Protein AF-0000000073401417 (afdb_homodimer)

Radius of gyration: 27.42 Å; Cα contacts (8 Å, |Δi|>4): 983; chains: 2; bounding box: 50×83×60 Å

Sequence (552 aa):
MNPIELSFEFFPPKTAEGVDKLRATRAQLAPLKPKFVSVTFGAGGSTQQGTLDTVLDMQKAGLEAAPHLSCIGSSKDSLRAILDQYRSHGIRHIVALRGDLPSGMGEVGELRYASELVSFIRAEHGDWFRIEVAAYPEYHPQARSPKADLENFARKVKAGANAAITQYFYNADAYFRFVDDAAKLGVDVPVVPGIMPITNFSQLMRFSEMCGAEVPRWIARRLESFGDDKDSIRAFGADVVTGLCRRLIDAGVPGLHFYTLNGAAATKAVCERLGLMNPIELSFEFFPPKTAEGVDKLRATRAQLAPLKPKFVSVTFGAGGSTQQGTLDTVLDMQKAGLEAAPHLSCIGSSKDSLRAILDQYRSHGIRHIVALRGDLPSGMGEVGELRYASELVSFIRAEHGDWFRIEVAAYPEYHPQARSPKADLENFARKVKAGANAAITQYFYNADAYFRFVDDAAKLGVDVPVVPGIMPITNFSQLMRFSEMCGAEVPRWIARRLESFGDDKDSIRAFGADVVTGLCRRLIDAGVPGLHFYTLNGAAATKAVCERLGL

Solvent-accessible surface area (backbone atoms only — not comparable to full-atom values): 28797 Å² total; per-residue (Å²): 128,82,83,73,44,36,28,40,35,36,60,53,55,90,44,74,69,39,48,54,46,39,52,52,24,49,60,66,48,48,83,70,58,49,71,32,34,34,27,42,44,39,63,60,46,76,30,46,68,43,22,52,53,48,34,52,54,39,40,74,72,71,42,51,40,20,41,37,44,57,31,39,56,33,44,68,68,56,51,49,52,52,52,51,49,41,47,74,72,65,48,40,38,33,33,44,35,30,64,53,79,58,98,58,94,60,64,80,29,77,34,86,41,34,35,52,46,39,36,50,48,37,73,74,51,51,78,60,51,45,30,32,31,70,40,50,42,56,39,52,74,84,44,93,34,53,68,56,35,47,51,52,46,40,45,27,43,73,36,60,38,58,31,29,40,28,55,45,65,78,52,69,66,34,44,55,52,38,54,57,55,37,40,76,69,66,48,81,57,54,66,24,49,21,39,58,69,42,64,48,61,70,61,47,53,53,53,22,63,73,65,44,35,65,70,54,61,46,57,47,49,49,43,58,66,42,68,84,41,52,66,59,36,32,53,51,24,41,51,53,47,35,54,51,49,49,54,43,55,76,70,61,55,72,29,44,34,34,54,38,82,54,43,37,65,64,57,49,51,32,37,53,76,69,69,99,128,82,84,72,43,36,28,41,34,35,60,55,56,91,45,73,68,38,46,55,47,41,53,52,25,48,60,67,46,48,84,69,59,50,71,33,35,34,27,42,46,40,62,60,46,76,31,45,68,41,22,52,54,49,34,52,54,38,39,74,73,71,41,52,40,19,40,38,44,57,32,40,56,32,45,68,66,57,50,49,51,52,51,50,50,40,46,75,72,66,47,40,39,34,34,44,33,30,63,56,80,59,98,58,93,60,64,82,28,75,35,84,41,35,34,52,48,39,36,51,48,35,72,73,51,51,78,61,52,46,31,31,31,70,40,49,43,55,37,54,74,82,42,91,35,53,68,54,35,49,50,51,45,42,46,27,42,72,37,62,38,57,31,30,38,29,54,47,65,76,54,67,66,33,45,54,52,37,54,55,56,37,39,75,71,66,47,80,56,55,65,22,48,20,39,59,68,44,64,48,61,72,60,46,54,52,51,24,62,74,65,43,35,66,70,54,62,44,55,47,49,48,44,57,67,42,69,84,40,52,67,58,36,32,54,52,24,42,52,53,47,36,54,52,50,48,54,43,55,76,69,61,54,73,28,43,32,32,52,36,81,54,44,37,65,62,57,48,52,30,38,53,76,71,69,99

Organism: Burkholderia thailandensis (strain ATCC 700388 / DSM 13276 / CCUG 48851 / CIP 106301 / E264) (NCBI:txid271848)

pLDDT: mean 94.8, std 9.14, range [44.47, 98.94]

Nearest PDB structures (foldseek):
  1v93-assembly1_A  TM=9.733E-01  e=9.431E-34  Thermus thermophilus HB8
  7th5-assembly1_B  TM=9.550E-01  e=3.423E-33  Thermus thermophilus HB8
  8eac-assembly1_A  TM=9.374E-01  e=6.117E-30  Thermus thermophilus HB8
  8uy1-assembly1_A  TM=9.350E-01  e=2.023E-28  Thermochaetoides thermophila DSM 1495
  8uy1-assembly1_D  TM=9.275E-01  e=6.904E-28  Thermochaetoides thermophila DSM 1495

Foldseek 3Di:
DPDFAEEEEEEFDDDPVLLVLLVVQCVLCCVVVHQAYEYEQPAVNPCVVSQVVSCLVVVVVVGQYAYEDAQFLAELVRLVVSLVVCVVSVRAEYEFFNGDDDPDPRPRYPDRGSLVVLLSCCVVPNNSHAYEYEAELPFWPPAPDPVRRLVSVLSSVVSPHQEYEYDAELDVVSVVVSVVVNVVVVDDHAYAYEAEFWQALVVVVVVCVVGVYDDDPVLNVLLVVCPPVRVSRLVVSLVSRLVSVVVCVVVPHNHYYYHQHSHNVSVVSSCVVNVD/DPDFAEEEEEEFDDDPVLLVLLVVQCVLCCVVVHQAYEYEQPAVRPCVVSQVVSCLVVVVVVGQYAYEDAQFLAELVRLVVSLVVCVVSVRAEYEFFNGDDDPDPRPRYPDRGSLVV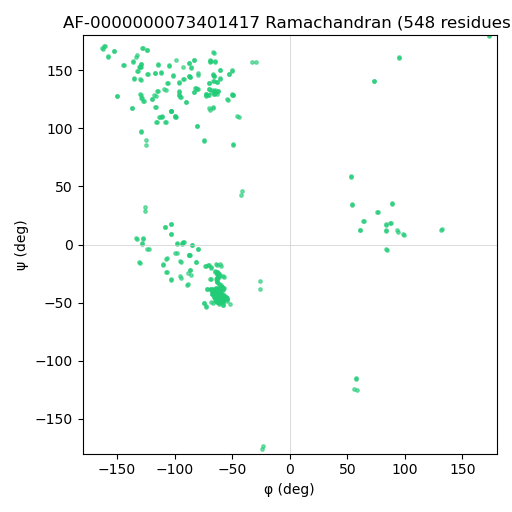LLSCCVVPNNSHAYEYEAELPFWPPAPDPVRRLVSVLSSVVSPHQEYEYDAELDVVSVVVSVVVNVVVVDDHAYAYEAEFWQALVVVVVVCVVGVYDDDPVLNVLLVVCPPVRVSRLVVSLVSRLVSVVVCVVVPHNHYYYHQHSHNVSVVSSCVVNVD

Secondary structure (DSSP, 8-state):
-PPPEEEEEE---SSHHHHHHHHHHHHHHGGG--SEEEE---GGGTTHHHHHHHHHHHHHTT--EEEEEE-TT--HHHHHHHHHHHHHTT--EEEEE--PPPSS-----S--SHHHHHHHHHHHHTTSSEEEEEE-TT--TT-S-HHHHHHHHHHHHHTT--EEEEEE-S-HHHHHHHHHHHHHTT--S-EEEEE-----HHHHHHHHHHHT----HHHHHHHHHTTT-HHHHHHHHHHHHHHHHHHHHHTT-SEEEEE-TT--HHHHHHHHHTT-/-PPPEEEEEE---SSHHHHHHHHHHHHHHGGG--SEEEE---GGGTTHHHHHHHHHHHHHTT--EEEEEE-TT--HHHHHHHHHHHHHTT--EEEEE--PPPSS-----S--SHHHHHHHHHHHHTTSSEEEEEE-TT--TT-S-HHHHHHHHHHHHHTT--EEEEEE-S-HHHHHHHHHHHHHTT--S-EEEEE-----HHHHHHHHHHHT----HHHHHHHHHTTT-HHHHHHHHHHHHHHHHHHHHHTT-SEEEEE-TT--HHHHHHHHHTT-

Structure (mmCIF, N/CA/C/O backbone):
data_AF-0000000073401417-model_v1
#
loop_
_entity.id
_entity.type
_entity.pdbx_description
1 polymer 'Methylenetetrahydrofolate reductase'
#
loop_
_atom_site.group_PDB
_atom_site.id
_atom_site.type_symbol
_atom_site.label_atom_id
_atom_site.label_alt_id
_atom_site.label_comp_id
_atom_site.label_asym_id
_atom_site.label_entity_id
_atom_site.label_seq_id
_atom_site.pdbx_PDB_ins_code
_atom_site.Cartn_x
_atom_site.Cartn_y
_atom_site.Cartn_z
_atom_site.occupancy
_atom_site.B_iso_or_equiv
_atom_site.auth_seq_id
_atom_site.auth_comp_id
_atom_site.auth_asym_id
_atom_site.auth_atom_id
_atom_site.pdbx_PDB_model_num
ATOM 1 N N . MET A 1 1 ? 11.578 -20.281 14.719 1 44.47 1 MET A N 1
ATOM 2 C CA . MET A 1 1 ? 10.555 -19.984 13.719 1 44.47 1 MET A CA 1
ATOM 3 C C . MET A 1 1 ? 10.531 -21.062 12.641 1 44.47 1 MET A C 1
ATOM 5 O O . MET A 1 1 ? 11.578 -21.547 12.227 1 44.47 1 MET A O 1
ATOM 9 N N . ASN A 1 2 ? 9.508 -21.812 12.359 1 54.94 2 ASN A N 1
ATOM 10 C CA . ASN A 1 2 ? 9.445 -22.859 11.344 1 54.94 2 ASN A CA 1
ATOM 11 C C . ASN A 1 2 ? 9.977 -22.375 10 1 54.94 2 ASN A C 1
ATOM 13 O O . ASN A 1 2 ? 9.742 -21.234 9.617 1 54.94 2 ASN A O 1
ATOM 17 N N . PRO A 1 3 ? 10.844 -23.078 9.438 1 84.69 3 PRO A N 1
ATOM 18 C CA . PRO A 1 3 ? 11.43 -22.672 8.164 1 84.69 3 PRO A CA 1
ATOM 19 C C . PRO A 1 3 ? 10.383 -22.391 7.09 1 84.69 3 PRO A C 1
ATOM 21 O O . PRO A 1 3 ? 9.352 -23.062 7.039 1 84.69 3 PRO A O 1
ATOM 24 N N . ILE A 1 4 ? 10.375 -21.219 6.477 1 94.19 4 ILE A N 1
ATOM 25 C CA . ILE A 1 4 ? 9.445 -20.812 5.426 1 94.19 4 ILE A CA 1
ATOM 26 C C . ILE A 1 4 ? 9.781 -21.547 4.129 1 94.19 4 ILE A C 1
ATOM 28 O O . ILE A 1 4 ? 10.953 -21.703 3.785 1 94.19 4 ILE A O 1
ATOM 32 N N . GLU A 1 5 ? 8.781 -22.172 3.477 1 97.5 5 GLU A N 1
ATOM 33 C CA . GLU A 1 5 ? 8.984 -22.844 2.197 1 97.5 5 GLU A CA 1
ATOM 34 C C . GLU A 1 5 ? 9.227 -21.844 1.076 1 97.5 5 GLU A C 1
ATOM 36 O O . GLU A 1 5 ? 8.531 -20.828 0.977 1 97.5 5 GLU A O 1
ATOM 41 N N . LEU A 1 6 ? 10.234 -22.141 0.296 1 98.62 6 LEU A N 1
ATOM 42 C CA . LEU A 1 6 ? 10.547 -21.297 -0.859 1 98.62 6 LEU A CA 1
ATOM 43 C C . LEU A 1 6 ? 10.258 -22.047 -2.16 1 98.62 6 LEU A C 1
ATOM 45 O O . LEU A 1 6 ? 10.375 -23.266 -2.221 1 98.62 6 LEU A O 1
ATOM 49 N N . SER A 1 7 ? 9.867 -21.359 -3.156 1 98.81 7 SER A N 1
ATOM 50 C CA . SER A 1 7 ? 9.781 -21.859 -4.523 1 98.81 7 SER A CA 1
ATOM 51 C C . SER A 1 7 ? 10.148 -20.781 -5.535 1 98.81 7 SER A C 1
ATOM 53 O O . SER A 1 7 ? 10.102 -19.594 -5.227 1 98.81 7 SER A O 1
ATOM 55 N N . PHE A 1 8 ? 10.609 -21.188 -6.703 1 98.81 8 PHE A N 1
ATOM 56 C CA . PHE A 1 8 ? 11.141 -20.266 -7.695 1 98.81 8 PHE A CA 1
ATOM 57 C C . PHE A 1 8 ? 10.508 -20.516 -9.062 1 98.81 8 PHE A C 1
ATOM 59 O O . PHE A 1 8 ? 10.273 -21.656 -9.445 1 98.81 8 PHE A O 1
ATOM 66 N N . GLU A 1 9 ? 10.273 -19.484 -9.742 1 98.75 9 GLU A N 1
ATOM 67 C CA . GLU A 1 9 ? 9.766 -19.578 -11.109 1 98.75 9 GLU A CA 1
ATOM 68 C C . GLU A 1 9 ? 10.852 -19.234 -12.125 1 98.75 9 GLU A C 1
ATOM 70 O O . GLU A 1 9 ? 11.609 -18.281 -11.938 1 98.75 9 GLU A O 1
ATOM 75 N N . PHE A 1 10 ? 10.883 -19.984 -13.172 1 98.19 10 PHE A N 1
ATOM 76 C CA . PHE A 1 10 ? 11.766 -19.766 -14.312 1 98.19 10 PHE A CA 1
ATOM 77 C C . PHE A 1 10 ? 10.969 -19.75 -15.617 1 98.19 10 PHE A C 1
ATOM 79 O O . PHE A 1 10 ? 9.766 -20.016 -15.617 1 98.19 10 PHE A O 1
ATOM 86 N N . PHE A 1 11 ? 11.617 -19.344 -16.656 1 96.94 11 PHE A N 1
ATOM 87 C CA . PHE A 1 11 ? 11.023 -19.484 -17.984 1 96.94 11 PHE A CA 1
ATOM 88 C C . PHE A 1 11 ? 11.992 -20.156 -18.953 1 96.94 11 PHE A C 1
ATOM 90 O O . PHE A 1 11 ? 13.203 -20.094 -18.766 1 96.94 11 PHE A O 1
ATOM 97 N N . PRO A 1 12 ? 11.414 -20.781 -19.984 1 96.62 12 PRO A N 1
ATOM 98 C CA . PRO A 1 12 ? 12.289 -21.5 -20.906 1 96.62 12 PRO A CA 1
ATOM 99 C C . PRO A 1 12 ? 13.219 -20.578 -21.688 1 96.62 12 PRO A C 1
ATOM 101 O O . PRO A 1 12 ? 12.758 -19.609 -22.297 1 96.62 12 PRO A O 1
ATOM 104 N N . PRO A 1 13 ? 14.5 -20.953 -21.656 1 95.06 13 PRO A N 1
ATOM 105 C CA . PRO A 1 13 ? 15.43 -20.172 -22.469 1 95.06 13 PRO A CA 1
ATOM 106 C C . PRO A 1 13 ? 15.211 -20.375 -23.969 1 95.06 13 PRO A C 1
ATOM 108 O O . PRO A 1 13 ? 14.703 -21.406 -24.391 1 95.06 13 PRO A O 1
ATOM 111 N N . LYS A 1 14 ? 15.656 -19.406 -24.75 1 90.88 14 LYS A N 1
ATOM 112 C CA . LYS A 1 14 ? 15.414 -19.438 -26.188 1 90.88 14 LYS A CA 1
ATOM 113 C C . LYS A 1 14 ? 16.688 -19.781 -26.953 1 90.88 14 LYS A C 1
ATOM 115 O O . LYS A 1 14 ? 16.656 -20.031 -28.156 1 90.88 14 LYS A O 1
ATOM 120 N N . THR A 1 15 ? 17.812 -19.766 -26.312 1 93.81 15 THR A N 1
ATOM 121 C CA . THR A 1 15 ? 19.094 -20.016 -26.938 1 93.81 15 THR A CA 1
ATOM 122 C C . THR A 1 15 ? 19.922 -21 -26.109 1 93.81 15 THR A C 1
ATOM 124 O O . THR A 1 15 ? 19.609 -21.25 -24.953 1 93.81 15 THR A O 1
ATOM 127 N N . ALA A 1 16 ? 20.859 -21.531 -26.766 1 93.62 16 ALA A N 1
ATOM 128 C CA . ALA A 1 16 ? 21.766 -22.438 -26.062 1 93.62 16 ALA A CA 1
ATOM 129 C C . ALA A 1 16 ? 22.469 -21.719 -24.906 1 93.62 16 ALA A C 1
ATOM 131 O O . ALA A 1 16 ? 22.641 -22.297 -23.828 1 93.62 16 ALA A O 1
ATOM 132 N N . GLU A 1 17 ? 22.891 -20.547 -25.188 1 95.69 17 GLU A N 1
ATOM 133 C CA . GLU A 1 17 ? 23.5 -19.734 -24.125 1 95.69 17 GLU A CA 1
ATOM 134 C C . GLU A 1 17 ? 22.531 -19.5 -22.969 1 95.69 17 GLU A C 1
ATOM 136 O O . GLU A 1 17 ? 22.922 -19.516 -21.812 1 95.69 17 GLU A O 1
ATOM 141 N N . GLY A 1 18 ? 21.312 -19.344 -23.281 1 96.25 18 GLY A N 1
ATOM 142 C CA . GLY A 1 18 ? 20.281 -19.188 -22.281 1 96.25 18 GLY A CA 1
ATOM 143 C C . GLY A 1 18 ? 20.109 -20.406 -21.391 1 96.25 18 GLY A C 1
ATOM 144 O O . GLY A 1 18 ? 19.875 -20.281 -20.188 1 96.25 18 GLY A O 1
ATOM 145 N N . VAL A 1 19 ? 20.219 -21.547 -22.062 1 96 19 VAL A N 1
ATOM 146 C CA . VAL A 1 19 ? 20.109 -22.797 -21.312 1 96 19 VAL A CA 1
ATOM 147 C C . VAL A 1 19 ? 21.219 -22.891 -20.281 1 96 19 VAL A C 1
ATOM 149 O O . VAL A 1 19 ? 20.969 -23.219 -19.125 1 96 19 VAL A O 1
ATOM 152 N N . ASP A 1 20 ? 22.391 -22.547 -20.672 1 96.81 20 ASP A N 1
ATOM 153 C CA . ASP A 1 20 ? 23.531 -22.578 -19.75 1 96.81 20 ASP A CA 1
ATOM 154 C C . ASP A 1 20 ? 23.359 -21.562 -18.625 1 96.81 20 ASP A C 1
ATOM 156 O O . ASP A 1 20 ? 23.656 -21.859 -17.469 1 96.81 20 ASP A O 1
ATOM 160 N N . LYS A 1 21 ? 22.906 -20.438 -18.953 1 97 21 LYS A N 1
ATOM 161 C CA . LYS A 1 21 ? 22.672 -19.406 -17.953 1 97 21 LYS A CA 1
ATOM 162 C C . LYS A 1 21 ? 21.609 -19.844 -16.953 1 97 21 LYS A C 1
ATOM 164 O O . LYS A 1 21 ? 21.75 -19.594 -15.75 1 97 21 LYS A O 1
ATOM 169 N N . LEU A 1 22 ? 20.578 -20.438 -17.438 1 97.81 22 LEU A N 1
ATOM 170 C CA . LEU A 1 22 ? 19.516 -20.922 -16.562 1 97.81 22 LEU A CA 1
ATOM 171 C C . LEU A 1 22 ? 20.047 -21.984 -15.609 1 97.81 22 LEU A C 1
ATOM 173 O O . LEU A 1 22 ? 19.719 -21.984 -14.422 1 97.81 22 LEU A O 1
ATOM 177 N N . ARG A 1 23 ? 20.875 -22.875 -16.125 1 97.12 23 ARG A N 1
ATOM 178 C CA . ARG A 1 23 ? 21.469 -23.906 -15.281 1 97.12 23 ARG A CA 1
ATOM 179 C C . ARG A 1 23 ? 22.328 -23.297 -14.188 1 97.12 23 ARG A C 1
ATOM 181 O O . ARG A 1 23 ? 22.312 -23.75 -13.039 1 97.12 23 ARG A O 1
ATOM 188 N N . ALA A 1 24 ? 23.047 -22.266 -14.57 1 97.62 24 ALA A N 1
ATOM 189 C CA . ALA A 1 24 ? 23.875 -21.562 -13.594 1 97.62 24 ALA A CA 1
ATOM 190 C C . ALA A 1 24 ? 23.016 -20.906 -12.523 1 97.62 24 ALA A C 1
ATOM 192 O O . ALA A 1 24 ? 23.344 -20.953 -11.336 1 97.62 24 ALA A O 1
ATOM 193 N N . THR A 1 25 ? 21.953 -20.281 -12.93 1 98.12 25 THR A N 1
ATOM 194 C CA . THR A 1 25 ? 21.031 -19.656 -12 1 98.12 25 THR A CA 1
ATOM 195 C C . THR A 1 25 ? 20.438 -20.672 -11.039 1 98.12 25 THR A C 1
ATOM 197 O O . THR A 1 25 ? 20.422 -20.453 -9.828 1 98.12 25 THR A O 1
ATOM 200 N N . ARG A 1 26 ? 20.031 -21.75 -11.578 1 97.19 26 ARG A N 1
ATOM 201 C CA . ARG A 1 26 ? 19.453 -22.812 -10.758 1 97.19 26 ARG A CA 1
ATOM 202 C C . ARG A 1 26 ? 20.453 -23.297 -9.711 1 97.19 26 ARG A C 1
ATOM 204 O O . ARG A 1 26 ? 20.109 -23.5 -8.547 1 97.19 26 ARG A O 1
ATOM 211 N N . ALA A 1 27 ? 21.656 -23.484 -10.156 1 96.5 27 ALA A N 1
ATOM 212 C CA . ALA A 1 27 ? 22.719 -23.938 -9.25 1 96.5 27 ALA A CA 1
ATOM 213 C C . ALA A 1 27 ? 22.938 -22.953 -8.117 1 96.5 27 ALA A C 1
ATOM 215 O O . ALA A 1 27 ? 23.188 -23.344 -6.977 1 96.5 27 ALA A O 1
ATOM 216 N N . GLN A 1 28 ? 22.844 -21.688 -8.414 1 97.44 28 GLN A N 1
ATOM 217 C CA . GLN A 1 28 ? 23.016 -20.641 -7.422 1 97.44 28 GLN A CA 1
ATOM 218 C C . GLN A 1 28 ? 21.875 -20.625 -6.414 1 97.44 28 GLN A C 1
ATOM 220 O O . GLN A 1 28 ? 22.078 -20.297 -5.242 1 97.44 28 GLN A O 1
ATOM 225 N N . LEU A 1 29 ? 20.703 -21.031 -6.824 1 97.88 29 LEU A N 1
ATOM 226 C CA . LEU A 1 29 ? 19.531 -20.953 -5.965 1 97.88 29 LEU A CA 1
ATOM 227 C C . LEU A 1 29 ? 19.297 -22.281 -5.238 1 97.88 29 LEU A C 1
ATOM 229 O O . LEU A 1 29 ? 18.562 -22.328 -4.254 1 97.88 29 LEU A O 1
ATOM 233 N N . ALA A 1 30 ? 19.938 -23.359 -5.641 1 95.44 30 ALA A N 1
ATOM 234 C CA . ALA A 1 30 ? 19.734 -24.719 -5.133 1 95.44 30 ALA A CA 1
ATOM 235 C C . ALA A 1 30 ? 20 -24.781 -3.633 1 95.44 30 ALA A C 1
ATOM 237 O O . ALA A 1 30 ? 19.266 -25.469 -2.898 1 95.44 30 ALA A O 1
ATOM 238 N N . PRO A 1 31 ? 20.984 -24.047 -3.135 1 95.56 31 PRO A N 1
ATOM 239 C CA . PRO A 1 31 ? 21.281 -24.109 -1.702 1 95.56 31 PRO A CA 1
ATOM 240 C C . PRO A 1 31 ? 20.125 -23.609 -0.838 1 95.56 31 PRO A C 1
ATOM 242 O O . PRO A 1 31 ? 20.078 -23.891 0.361 1 95.56 31 PRO A O 1
ATOM 245 N N . LEU A 1 32 ? 19.203 -22.891 -1.388 1 97 32 LEU A N 1
ATOM 246 C CA . LEU A 1 32 ? 18.062 -22.375 -0.646 1 97 32 LEU A CA 1
ATOM 247 C C . LEU A 1 32 ? 17 -23.469 -0.478 1 97 32 LEU A C 1
ATOM 249 O O . LEU A 1 32 ? 15.984 -23.25 0.184 1 97 32 LEU A O 1
ATOM 25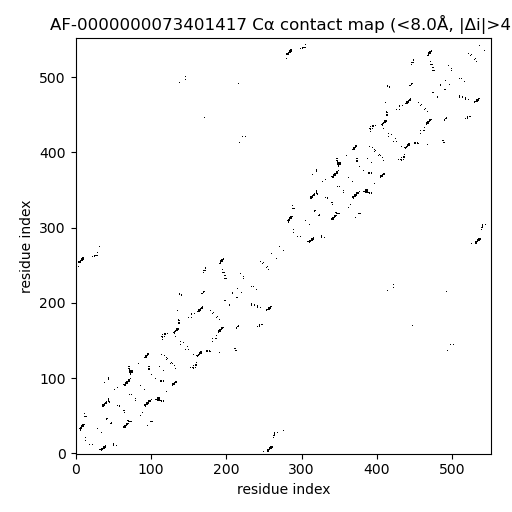3 N N . LYS A 1 33 ? 17.234 -24.625 -1.08 1 96.56 33 LYS A N 1
ATOM 254 C CA . LYS A 1 33 ? 16.422 -25.812 -0.94 1 96.56 33 LYS A CA 1
ATOM 255 C C . LYS A 1 33 ? 14.953 -25.516 -1.237 1 96.56 33 LYS A C 1
ATOM 257 O O . LYS A 1 33 ? 14.078 -25.781 -0.404 1 96.56 33 LYS A O 1
ATOM 262 N N . PRO A 1 34 ? 14.703 -25.031 -2.457 1 97.94 34 PRO A N 1
ATOM 263 C CA . PRO A 1 34 ? 13.305 -24.766 -2.803 1 97.94 34 PRO A CA 1
ATOM 264 C C . PRO A 1 34 ? 12.438 -26.016 -2.748 1 97.94 34 PRO A C 1
ATOM 266 O O . PRO A 1 34 ? 12.898 -27.109 -3.117 1 97.94 34 PRO A O 1
ATOM 269 N N . LYS A 1 35 ? 11.203 -25.828 -2.289 1 98.06 35 LYS A N 1
ATOM 270 C CA . LYS A 1 35 ? 10.242 -26.922 -2.281 1 98.06 35 LYS A CA 1
ATOM 271 C C . LYS A 1 35 ? 9.961 -27.422 -3.697 1 98.06 35 LYS A C 1
ATOM 273 O O . LYS A 1 35 ? 9.797 -28.625 -3.922 1 98.06 35 LYS A O 1
ATOM 278 N N . PHE A 1 36 ? 9.898 -26.516 -4.59 1 98.56 36 PHE A N 1
ATOM 279 C CA . PHE A 1 36 ? 9.758 -26.812 -6.012 1 98.56 36 PHE A CA 1
ATOM 280 C C . PHE A 1 36 ? 10.133 -25.609 -6.852 1 98.56 36 PHE A C 1
ATOM 282 O O . PHE A 1 36 ? 10.336 -24.516 -6.32 1 98.56 36 PHE A O 1
ATOM 289 N N . VAL A 1 37 ? 10.273 -25.812 -8.133 1 98.62 37 VAL A N 1
ATOM 290 C CA . VAL A 1 37 ? 10.43 -24.734 -9.102 1 98.62 37 VAL A CA 1
ATOM 291 C C . VAL A 1 37 ? 9.336 -24.844 -10.172 1 98.62 37 VAL A C 1
ATOM 293 O O . VAL A 1 37 ? 8.859 -25.938 -10.477 1 98.62 37 VAL A O 1
ATOM 296 N N . SER A 1 38 ? 8.914 -23.719 -10.656 1 98.69 38 SER A N 1
ATOM 297 C CA . SER A 1 38 ? 7.953 -23.734 -11.75 1 98.69 38 SER A CA 1
ATOM 298 C C . SER A 1 38 ? 8.555 -23.156 -13.023 1 98.69 38 SER A C 1
ATOM 300 O O . SER A 1 38 ? 9.531 -22.406 -12.969 1 98.69 38 SER A O 1
ATOM 302 N N . VAL A 1 39 ? 8.008 -23.562 -14.156 1 98.25 39 VAL A N 1
ATOM 303 C CA . VAL A 1 39 ? 8.469 -23.094 -15.461 1 98.25 39 VAL A CA 1
ATOM 304 C C . VAL A 1 39 ? 7.285 -22.594 -16.281 1 98.25 39 VAL A C 1
ATOM 306 O O . VAL A 1 39 ? 6.301 -23.312 -16.469 1 98.25 39 VAL A O 1
ATOM 309 N N . THR A 1 40 ? 7.406 -21.406 -16.734 1 96.19 40 THR A N 1
ATOM 310 C CA . THR A 1 40 ? 6.289 -20.766 -17.422 1 96.19 40 THR A CA 1
ATOM 311 C C . THR A 1 40 ? 5.996 -21.469 -18.734 1 96.19 40 THR A C 1
ATOM 313 O O . THR A 1 40 ? 6.781 -22.312 -19.188 1 96.19 40 THR A O 1
ATOM 316 N N . PHE A 1 41 ? 4.816 -21.156 -19.281 1 86.12 41 PHE A N 1
ATOM 317 C CA . PHE A 1 41 ? 4.195 -21.719 -20.484 1 86.12 41 PHE A CA 1
ATOM 318 C C . PHE A 1 41 ? 3.838 -20.609 -21.469 1 86.12 41 PHE A C 1
ATOM 320 O O . PHE A 1 41 ? 2.826 -19.922 -21.297 1 86.12 41 PHE A O 1
ATOM 327 N N . GLY A 1 42 ? 4.746 -20.219 -22.281 1 77.25 42 GLY A N 1
ATOM 328 C CA . GLY A 1 42 ? 4.531 -19.109 -23.188 1 77.25 42 GLY A CA 1
ATOM 329 C C . GLY A 1 42 ? 3.078 -18.938 -23.594 1 77.25 42 GLY A C 1
ATOM 330 O O . GLY A 1 42 ? 2.305 -19.891 -23.562 1 77.25 42 GLY A O 1
ATOM 331 N N . ALA A 1 43 ? 2.758 -17.719 -24 1 68.5 43 ALA A N 1
ATOM 332 C CA . ALA A 1 43 ? 1.398 -17.375 -24.406 1 68.5 43 ALA A CA 1
ATOM 333 C C . ALA A 1 43 ? 0.863 -18.391 -25.422 1 68.5 43 ALA A C 1
ATOM 335 O O . ALA A 1 43 ? 1.548 -18.734 -26.375 1 68.5 43 ALA A O 1
ATOM 336 N N . GLY A 1 44 ? -0.336 -18.875 -25.078 1 66.44 44 GLY A N 1
ATOM 337 C CA . GLY A 1 44 ? -0.987 -19.812 -25.984 1 66.44 44 GLY A CA 1
ATOM 338 C C . GLY A 1 44 ? -0.193 -21.078 -26.203 1 66.44 44 GLY A C 1
ATOM 339 O O . GLY A 1 44 ? -0.298 -21.719 -27.25 1 66.44 44 GLY A O 1
ATOM 340 N N . GLY A 1 45 ? 0.784 -21.312 -25.422 1 71 45 GLY A N 1
ATOM 341 C CA . GLY A 1 45 ? 1.586 -22.516 -25.531 1 71 45 GLY A CA 1
ATOM 342 C C . GLY A 1 45 ? 2.75 -22.375 -26.5 1 71 45 GLY A C 1
ATOM 343 O O . GLY A 1 45 ? 3.309 -23.375 -26.953 1 71 45 GLY A O 1
ATOM 344 N N . SER A 1 46 ? 3.162 -21.203 -26.859 1 72.62 46 SER A N 1
ATOM 345 C CA . SER A 1 46 ? 4.184 -20.922 -27.875 1 72.62 46 SER A CA 1
ATOM 346 C C . SER A 1 46 ? 5.52 -21.562 -27.484 1 72.62 46 SER A C 1
ATOM 348 O O . SER A 1 46 ? 6.359 -21.812 -28.344 1 72.62 46 SER A O 1
ATOM 350 N N . THR A 1 47 ? 5.613 -21.859 -26.281 1 75.62 47 THR A N 1
ATOM 351 C CA . THR A 1 47 ? 6.875 -22.469 -25.859 1 75.62 47 THR A CA 1
ATOM 352 C C . THR A 1 47 ? 6.629 -23.797 -25.156 1 75.62 47 THR A C 1
ATOM 354 O O . THR A 1 47 ? 7.34 -24.156 -24.219 1 75.62 47 THR A O 1
ATOM 357 N N . GLN A 1 48 ? 5.625 -24.484 -25.547 1 85.62 48 GLN A N 1
ATOM 358 C CA . GLN A 1 48 ? 5.234 -25.719 -24.875 1 85.62 48 GLN A CA 1
ATOM 359 C C . GLN A 1 48 ? 6.406 -26.703 -24.797 1 85.62 48 GLN A C 1
ATOM 361 O O . GLN A 1 48 ? 6.711 -27.219 -23.719 1 85.62 48 GLN A O 1
ATOM 366 N N . GLN A 1 49 ? 7.082 -26.922 -25.922 1 91.12 49 GLN A N 1
ATOM 367 C CA . GLN A 1 49 ? 8.211 -27.844 -25.922 1 91.12 49 GLN A CA 1
ATOM 368 C C . GLN A 1 49 ? 9.344 -27.344 -25.047 1 91.12 49 GLN A C 1
ATOM 370 O O . GLN A 1 49 ? 9.977 -28.125 -24.328 1 91.12 49 GLN A O 1
ATOM 375 N N . GLY A 1 50 ? 9.617 -26.031 -25.078 1 94.25 50 GLY A N 1
ATOM 376 C CA . GLY A 1 50 ? 10.625 -25.453 -24.219 1 94.25 50 GLY A CA 1
ATOM 377 C C . GLY A 1 50 ? 10.336 -25.625 -22.734 1 94.25 50 GLY A C 1
ATOM 378 O O . GLY A 1 50 ? 11.25 -25.875 -21.938 1 94.25 50 GLY A O 1
ATOM 379 N N . THR A 1 51 ? 9.07 -25.5 -22.391 1 96.62 51 THR A N 1
ATOM 380 C CA . THR A 1 51 ? 8.656 -25.703 -21 1 96.62 51 THR A CA 1
ATOM 381 C C . THR A 1 51 ? 8.961 -27.125 -20.562 1 96.62 51 THR A C 1
ATOM 383 O O . THR A 1 51 ? 9.586 -27.344 -19.516 1 96.62 51 THR A O 1
ATOM 386 N N . LEU A 1 52 ? 8.562 -28.109 -21.422 1 96.5 52 LEU A N 1
ATOM 387 C CA . LEU A 1 52 ? 8.805 -29.516 -21.078 1 96.5 52 LEU A CA 1
ATOM 388 C C . LEU A 1 52 ? 10.297 -29.797 -20.984 1 96.5 52 LEU A C 1
ATOM 390 O O . LEU A 1 52 ? 10.758 -30.406 -20.016 1 96.5 52 LEU A O 1
ATOM 394 N N . ASP A 1 53 ? 11.078 -29.297 -21.938 1 96.5 53 ASP A N 1
ATOM 395 C CA . ASP A 1 53 ? 12.516 -29.516 -21.922 1 96.5 53 ASP A CA 1
ATOM 396 C C . ASP A 1 53 ? 13.156 -28.969 -20.656 1 96.5 53 ASP A C 1
ATOM 398 O O . ASP A 1 53 ? 14.008 -29.609 -20.047 1 96.5 53 ASP A O 1
ATOM 402 N N . THR A 1 54 ? 12.742 -27.781 -20.266 1 97.44 54 THR A N 1
ATOM 403 C CA . THR A 1 54 ? 13.289 -27.125 -19.078 1 97.44 54 THR A CA 1
ATOM 404 C C . THR A 1 54 ? 12.906 -27.891 -17.812 1 97.44 54 THR A C 1
ATOM 406 O O . THR A 1 54 ? 13.742 -28.109 -16.938 1 97.44 54 THR A O 1
ATOM 409 N N . VAL A 1 55 ? 11.695 -28.344 -17.734 1 97.94 55 VAL A N 1
ATOM 410 C CA . VAL A 1 55 ? 11.203 -29.078 -16.578 1 97.94 55 VAL A CA 1
ATOM 411 C C . VAL A 1 55 ? 11.984 -30.391 -16.422 1 97.94 55 VAL A C 1
ATOM 413 O O . VAL A 1 55 ? 12.422 -30.734 -15.328 1 97.94 55 VAL A O 1
ATOM 416 N N . LEU A 1 56 ? 12.156 -31.078 -17.578 1 97.62 56 LEU A N 1
ATOM 417 C CA . LEU A 1 56 ? 12.891 -32.344 -17.547 1 97.62 56 LEU A CA 1
ATOM 418 C C . LEU A 1 56 ? 14.344 -32.125 -17.141 1 97.62 56 LEU A C 1
ATOM 420 O O . LEU A 1 56 ? 14.906 -32.906 -16.391 1 97.62 56 LEU A O 1
ATOM 424 N N . ASP A 1 57 ? 14.922 -31.047 -17.641 1 96.81 57 ASP A N 1
ATOM 425 C CA . ASP A 1 57 ? 16.281 -30.688 -17.234 1 96.81 57 ASP A CA 1
ATOM 426 C C . ASP A 1 57 ? 16.375 -30.438 -15.734 1 96.81 57 ASP A C 1
ATOM 428 O O . ASP A 1 57 ? 17.328 -30.875 -15.086 1 96.81 57 ASP A O 1
ATOM 432 N N . MET A 1 58 ? 15.414 -29.781 -15.156 1 97.12 58 MET A N 1
ATOM 433 C CA . MET A 1 58 ? 15.367 -29.5 -13.727 1 97.12 58 MET A CA 1
ATOM 434 C C . MET A 1 58 ? 15.164 -30.766 -12.914 1 97.12 58 MET A C 1
ATOM 436 O O . MET A 1 58 ? 15.766 -30.938 -11.859 1 97.12 58 MET A O 1
ATOM 440 N N . GLN A 1 59 ? 14.352 -31.625 -13.453 1 96.88 59 GLN A N 1
ATOM 441 C CA . GLN A 1 59 ? 14.141 -32.906 -12.789 1 96.88 59 GLN A CA 1
ATOM 442 C C . GLN A 1 59 ? 15.438 -33.719 -12.711 1 96.88 59 GLN A C 1
ATOM 444 O O . GLN A 1 59 ? 15.734 -34.312 -11.68 1 96.88 59 GLN A O 1
ATOM 449 N N . LYS A 1 60 ? 16.172 -33.656 -13.789 1 95.94 60 LYS A N 1
ATOM 450 C CA . LYS A 1 60 ? 17.453 -34.375 -13.828 1 95.94 60 LYS A CA 1
ATOM 451 C C . LYS A 1 60 ? 18.406 -33.844 -12.766 1 95.94 60 LYS A C 1
ATOM 453 O O . LYS A 1 60 ? 19.234 -34.594 -12.242 1 95.94 60 LYS A O 1
ATOM 458 N N . ALA A 1 61 ? 18.234 -32.594 -12.422 1 95.44 61 ALA A N 1
ATOM 459 C CA . ALA A 1 61 ? 19.078 -31.953 -11.414 1 95.44 61 ALA A CA 1
ATOM 460 C C . ALA A 1 61 ? 18.547 -32.219 -10.008 1 95.44 61 ALA A C 1
ATOM 462 O O . ALA A 1 61 ? 19.047 -31.656 -9.031 1 95.44 61 ALA A O 1
ATOM 463 N N . GLY A 1 62 ? 17.422 -32.969 -9.883 1 95.31 62 GLY A N 1
ATOM 464 C CA . GLY A 1 62 ? 16.906 -33.375 -8.594 1 95.31 62 GLY A CA 1
ATOM 465 C C . GLY A 1 62 ? 15.852 -32.406 -8.047 1 95.31 62 GLY A C 1
ATOM 466 O O . GLY A 1 62 ? 15.492 -32.469 -6.871 1 95.31 62 GLY A O 1
ATOM 467 N N . LEU A 1 63 ? 15.375 -31.516 -8.852 1 96.88 63 LEU A N 1
ATOM 468 C CA . LEU A 1 63 ? 14.367 -30.547 -8.406 1 96.88 63 LEU A CA 1
ATOM 469 C C . LEU A 1 63 ? 12.969 -31.031 -8.758 1 96.88 63 LEU A C 1
ATOM 471 O O . LEU A 1 63 ? 12.758 -31.656 -9.789 1 96.88 63 LEU A O 1
ATOM 475 N N . GLU A 1 64 ? 12.031 -30.844 -7.859 1 97.56 64 GLU A N 1
ATOM 476 C CA . GLU A 1 64 ? 10.633 -30.922 -8.266 1 97.56 64 GLU A CA 1
ATOM 477 C C . GLU A 1 64 ? 10.242 -29.75 -9.156 1 97.56 64 GLU A C 1
ATOM 479 O O . GLU A 1 64 ? 10.32 -28.594 -8.742 1 97.56 64 GLU A O 1
ATOM 484 N N . ALA A 1 65 ? 9.898 -30 -10.367 1 97.94 65 ALA A N 1
ATOM 485 C CA . ALA A 1 65 ? 9.602 -28.953 -11.344 1 97.94 65 ALA A CA 1
ATOM 486 C C . ALA A 1 65 ? 8.148 -29.016 -11.805 1 97.94 65 ALA A C 1
ATOM 488 O O . ALA A 1 65 ? 7.66 -30.078 -12.172 1 97.94 65 ALA A O 1
ATOM 489 N N . ALA A 1 66 ? 7.5 -27.906 -11.711 1 98.62 66 ALA A N 1
ATOM 490 C CA . ALA A 1 66 ? 6.094 -27.812 -12.086 1 98.62 66 ALA A CA 1
ATOM 491 C C . ALA A 1 66 ? 5.922 -26.969 -13.352 1 98.62 66 ALA A C 1
ATOM 493 O O . ALA A 1 66 ? 6.125 -25.766 -13.336 1 98.62 66 ALA A O 1
ATOM 494 N N . PRO A 1 67 ? 5.543 -27.609 -14.461 1 98.25 67 PRO A N 1
ATOM 495 C CA . PRO A 1 67 ? 5.23 -26.812 -15.648 1 98.25 67 PRO A CA 1
ATOM 496 C C . PRO A 1 67 ? 3.932 -26.016 -15.5 1 98.25 67 PRO A C 1
ATOM 498 O O . PRO A 1 67 ? 2.969 -26.5 -14.906 1 98.25 67 PRO A O 1
ATOM 501 N N . HIS A 1 68 ? 3.977 -24.797 -15.969 1 97.88 68 HIS A N 1
ATOM 502 C CA . HIS A 1 68 ? 2.709 -24.125 -16.203 1 97.88 68 HIS A CA 1
ATOM 503 C C . HIS A 1 68 ? 1.928 -24.781 -17.328 1 97.88 68 HIS A C 1
ATOM 505 O O . HIS A 1 68 ? 2.52 -25.328 -18.266 1 97.88 68 HIS A O 1
ATOM 511 N N . LEU A 1 69 ? 0.691 -24.781 -17.25 1 96.25 69 LEU A N 1
ATOM 512 C CA . LEU A 1 69 ? -0.213 -25.266 -18.281 1 96.25 69 LEU A CA 1
ATOM 513 C C . LEU A 1 69 ? -1.394 -24.328 -18.469 1 96.25 69 LEU A C 1
ATOM 515 O O . LEU A 1 69 ? -2.16 -24.094 -17.516 1 96.25 69 LEU A O 1
ATOM 519 N N . SER A 1 70 ? -1.506 -23.781 -19.609 1 93.62 70 SER A N 1
ATOM 520 C CA . SER A 1 70 ? -2.607 -22.875 -19.906 1 93.62 70 SER A CA 1
ATOM 521 C C . SER A 1 70 ? -3.656 -23.547 -20.797 1 93.62 70 SER A C 1
ATOM 523 O O . SER A 1 70 ? -3.332 -24.438 -21.594 1 93.62 70 SER A O 1
ATOM 525 N N . CYS A 1 71 ? -4.859 -23.109 -20.719 1 91.81 71 CYS A N 1
ATOM 526 C CA . CYS A 1 71 ? -5.898 -23.828 -21.453 1 91.81 71 CYS A CA 1
ATOM 527 C C . CYS A 1 71 ? -6.406 -23 -22.625 1 91.81 71 CYS A C 1
ATOM 529 O O . CYS A 1 71 ? -7.055 -23.531 -23.531 1 91.81 71 CYS A O 1
ATOM 531 N N . ILE A 1 72 ? -6.109 -21.75 -22.578 1 87.88 72 ILE A N 1
ATOM 532 C CA . ILE A 1 72 ? -6.68 -20.906 -23.625 1 87.88 72 ILE A CA 1
ATOM 533 C C . ILE A 1 72 ? -6.129 -21.312 -24.984 1 87.88 72 ILE A C 1
ATOM 535 O O . ILE A 1 72 ? -4.941 -21.641 -25.109 1 87.88 72 ILE A O 1
ATOM 539 N N . GLY A 1 73 ? -7.074 -21.516 -25.969 1 83.94 73 GLY A N 1
ATOM 540 C CA . GLY A 1 73 ? -6.676 -21.828 -27.328 1 83.94 73 GLY A CA 1
ATOM 541 C C . GLY A 1 73 ? -6.395 -23.312 -27.547 1 83.94 73 GLY A C 1
ATOM 542 O O . GLY A 1 73 ? -6.137 -23.734 -28.672 1 83.94 73 GLY A O 1
ATOM 543 N N . SER A 1 74 ? -6.453 -24.094 -26.516 1 87.31 74 SER A N 1
ATOM 544 C CA . SER A 1 74 ? -6.129 -25.516 -26.625 1 87.31 74 SER A CA 1
ATOM 545 C C . SER A 1 74 ? -7.391 -26.359 -26.688 1 87.31 74 SER A C 1
ATOM 547 O O . SER A 1 74 ? -8.414 -26.016 -26.094 1 87.31 74 SER A O 1
ATOM 549 N N . SER A 1 75 ? -7.316 -27.422 -27.422 1 92 75 SER A N 1
ATOM 550 C CA . SER A 1 75 ? -8.367 -28.438 -27.391 1 92 75 SER A CA 1
ATOM 551 C C . SER A 1 75 ? -8.18 -29.406 -26.234 1 92 75 SER A C 1
ATOM 553 O O . SER A 1 75 ? -7.066 -29.562 -25.734 1 92 75 SER A O 1
ATOM 555 N N . LYS A 1 76 ? -9.258 -30.094 -25.828 1 95.56 76 LYS A N 1
ATOM 556 C CA . LYS A 1 76 ? -9.164 -31.109 -24.797 1 95.56 76 LYS A CA 1
ATOM 557 C C . LYS A 1 76 ? -8.195 -32.219 -25.203 1 95.56 76 LYS A C 1
ATOM 559 O O . LYS A 1 76 ? -7.469 -32.75 -24.359 1 95.56 76 LYS A O 1
ATOM 564 N N . ASP A 1 77 ? -8.203 -32.5 -26.469 1 96.25 77 ASP A N 1
ATOM 565 C CA . ASP A 1 77 ? -7.305 -33.531 -26.969 1 96.25 77 ASP A CA 1
ATOM 566 C C . ASP A 1 77 ? -5.844 -33.125 -26.797 1 96.25 77 ASP A C 1
ATOM 568 O O . ASP A 1 77 ? -5.012 -33.906 -26.359 1 96.25 77 ASP A O 1
ATOM 572 N N . SER A 1 78 ? -5.551 -31.891 -27.172 1 93.38 78 SER A N 1
ATOM 573 C CA . SER A 1 78 ? -4.195 -31.375 -27.016 1 93.38 78 SER A CA 1
ATOM 574 C C . SER A 1 78 ? -3.783 -31.344 -25.547 1 93.38 78 SER A C 1
ATOM 576 O O . SER A 1 78 ? -2.654 -31.688 -25.203 1 93.38 78 SER A O 1
ATOM 578 N N . LEU A 1 79 ? -4.68 -30.922 -24.703 1 95.5 79 LEU A N 1
ATOM 579 C CA . LEU A 1 79 ? -4.41 -30.859 -23.266 1 95.5 79 LEU A CA 1
ATOM 580 C C . LEU A 1 79 ? -4.172 -32.25 -22.703 1 95.5 79 LEU A C 1
ATOM 582 O O . LEU A 1 79 ? -3.26 -32.469 -21.891 1 95.5 79 LEU A O 1
ATOM 586 N N . ARG A 1 80 ? -4.996 -33.188 -23.141 1 97.12 80 ARG A N 1
ATOM 587 C CA . ARG A 1 80 ? -4.824 -34.562 -22.719 1 97.12 80 ARG A CA 1
ATOM 588 C C . ARG A 1 80 ? -3.443 -35.094 -23.109 1 97.12 80 ARG A C 1
ATOM 590 O O . ARG A 1 80 ? -2.77 -35.75 -22.297 1 97.12 80 ARG A O 1
ATOM 597 N N . ALA A 1 81 ? -3.107 -34.781 -24.266 1 96.38 81 ALA A N 1
ATOM 598 C CA . ALA A 1 81 ? -1.809 -35.25 -24.766 1 96.38 81 ALA A CA 1
ATOM 599 C C . ALA A 1 81 ? -0.674 -34.656 -23.922 1 96.38 81 ALA A C 1
ATOM 601 O O . ALA A 1 81 ? 0.268 -35.375 -23.562 1 96.38 81 ALA A O 1
ATOM 602 N N . ILE A 1 82 ? -0.697 -33.375 -23.625 1 95.94 82 ILE A N 1
ATOM 603 C CA . ILE A 1 82 ? 0.325 -32.719 -22.812 1 95.94 82 ILE A CA 1
ATOM 604 C C . ILE A 1 82 ? 0.359 -33.344 -21.422 1 95.94 82 ILE A C 1
ATOM 606 O O . ILE A 1 82 ? 1.431 -33.656 -20.891 1 95.94 82 ILE A O 1
ATOM 610 N N . LEU A 1 83 ? -0.788 -33.531 -20.797 1 97.81 83 LEU A N 1
ATOM 611 C CA . LEU A 1 83 ? -0.891 -34.094 -19.438 1 97.81 83 LEU A CA 1
ATOM 612 C C . LEU A 1 83 ? -0.359 -35.531 -19.406 1 97.81 83 LEU A C 1
ATOM 614 O O . LEU A 1 83 ? 0.33 -35.906 -18.453 1 97.81 83 LEU A O 1
ATOM 618 N N . ASP A 1 84 ? -0.729 -36.281 -20.453 1 98.12 84 ASP A N 1
ATOM 619 C CA . ASP A 1 84 ? -0.218 -37.625 -20.547 1 98.12 84 ASP A CA 1
ATOM 620 C C . ASP A 1 84 ? 1.305 -37.656 -20.656 1 98.12 84 ASP A C 1
ATOM 622 O O . ASP A 1 84 ? 1.972 -38.5 -20.062 1 98.12 84 ASP A O 1
ATOM 626 N N . GLN A 1 85 ? 1.777 -36.75 -21.391 1 97.12 85 GLN A N 1
ATOM 627 C CA . GLN A 1 85 ? 3.225 -36.594 -21.516 1 97.12 85 GLN A CA 1
ATOM 628 C C . GLN A 1 85 ? 3.865 -36.25 -20.188 1 97.12 85 GLN A C 1
ATOM 630 O O . GLN A 1 85 ? 4.875 -36.844 -19.797 1 97.12 85 GLN A O 1
ATOM 635 N N . TYR A 1 86 ? 3.32 -35.25 -19.484 1 97.94 86 TYR A N 1
ATOM 636 C CA . TYR A 1 86 ? 3.82 -34.875 -18.156 1 97.94 86 TYR A CA 1
ATOM 637 C C . TYR A 1 86 ? 3.82 -36.094 -17.234 1 97.94 86 TYR A C 1
ATOM 639 O O . TYR A 1 86 ? 4.824 -36.375 -16.578 1 97.94 86 TYR A O 1
ATOM 647 N N . ARG A 1 87 ? 2.729 -36.844 -17.234 1 97.81 87 ARG A N 1
ATOM 648 C CA . ARG A 1 87 ? 2.6 -38 -16.375 1 97.81 87 ARG A CA 1
ATOM 649 C C . ARG A 1 87 ? 3.623 -39.062 -16.734 1 97.81 87 ARG A C 1
ATOM 651 O O . ARG A 1 87 ? 4.215 -39.688 -15.859 1 97.81 87 ARG A O 1
ATOM 658 N N . SER A 1 88 ? 3.811 -39.281 -18.016 1 98.06 88 SER A N 1
ATOM 659 C CA . SER A 1 88 ? 4.746 -40.312 -18.484 1 98.06 88 SER A CA 1
ATOM 660 C C . SER A 1 88 ? 6.172 -39.969 -18.047 1 98.06 88 SER A C 1
ATOM 662 O O . SER A 1 88 ? 7.004 -40.875 -17.922 1 98.06 88 SER A O 1
ATOM 664 N N . HIS A 1 89 ? 6.465 -38.719 -17.797 1 97.88 89 HIS A N 1
ATOM 665 C CA . HIS A 1 89 ? 7.785 -38.281 -17.344 1 97.88 89 HIS A CA 1
ATOM 666 C C . HIS A 1 89 ? 7.844 -38.219 -15.82 1 97.88 89 HIS A C 1
ATOM 668 O O . HIS A 1 89 ? 8.836 -37.75 -15.258 1 97.88 89 HIS A O 1
ATOM 674 N N . GLY A 1 90 ? 6.73 -38.562 -15.164 1 97.94 90 GLY A N 1
ATOM 675 C CA . GLY A 1 90 ? 6.703 -38.594 -13.711 1 97.94 90 GLY A CA 1
ATOM 676 C C . GLY A 1 90 ? 6.453 -37.25 -13.078 1 97.94 90 GLY A C 1
ATOM 677 O O . GLY A 1 90 ? 6.688 -37.062 -11.883 1 97.94 90 GLY A O 1
ATOM 678 N N . ILE A 1 91 ? 6.062 -36.281 -13.859 1 98.12 91 ILE A N 1
ATOM 679 C CA . ILE A 1 91 ? 5.727 -34.969 -13.328 1 98.12 91 ILE A CA 1
ATOM 680 C C . ILE A 1 91 ? 4.457 -35.062 -12.484 1 98.12 91 ILE A C 1
ATOM 682 O O . ILE A 1 91 ? 3.449 -35.625 -12.93 1 98.12 91 ILE A O 1
ATOM 686 N N . ARG A 1 92 ? 4.496 -34.469 -11.305 1 98.38 92 ARG A N 1
ATOM 687 C CA . ARG A 1 92 ? 3.4 -34.656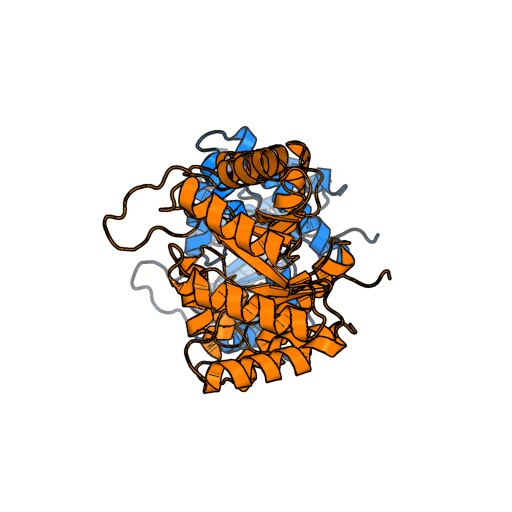 -10.352 1 98.38 92 ARG A CA 1
ATOM 688 C C . ARG A 1 92 ? 2.824 -33.312 -9.938 1 98.38 92 ARG A C 1
ATOM 690 O O . ARG A 1 92 ? 1.895 -33.25 -9.133 1 98.38 92 ARG A O 1
ATOM 697 N N . HIS A 1 93 ? 3.371 -32.219 -10.383 1 98.62 93 HIS A N 1
ATOM 698 C CA . HIS A 1 93 ? 3.029 -30.859 -9.984 1 98.62 93 HIS A CA 1
ATOM 699 C C . HIS A 1 93 ? 2.797 -29.969 -11.195 1 98.62 93 HIS A C 1
ATOM 701 O O . HIS A 1 93 ? 3.582 -30 -12.148 1 98.62 93 HIS A O 1
ATOM 707 N N . ILE A 1 94 ? 1.667 -29.266 -11.211 1 98.31 94 ILE A N 1
ATOM 708 C CA . ILE A 1 94 ? 1.359 -28.406 -12.336 1 98.31 94 ILE A CA 1
ATOM 709 C C . ILE A 1 94 ? 0.833 -27.062 -11.828 1 98.31 94 ILE A C 1
ATOM 711 O O . ILE A 1 94 ? 0.22 -27 -10.758 1 98.31 94 ILE A O 1
ATOM 715 N N . VAL A 1 95 ? 1.18 -26.031 -12.469 1 98.62 95 VAL A N 1
ATOM 716 C CA . VAL A 1 95 ? 0.523 -24.75 -12.289 1 98.62 95 VAL A CA 1
ATOM 717 C C . VAL A 1 95 ? -0.496 -24.516 -13.406 1 98.62 95 VAL A C 1
ATOM 719 O O . VAL A 1 95 ? -0.123 -24.312 -14.562 1 98.62 95 VAL A O 1
ATOM 722 N N . ALA A 1 96 ? -1.773 -24.547 -13.086 1 98.12 96 ALA A N 1
ATOM 723 C CA . ALA A 1 96 ? -2.861 -24.469 -14.055 1 98.12 96 ALA A CA 1
ATOM 724 C C . ALA A 1 96 ? -3.361 -23.031 -14.195 1 98.12 96 ALA A C 1
ATOM 726 O O . ALA A 1 96 ? -3.768 -22.406 -13.211 1 98.12 96 ALA A O 1
ATOM 727 N N . LEU A 1 97 ? -3.381 -22.609 -15.406 1 96.88 97 LEU A N 1
ATOM 728 C CA . LEU A 1 97 ? -3.709 -21.219 -15.68 1 96.88 97 LEU A CA 1
ATOM 729 C C . LEU A 1 97 ? -4.668 -21.109 -16.859 1 96.88 97 LEU A C 1
ATOM 731 O O . LEU A 1 97 ? -4.766 -22.031 -17.672 1 96.88 97 LEU A O 1
ATOM 735 N N . ARG A 1 98 ? -5.383 -19.984 -16.891 1 93.31 98 ARG A N 1
ATOM 736 C CA . ARG A 1 98 ? -6.145 -19.688 -18.109 1 93.31 98 ARG A CA 1
ATOM 737 C C . ARG A 1 98 ? -5.219 -19.406 -19.281 1 93.31 98 ARG A C 1
ATOM 739 O O . ARG A 1 98 ? -5.336 -20.016 -20.344 1 93.31 98 ARG A O 1
ATOM 746 N N . GLY A 1 99 ? -4.285 -18.547 -19.062 1 87.62 99 GLY A N 1
ATOM 747 C CA . GLY A 1 99 ? -3.377 -18.047 -20.094 1 87.62 99 GLY A CA 1
ATOM 748 C C . GLY A 1 99 ? -3.838 -16.75 -20.719 1 87.62 99 GLY A C 1
ATOM 749 O O . GLY A 1 99 ? -4.965 -16.297 -20.484 1 87.62 99 GLY A O 1
ATOM 750 N N . ASP A 1 100 ? -2.898 -16.031 -21.375 1 77.88 100 ASP A N 1
ATOM 751 C CA . ASP A 1 100 ? -3.199 -14.773 -22.062 1 77.88 100 ASP A CA 1
ATOM 752 C C . ASP A 1 100 ? -3.674 -15.031 -23.484 1 77.88 100 ASP A C 1
ATOM 754 O O . ASP A 1 100 ? -3.26 -16 -24.109 1 77.88 100 ASP A O 1
ATOM 758 N N . LEU A 1 101 ? -4.664 -14.148 -23.906 1 68.75 101 LEU A N 1
ATOM 759 C CA . LEU A 1 101 ? -5.141 -14.281 -25.266 1 68.75 101 LEU A CA 1
ATOM 760 C C . LEU A 1 101 ? -4.02 -13.984 -26.266 1 68.75 101 LEU A C 1
ATOM 762 O O . LEU A 1 101 ? -3.33 -12.969 -26.141 1 68.75 101 LEU A O 1
ATOM 766 N N . PRO A 1 102 ? -3.846 -14.812 -27.188 1 60.88 102 PRO A N 1
ATOM 767 C CA . PRO A 1 102 ? -2.857 -14.5 -28.219 1 60.88 102 PRO A CA 1
ATOM 768 C C . PRO A 1 102 ? -3.252 -13.297 -29.078 1 60.88 102 PRO A C 1
ATOM 770 O O . PRO A 1 102 ? -4.441 -13 -29.219 1 60.88 102 PRO A O 1
ATOM 773 N N . SER A 1 103 ? -2.502 -12.016 -29.203 1 53.72 103 SER A N 1
ATOM 774 C CA . SER A 1 103 ? -2.82 -10.812 -29.984 1 53.72 103 SER A CA 1
ATOM 775 C C . SER A 1 103 ? -3.689 -11.148 -31.188 1 53.72 103 SER A C 1
ATOM 777 O O . SER A 1 103 ? -4.562 -10.367 -31.562 1 53.72 103 SER A O 1
ATOM 779 N N . GLY A 1 104 ? -3.539 -12.258 -31.922 1 48.5 104 GLY A N 1
ATOM 780 C CA . GLY A 1 104 ? -4.297 -12.641 -33.094 1 48.5 104 GLY A CA 1
ATOM 781 C C . GLY A 1 104 ? -5.492 -13.516 -32.781 1 48.5 104 GLY A C 1
ATOM 782 O O . GLY A 1 104 ? -5.629 -14.008 -31.656 1 48.5 104 GLY A O 1
ATOM 783 N N . MET A 1 105 ? -6.707 -13.453 -33.781 1 49.22 105 MET A N 1
ATOM 784 C CA . MET A 1 105 ? -7.988 -14.148 -33.719 1 49.22 105 MET A CA 1
ATOM 785 C C . MET A 1 105 ? -7.801 -15.594 -33.281 1 49.22 105 MET A C 1
ATOM 787 O O . MET A 1 105 ? -7.523 -16.469 -34.094 1 49.22 105 MET A O 1
ATOM 791 N N . GLY A 1 106 ? -7.102 -15.875 -32.344 1 50.62 106 GLY A N 1
ATOM 792 C CA . GLY A 1 106 ? -7.094 -17.328 -32.344 1 50.62 106 GLY A CA 1
ATOM 793 C C . GLY A 1 106 ? -8.336 -17.938 -31.734 1 50.62 106 GLY A C 1
ATOM 794 O O . GLY A 1 106 ? -9.148 -17.219 -31.125 1 50.62 106 GLY A O 1
ATOM 795 N N . GLU A 1 107 ? -8.836 -19.062 -32.125 1 56.22 107 GLU A N 1
ATOM 796 C CA . GLU A 1 107 ? -9.977 -19.875 -31.703 1 56.22 107 GLU A CA 1
ATOM 797 C C . GLU A 1 107 ? -10.031 -20 -30.188 1 56.22 107 GLU A C 1
ATOM 799 O O . GLU A 1 107 ? -9 -20.188 -29.531 1 56.22 107 GLU A O 1
ATOM 804 N N . VAL A 1 108 ? -11.023 -19.375 -29.656 1 62.44 108 VAL A N 1
ATOM 805 C CA . VAL A 1 108 ? -11.344 -19.578 -28.25 1 62.44 108 VAL A CA 1
ATOM 806 C C . VAL A 1 108 ? -11.398 -21.078 -27.953 1 62.44 108 VAL A C 1
ATOM 808 O O . VAL A 1 108 ? -12.227 -21.797 -28.531 1 62.44 108 VAL A O 1
ATOM 811 N N . GLY A 1 109 ? -10.258 -21.781 -27.625 1 78.19 109 GLY A N 1
ATOM 812 C CA . GLY A 1 109 ? -10.141 -23.172 -27.203 1 78.19 109 GLY A CA 1
ATOM 813 C C . GLY A 1 109 ? -11.414 -23.719 -26.594 1 78.19 109 GLY A C 1
ATOM 814 O O . GLY A 1 109 ? -12.477 -23.109 -26.703 1 78.19 109 GLY A O 1
ATOM 815 N N . GLU A 1 110 ? -11.344 -24.953 -26.062 1 88.81 110 GLU A N 1
ATOM 816 C CA . GLU A 1 110 ? -12.523 -25.625 -25.531 1 88.81 110 GLU A CA 1
ATOM 817 C C . GLU A 1 110 ? -12.742 -25.281 -24.062 1 88.81 110 GLU A C 1
ATOM 819 O O . GLU A 1 110 ? -13.844 -25.422 -23.531 1 88.81 110 GLU A O 1
ATOM 824 N N . LEU A 1 111 ? -11.609 -24.891 -23.391 1 91.69 111 LEU A N 1
ATOM 825 C CA . LEU A 1 111 ? -11.688 -24.438 -22.016 1 91.69 111 LEU A CA 1
ATOM 826 C C . LEU A 1 111 ? -11.438 -22.938 -21.922 1 91.69 111 LEU A C 1
ATOM 828 O O . LEU A 1 111 ? -10.516 -22.422 -22.547 1 91.69 111 LEU A O 1
ATOM 832 N N . ARG A 1 112 ? -12.219 -22.266 -21.219 1 90.19 112 ARG A N 1
ATOM 833 C CA . ARG A 1 112 ? -12.18 -20.812 -21.203 1 90.19 112 ARG A CA 1
ATOM 834 C C . ARG A 1 112 ? -11.594 -20.297 -19.891 1 90.19 112 ARG A C 1
ATOM 836 O O . ARG A 1 112 ? -11.109 -19.172 -19.828 1 90.19 112 ARG A O 1
ATOM 843 N N . TYR A 1 113 ? -11.719 -21.188 -18.875 1 94.25 113 TYR A N 1
ATOM 844 C CA . TYR A 1 113 ? -11.328 -20.766 -17.531 1 94.25 113 TYR A CA 1
ATOM 845 C C . TYR A 1 113 ? -10.375 -21.781 -16.906 1 94.25 113 TYR A C 1
ATOM 847 O O . TYR A 1 113 ? -10.477 -22.984 -17.156 1 94.25 113 TYR A O 1
ATOM 855 N N . ALA A 1 114 ? -9.562 -21.203 -15.992 1 96.69 114 ALA A N 1
ATOM 856 C CA . ALA A 1 114 ? -8.633 -22.078 -15.289 1 96.69 114 ALA A CA 1
ATOM 857 C C . ALA A 1 114 ? -9.375 -23.109 -14.453 1 96.69 114 ALA A C 1
ATOM 859 O O . ALA A 1 114 ? -8.906 -24.25 -14.281 1 96.69 114 ALA A O 1
ATOM 860 N N . SER A 1 115 ? -10.562 -22.812 -13.922 1 98.25 115 SER A N 1
ATOM 861 C CA . SER A 1 115 ? -11.352 -23.75 -13.148 1 98.25 115 SER A CA 1
ATOM 862 C C . SER A 1 115 ? -11.727 -24.969 -13.984 1 98.25 115 SER A C 1
ATOM 864 O O . SER A 1 115 ? -11.734 -26.094 -13.484 1 98.25 115 SER A O 1
ATOM 866 N N . GLU A 1 116 ? -12.016 -24.781 -15.242 1 98 116 GLU A N 1
ATOM 867 C CA . GLU A 1 116 ? -12.336 -25.875 -16.141 1 98 116 GLU A CA 1
ATOM 868 C C . GLU A 1 116 ? -11.109 -26.75 -16.406 1 98 116 GLU A C 1
ATOM 870 O O . GLU A 1 116 ? -11.234 -27.969 -16.516 1 98 116 GLU A O 1
ATOM 875 N N . LEU A 1 117 ? -10.008 -26.047 -16.516 1 97.88 117 LEU A N 1
ATOM 876 C CA . LEU A 1 117 ? -8.773 -26.797 -16.688 1 97.88 117 LEU A CA 1
ATOM 877 C C . LEU A 1 117 ? -8.516 -27.688 -15.477 1 97.88 117 LEU A C 1
ATOM 879 O O . LEU A 1 117 ? -8.164 -28.859 -15.625 1 97.88 117 LEU A O 1
ATOM 883 N N . VAL A 1 118 ? -8.68 -27.172 -14.289 1 98.75 118 VAL A N 1
ATOM 884 C CA . VAL A 1 118 ? -8.484 -27.938 -13.062 1 98.75 118 VAL A CA 1
ATOM 885 C C . VAL A 1 118 ? -9.43 -29.141 -13.039 1 98.75 118 VAL A C 1
ATOM 887 O O . VAL A 1 118 ? -9.008 -30.266 -12.781 1 98.75 118 VAL A O 1
ATOM 890 N N . SER A 1 119 ? -10.703 -28.875 -13.359 1 98.62 119 SER A N 1
ATOM 891 C CA . SER A 1 119 ? -11.695 -29.953 -13.398 1 98.62 119 SER A CA 1
ATOM 892 C C . SER A 1 119 ? -11.312 -31.031 -14.406 1 98.62 119 SER A C 1
ATOM 894 O O . SER A 1 119 ? -11.469 -32.219 -14.141 1 98.62 119 SER A O 1
ATOM 896 N N . PHE A 1 120 ? -10.883 -30.578 -15.531 1 98.44 120 PHE A N 1
ATOM 897 C CA . PHE A 1 120 ? -10.477 -31.484 -16.594 1 98.44 120 PHE A CA 1
ATOM 898 C C . PHE A 1 120 ? -9.328 -32.375 -16.125 1 98.44 120 PHE A C 1
ATOM 900 O O . PHE A 1 120 ? -9.359 -33.594 -16.328 1 98.44 120 PHE A O 1
ATOM 907 N N . ILE A 1 121 ? -8.305 -31.797 -15.461 1 98.69 121 ILE A N 1
ATOM 908 C CA . ILE A 1 121 ? -7.148 -32.531 -14.961 1 98.69 121 ILE A CA 1
ATOM 909 C C . ILE A 1 121 ? -7.609 -33.562 -13.93 1 98.69 121 ILE A C 1
ATOM 911 O O . ILE A 1 121 ? -7.18 -34.719 -13.961 1 98.69 121 ILE A O 1
ATOM 915 N N . ARG A 1 122 ? -8.516 -33.188 -13.031 1 98.69 122 ARG A N 1
ATOM 916 C CA . ARG A 1 122 ? -9.023 -34.094 -12 1 98.69 122 ARG A CA 1
ATOM 917 C C . ARG A 1 122 ? -9.82 -35.219 -12.625 1 98.69 122 ARG A C 1
ATOM 919 O O . ARG A 1 122 ? -9.695 -36.375 -12.203 1 98.69 122 ARG A O 1
ATOM 926 N N . ALA A 1 123 ? -10.609 -34.938 -13.586 1 98.31 123 ALA A N 1
ATOM 927 C CA . ALA A 1 123 ? -11.422 -35.969 -14.242 1 98.31 123 ALA A CA 1
ATOM 928 C C . ALA A 1 123 ? -10.547 -37 -14.922 1 98.31 123 ALA A C 1
ATOM 930 O O . ALA A 1 123 ? -10.844 -38.188 -14.875 1 98.31 123 ALA A O 1
ATOM 931 N N . GLU A 1 124 ? -9.531 -36.531 -15.484 1 97.69 124 GLU A N 1
ATOM 932 C CA . GLU A 1 124 ? -8.734 -37.406 -16.328 1 97.69 124 GLU A CA 1
ATOM 933 C C . GLU A 1 124 ? -7.652 -38.125 -15.516 1 97.69 124 GLU A C 1
ATOM 935 O O . GLU A 1 124 ? -7.289 -39.25 -15.82 1 97.69 124 GLU A O 1
ATOM 940 N N . HIS A 1 125 ? -7.129 -37.438 -14.531 1 98 125 HIS A N 1
ATOM 941 C CA . HIS A 1 125 ? -5.922 -37.969 -13.898 1 98 125 HIS A CA 1
ATOM 942 C C . HIS A 1 125 ? -6.09 -38.062 -12.391 1 98 125 HIS A C 1
ATOM 944 O O . HIS A 1 125 ? -5.137 -38.406 -11.68 1 98 125 HIS A O 1
ATOM 950 N N . GLY A 1 126 ? -7.293 -37.781 -11.836 1 97.69 126 GLY A N 1
ATOM 951 C CA . GLY A 1 126 ? -7.531 -37.875 -10.398 1 97.69 126 GLY A CA 1
ATOM 952 C C . GLY A 1 126 ? -6.59 -36.969 -9.594 1 97.69 126 GLY A C 1
ATOM 953 O O . GLY A 1 126 ? -6.43 -35.812 -9.898 1 97.69 126 GLY A O 1
ATOM 954 N N . ASP A 1 127 ? -5.902 -37.688 -8.641 1 98 127 ASP A N 1
ATOM 955 C CA . ASP A 1 127 ? -5.066 -36.938 -7.723 1 98 127 ASP A CA 1
ATOM 956 C C . ASP A 1 127 ? -3.59 -37.062 -8.086 1 98 127 ASP A C 1
ATOM 958 O O . ASP A 1 127 ? -2.715 -36.781 -7.262 1 98 127 ASP A O 1
ATOM 962 N N . TRP A 1 128 ? -3.34 -37.469 -9.281 1 98.38 128 TRP A N 1
ATOM 963 C CA . TRP A 1 128 ? -1.943 -37.625 -9.672 1 98.38 128 TRP A CA 1
ATOM 964 C C . TRP A 1 128 ? -1.178 -36.312 -9.539 1 98.38 128 TRP A C 1
ATOM 966 O O . TRP A 1 128 ? -0.075 -36.281 -8.984 1 98.38 128 TRP A O 1
ATOM 976 N N . PHE A 1 129 ? -1.774 -35.281 -9.992 1 98.75 129 PHE A N 1
ATOM 977 C CA . PHE A 1 129 ? -1.098 -33.969 -10.016 1 98.75 129 PHE A CA 1
ATOM 978 C C . PHE A 1 129 ? -1.466 -33.156 -8.797 1 98.75 129 PHE A C 1
ATOM 980 O O . PHE A 1 129 ? -2.643 -33.031 -8.445 1 98.75 129 PHE A O 1
ATOM 987 N N . ARG A 1 130 ? -0.478 -32.594 -8.133 1 98.75 130 ARG A N 1
ATOM 988 C CA . ARG A 1 130 ? -0.704 -31.406 -7.328 1 98.75 130 ARG A CA 1
ATOM 989 C C . ARG A 1 130 ? -0.914 -30.188 -8.211 1 98.75 130 ARG A C 1
ATOM 991 O O . ARG A 1 130 ? -0.105 -29.906 -9.094 1 98.75 130 ARG A O 1
ATOM 998 N N . ILE A 1 131 ? -2.004 -29.469 -7.965 1 98.81 131 ILE A N 1
ATOM 999 C CA . ILE A 1 131 ? -2.361 -28.375 -8.875 1 98.81 131 ILE A CA 1
ATOM 1000 C C . ILE A 1 131 ? -2.301 -27.047 -8.133 1 98.81 131 ILE A C 1
ATOM 1002 O O . ILE A 1 131 ? -2.994 -26.859 -7.129 1 98.81 131 ILE A O 1
ATOM 1006 N N . GLU A 1 132 ? -1.428 -26.156 -8.586 1 98.69 132 GLU A N 1
ATOM 1007 C CA . GLU A 1 132 ? -1.438 -24.75 -8.18 1 98.69 132 GLU A CA 1
ATOM 1008 C C . GLU A 1 132 ? -2.27 -23.906 -9.141 1 98.69 132 GLU A C 1
ATOM 1010 O O . GLU A 1 132 ? -2.232 -24.109 -10.359 1 98.69 132 GLU A O 1
ATOM 1015 N N . VAL A 1 133 ? -2.977 -22.938 -8.609 1 98.75 133 VAL A N 1
ATOM 1016 C CA . VAL A 1 133 ? -3.688 -21.969 -9.453 1 98.75 133 VAL A CA 1
ATOM 1017 C C . VAL A 1 133 ? -3.26 -20.547 -9.102 1 98.75 133 VAL A C 1
ATOM 1019 O O . VAL A 1 133 ? -2.582 -20.344 -8.094 1 98.75 133 VAL A O 1
ATOM 1022 N N . ALA A 1 134 ? -3.613 -19.641 -9.93 1 98.19 134 ALA A N 1
ATOM 1023 C CA . ALA A 1 134 ? -3.238 -18.25 -9.742 1 98.19 134 ALA A CA 1
ATOM 1024 C C . ALA A 1 134 ? -4.254 -17.516 -8.867 1 98.19 134 ALA A C 1
ATOM 1026 O O . ALA A 1 134 ? -5.449 -17.828 -8.906 1 98.19 134 ALA A O 1
ATOM 1027 N N . ALA A 1 135 ? -3.787 -16.641 -8.102 1 98.5 135 ALA A N 1
ATOM 1028 C CA . ALA A 1 135 ? -4.598 -15.719 -7.312 1 98.5 135 ALA A CA 1
ATOM 1029 C C . ALA A 1 135 ? -4.113 -14.281 -7.488 1 98.5 135 ALA A C 1
ATOM 1031 O O . ALA A 1 135 ? -2.936 -14.047 -7.766 1 98.5 135 ALA A O 1
ATOM 1032 N N . TYR A 1 136 ? -5 -13.328 -7.32 1 98.19 136 TYR A N 1
ATOM 1033 C CA . TYR A 1 136 ? -4.684 -11.922 -7.57 1 98.19 136 TYR A CA 1
ATOM 1034 C C . TYR A 1 136 ? -5.078 -11.055 -6.379 1 98.19 136 TYR A C 1
ATOM 1036 O O . TYR A 1 136 ? -6.199 -10.539 -6.32 1 98.19 136 TYR A O 1
ATOM 1044 N N . PRO A 1 137 ? -4.105 -10.75 -5.504 1 98.44 137 PRO A N 1
ATOM 1045 C CA . PRO A 1 137 ? -4.395 -9.953 -4.305 1 98.44 137 PRO A CA 1
ATOM 1046 C C . PRO A 1 137 ? -5.016 -8.594 -4.633 1 98.44 137 PRO A C 1
ATOM 1048 O O . PRO A 1 137 ? -5.75 -8.039 -3.814 1 98.44 137 PRO A O 1
ATOM 1051 N N . GLU A 1 138 ? -4.746 -8.039 -5.777 1 98.44 138 GLU A N 1
ATOM 1052 C CA . GLU A 1 138 ? -5.25 -6.73 -6.195 1 98.44 138 GLU A CA 1
ATOM 1053 C C . GLU A 1 138 ? -6.305 -6.871 -7.289 1 98.44 138 GLU A C 1
ATOM 1055 O O . GLU A 1 138 ? -6.598 -5.91 -8 1 98.44 138 GLU A O 1
ATOM 1060 N N . TYR A 1 139 ? -6.801 -8.102 -7.445 1 97.56 139 TYR A N 1
ATOM 1061 C CA . TYR A 1 139 ? -7.844 -8.461 -8.398 1 97.56 139 TYR A CA 1
ATOM 1062 C C . TYR A 1 139 ? -7.309 -8.461 -9.828 1 97.56 139 TYR A C 1
ATOM 1064 O O . TYR A 1 139 ? -6.496 -7.602 -10.188 1 97.56 139 TYR A O 1
ATOM 1072 N N . HIS A 1 140 ? -7.754 -9.414 -10.562 1 95.88 140 HIS A N 1
ATOM 1073 C CA . HIS A 1 140 ? -7.324 -9.539 -11.953 1 95.88 140 HIS A CA 1
ATOM 1074 C C . HIS A 1 140 ? -7.766 -8.344 -12.781 1 95.88 140 HIS A C 1
ATOM 1076 O O . HIS A 1 140 ? -8.891 -7.855 -12.625 1 95.88 140 HIS A O 1
ATOM 1082 N N . PRO A 1 141 ? -6.926 -7.84 -13.695 1 92.62 141 PRO A N 1
ATOM 1083 C CA . PRO A 1 141 ? -7.254 -6.633 -14.461 1 92.62 141 PRO A CA 1
ATOM 1084 C C . PRO A 1 141 ? -8.492 -6.809 -15.336 1 92.62 141 PRO A C 1
ATOM 1086 O O . PRO A 1 141 ? -9.188 -5.832 -15.633 1 92.62 141 PRO A O 1
ATOM 1089 N N . GLN A 1 142 ? -8.828 -8.016 -15.719 1 91.25 142 GLN A N 1
ATOM 1090 C CA . GLN A 1 142 ? -9.961 -8.281 -16.594 1 91.25 142 GLN A CA 1
ATOM 1091 C C . GLN A 1 142 ? -11.195 -8.703 -15.797 1 91.25 142 GLN A C 1
ATOM 1093 O O . GLN A 1 142 ? -12.219 -9.062 -16.375 1 91.25 142 GLN A O 1
ATOM 1098 N N . ALA A 1 143 ? -11.062 -8.742 -14.492 1 94.31 143 ALA A N 1
ATOM 1099 C CA . ALA A 1 143 ? -12.211 -9.133 -13.672 1 94.31 143 ALA A CA 1
ATOM 1100 C C . ALA A 1 143 ? -13.328 -8.094 -13.766 1 94.31 143 ALA A C 1
ATOM 1102 O O . ALA A 1 143 ? -13.062 -6.891 -13.766 1 94.31 143 ALA A O 1
ATOM 1103 N N . ARG A 1 144 ? -14.555 -8.516 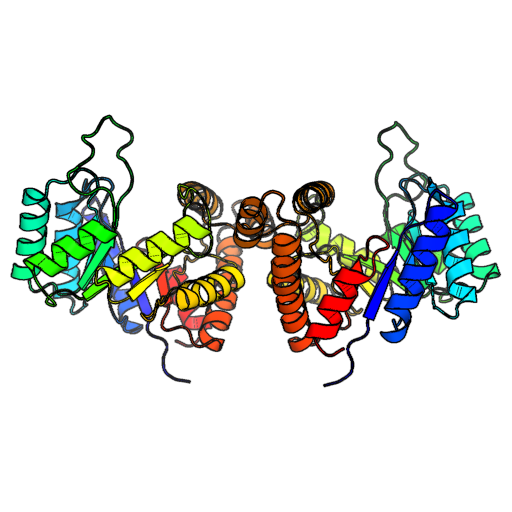-13.812 1 94.56 144 ARG A N 1
ATOM 1104 C CA . ARG A 1 144 ? -15.719 -7.641 -13.867 1 94.56 144 ARG A CA 1
ATOM 1105 C C . ARG A 1 144 ? -15.844 -6.816 -12.586 1 94.56 144 ARG A C 1
ATOM 1107 O O . ARG A 1 144 ? -16.281 -5.664 -12.625 1 94.56 144 ARG A O 1
ATOM 1114 N N . SER A 1 145 ? -15.539 -7.461 -11.477 1 96.94 145 SER A N 1
ATOM 1115 C CA . SER A 1 145 ? -15.578 -6.859 -10.148 1 96.94 145 SER A CA 1
ATOM 1116 C C . SER A 1 145 ? -14.688 -7.621 -9.172 1 96.94 145 SER A C 1
ATOM 1118 O O . SER A 1 145 ? -14.328 -8.773 -9.422 1 96.94 145 SER A O 1
ATOM 1120 N N . PRO A 1 146 ? -14.375 -6.953 -8.102 1 97.62 146 PRO A N 1
ATOM 1121 C CA . PRO A 1 146 ? -13.633 -7.66 -7.059 1 97.62 146 PRO A CA 1
ATOM 1122 C C . PRO A 1 146 ? -14.359 -8.914 -6.566 1 97.62 146 PRO A C 1
ATOM 1124 O O . PRO A 1 146 ? -13.734 -9.961 -6.395 1 97.62 146 PRO A O 1
ATOM 1127 N N . LYS A 1 147 ? -15.594 -8.781 -6.336 1 97.25 147 LYS A N 1
ATOM 1128 C CA . LYS A 1 147 ? -16.391 -9.93 -5.895 1 97.25 147 LYS A CA 1
ATOM 1129 C C . LYS A 1 147 ? -16.312 -11.07 -6.898 1 97.25 147 LYS A C 1
ATOM 1131 O O . LYS A 1 147 ? -16.078 -12.227 -6.52 1 97.25 147 LYS A O 1
ATOM 1136 N N . ALA A 1 148 ? -16.484 -10.727 -8.172 1 97.88 148 ALA A N 1
ATOM 1137 C CA . ALA A 1 148 ? -16.422 -11.742 -9.219 1 97.88 148 ALA A CA 1
ATOM 1138 C C . ALA A 1 148 ? -15.055 -12.422 -9.25 1 97.88 148 ALA A C 1
ATOM 1140 O O . ALA A 1 148 ? -14.961 -13.633 -9.453 1 97.88 148 ALA A O 1
ATOM 1141 N N . ASP A 1 149 ? -14.062 -11.641 -9.102 1 98.12 149 ASP A N 1
ATOM 1142 C CA . ASP A 1 149 ? -12.719 -12.195 -9.109 1 98.12 149 ASP A CA 1
ATOM 1143 C C . ASP A 1 149 ? -12.523 -13.188 -7.965 1 98.12 149 ASP A C 1
ATOM 1145 O O . ASP A 1 149 ? -11.984 -14.273 -8.164 1 98.12 149 ASP A O 1
ATOM 1149 N N . LEU A 1 150 ? -12.961 -12.828 -6.801 1 98.5 150 LEU A N 1
ATOM 1150 C CA . LEU A 1 150 ? -12.852 -13.688 -5.625 1 98.5 150 LEU A CA 1
ATOM 1151 C C . LEU A 1 150 ? -13.656 -14.977 -5.82 1 98.5 150 LEU A C 1
ATOM 1153 O O . LEU A 1 150 ? -13.188 -16.062 -5.469 1 98.5 150 LEU A O 1
ATOM 1157 N N . GLU A 1 151 ? -14.781 -14.812 -6.344 1 98.5 151 GLU A N 1
ATOM 1158 C CA . GLU A 1 151 ? -15.617 -15.977 -6.598 1 98.5 151 GLU A CA 1
ATOM 1159 C C . GLU A 1 151 ? -14.969 -16.906 -7.617 1 98.5 151 GLU A C 1
ATOM 1161 O O . GLU A 1 151 ? -15.047 -18.141 -7.484 1 98.5 151 GLU A O 1
ATOM 1166 N N . ASN A 1 152 ? -14.43 -16.312 -8.633 1 98.12 152 ASN A N 1
ATOM 1167 C CA . ASN A 1 152 ? -13.719 -17.109 -9.617 1 98.12 152 ASN A CA 1
ATOM 1168 C C . ASN A 1 152 ? -12.539 -17.859 -8.992 1 98.12 152 ASN A C 1
ATOM 1170 O O . ASN A 1 152 ? -12.266 -19 -9.336 1 98.12 152 ASN A O 1
ATOM 1174 N N . PHE A 1 153 ? -11.859 -17.234 -8.117 1 98.69 153 PHE A N 1
ATOM 1175 C CA . PHE A 1 153 ? -10.773 -17.891 -7.395 1 98.69 153 PHE A CA 1
ATOM 1176 C C . PHE A 1 153 ? -11.305 -19.078 -6.59 1 98.69 153 PHE A C 1
ATOM 1178 O O . PHE A 1 153 ? -10.742 -20.172 -6.648 1 98.69 153 PHE A O 1
ATOM 1185 N N . ALA A 1 154 ? -12.344 -18.828 -5.871 1 98.75 154 ALA A N 1
ATOM 1186 C CA . ALA A 1 154 ? -12.961 -19.906 -5.094 1 98.75 154 ALA A CA 1
ATOM 1187 C C . ALA A 1 154 ? -13.383 -21.062 -5.992 1 98.75 154 ALA A C 1
ATOM 1189 O O . ALA A 1 154 ? -13.273 -22.234 -5.605 1 98.75 154 ALA A O 1
ATOM 1190 N N . ARG A 1 155 ? -13.883 -20.75 -7.141 1 98.38 155 ARG A N 1
ATOM 1191 C CA . ARG A 1 155 ? -14.297 -21.781 -8.102 1 98.38 155 ARG A CA 1
ATOM 1192 C C . ARG A 1 155 ? -13.117 -22.656 -8.508 1 98.38 155 ARG A C 1
ATOM 1194 O O . ARG A 1 155 ? -13.258 -23.859 -8.648 1 98.38 155 ARG A O 1
ATOM 1201 N N . LYS A 1 156 ? -11.992 -22.047 -8.742 1 98.56 156 LYS A N 1
ATOM 1202 C CA . LYS A 1 156 ? -10.797 -22.812 -9.07 1 98.56 156 LYS A CA 1
ATOM 1203 C C . LYS A 1 156 ? -10.445 -23.781 -7.957 1 98.56 156 LYS A C 1
ATOM 1205 O O . LYS A 1 156 ? -10.102 -24.938 -8.227 1 98.56 156 LYS A O 1
ATOM 1210 N N . VAL A 1 157 ? -10.508 -23.281 -6.789 1 98.69 157 VAL A N 1
ATOM 1211 C CA . VAL A 1 157 ? -10.156 -24.109 -5.633 1 98.69 157 VAL A CA 1
ATOM 1212 C C . VAL A 1 157 ? -11.156 -25.25 -5.5 1 98.69 157 VAL A C 1
ATOM 1214 O O . VAL A 1 157 ? -10.766 -26.406 -5.316 1 98.69 157 VAL A O 1
ATOM 1217 N N . LYS A 1 158 ? -12.422 -24.953 -5.637 1 98.25 158 LYS A N 1
ATOM 1218 C CA . LYS A 1 158 ? -13.469 -25.969 -5.539 1 98.25 158 LYS A CA 1
ATOM 1219 C C . LYS A 1 158 ? -13.336 -27.016 -6.637 1 98.25 158 LYS A C 1
ATOM 1221 O O . LYS A 1 158 ? -13.688 -28.188 -6.441 1 98.25 158 LYS A O 1
ATOM 1226 N N . ALA A 1 159 ? -12.805 -26.609 -7.738 1 98.44 159 ALA A N 1
ATOM 1227 C CA . ALA A 1 159 ? -12.625 -27.5 -8.875 1 98.44 159 ALA A CA 1
ATOM 1228 C C . ALA A 1 159 ? -11.562 -28.562 -8.578 1 98.44 159 ALA A C 1
ATOM 1230 O O . ALA A 1 159 ? -11.453 -29.562 -9.281 1 98.44 159 ALA A O 1
ATOM 1231 N N . GLY A 1 160 ? -10.688 -28.281 -7.559 1 98.62 160 GLY A N 1
ATOM 1232 C CA . GLY A 1 160 ? -9.758 -29.328 -7.168 1 98.62 160 GLY A CA 1
ATOM 1233 C C . GLY A 1 160 ? -8.328 -28.828 -7.043 1 98.62 160 GLY A C 1
ATOM 1234 O O . GLY A 1 160 ? -7.398 -29.641 -6.973 1 98.62 160 GLY A O 1
ATOM 1235 N N . ALA A 1 161 ? -8.117 -27.5 -7.027 1 98.81 161 ALA A N 1
ATOM 1236 C CA . ALA A 1 161 ? -6.77 -26.969 -6.816 1 98.81 161 ALA A CA 1
ATOM 1237 C C . ALA A 1 161 ? -6.266 -27.297 -5.414 1 98.81 161 ALA A C 1
ATOM 1239 O O . ALA A 1 161 ? -7.047 -27.328 -4.461 1 98.81 161 ALA A O 1
ATOM 1240 N N . ASN A 1 162 ? -4.965 -27.547 -5.285 1 98.75 162 ASN A N 1
ATOM 1241 C CA . ASN A 1 162 ? -4.367 -27.891 -3.998 1 98.75 162 ASN A CA 1
ATOM 1242 C C . ASN A 1 162 ? -3.789 -26.656 -3.307 1 98.75 162 ASN A C 1
ATOM 1244 O O . ASN A 1 162 ? -3.621 -26.656 -2.086 1 98.75 162 ASN A O 1
ATOM 1248 N N . ALA A 1 163 ? -3.381 -25.641 -4.031 1 98.75 163 ALA A N 1
ATOM 1249 C CA . ALA A 1 163 ? -2.791 -24.391 -3.541 1 98.75 163 ALA A CA 1
ATOM 1250 C C . ALA A 1 163 ? -2.877 -23.297 -4.598 1 98.75 163 ALA A C 1
ATOM 1252 O O . ALA A 1 163 ? -3.309 -23.547 -5.727 1 98.75 163 ALA A O 1
ATOM 1253 N N . ALA A 1 164 ? -2.555 -22.141 -4.191 1 98.88 164 ALA A N 1
ATOM 1254 C CA . ALA A 1 164 ? -2.506 -21.016 -5.117 1 98.88 164 ALA A CA 1
ATOM 1255 C C . ALA A 1 164 ? -1.212 -20.234 -4.949 1 98.88 164 ALA A C 1
ATOM 1257 O O . ALA A 1 164 ? -0.611 -20.234 -3.871 1 98.88 164 ALA A O 1
ATOM 1258 N N . ILE A 1 165 ? -0.742 -19.656 -5.992 1 98.88 165 ILE A N 1
ATOM 1259 C CA . ILE A 1 165 ? 0.334 -18.672 -6.016 1 98.88 165 ILE A CA 1
ATOM 1260 C C . ILE A 1 165 ? -0.207 -17.328 -6.496 1 98.88 165 ILE A C 1
ATOM 1262 O O . ILE A 1 165 ? -0.893 -17.266 -7.52 1 98.88 165 ILE A O 1
ATOM 1266 N N . THR A 1 166 ? 0.122 -16.344 -5.781 1 98.88 166 THR A N 1
ATOM 1267 C CA . THR A 1 166 ? -0.443 -15.055 -6.176 1 98.88 166 THR A CA 1
ATOM 1268 C C . THR A 1 166 ? 0.417 -14.391 -7.246 1 98.88 166 THR A C 1
ATOM 1270 O O . THR A 1 166 ? 1.611 -14.68 -7.355 1 98.88 166 THR A O 1
ATOM 1273 N N . GLN A 1 167 ? -0.255 -13.539 -8.086 1 98.12 167 GLN A N 1
ATOM 1274 C CA . GLN A 1 167 ? 0.503 -12.469 -8.727 1 98.12 167 GLN A CA 1
ATOM 1275 C C . GLN A 1 167 ? 1.319 -11.688 -7.703 1 98.12 167 GLN A C 1
ATOM 1277 O O . GLN A 1 167 ? 0.943 -11.602 -6.531 1 98.12 167 GLN A O 1
ATOM 1282 N N . TYR A 1 168 ? 2.471 -11.141 -8.117 1 98.69 168 TYR A N 1
ATOM 1283 C CA . TYR A 1 168 ? 3.281 -10.383 -7.168 1 98.69 168 TYR A CA 1
ATOM 1284 C C . TYR A 1 168 ? 2.592 -9.086 -6.777 1 98.69 168 TYR A C 1
ATOM 1286 O O . TYR A 1 168 ? 1.696 -8.609 -7.48 1 98.69 168 TYR A O 1
ATOM 1294 N N . PHE A 1 169 ? 2.955 -8.547 -5.672 1 98.81 169 PHE A N 1
ATOM 1295 C CA . PHE A 1 169 ? 2.455 -7.316 -5.074 1 98.81 169 PHE A CA 1
ATOM 1296 C C . PHE A 1 169 ? 3.516 -6.672 -4.191 1 98.81 169 PHE A C 1
ATOM 1298 O O . PHE A 1 169 ? 4.504 -7.316 -3.828 1 98.81 169 PHE A O 1
ATOM 1305 N N . TYR A 1 170 ? 3.275 -5.387 -3.809 1 98.81 170 TYR A N 1
ATOM 1306 C CA . TYR A 1 170 ? 4.246 -4.699 -2.965 1 98.81 170 TYR A CA 1
ATOM 1307 C C . TYR A 1 170 ? 3.57 -4.09 -1.741 1 98.81 170 TYR A C 1
ATOM 1309 O O . TYR A 1 170 ? 4.207 -3.373 -0.966 1 98.81 170 TYR A O 1
ATOM 1317 N N . ASN A 1 171 ? 2.32 -4.258 -1.599 1 98.62 171 ASN A N 1
ATOM 1318 C CA . ASN A 1 171 ? 1.518 -3.904 -0.434 1 98.62 171 ASN A CA 1
ATOM 1319 C C . ASN A 1 171 ? 0.918 -5.141 0.232 1 98.62 171 ASN A C 1
ATOM 1321 O O . ASN A 1 171 ? -0.06 -5.703 -0.261 1 98.62 171 ASN A O 1
ATOM 1325 N N . ALA A 1 172 ? 1.468 -5.531 1.38 1 98.75 172 ALA A N 1
ATOM 1326 C CA . ALA A 1 172 ? 1.08 -6.777 2.039 1 98.75 172 ALA A CA 1
ATOM 1327 C C . ALA A 1 172 ? -0.384 -6.738 2.467 1 98.75 172 ALA A C 1
ATOM 1329 O O . ALA A 1 172 ? -1.027 -7.781 2.6 1 98.75 172 ALA A O 1
ATOM 1330 N N . ASP A 1 173 ? -0.912 -5.531 2.684 1 98.62 173 ASP A N 1
ATOM 1331 C CA . ASP A 1 173 ? -2.307 -5.418 3.094 1 98.62 173 ASP A CA 1
ATOM 1332 C C . ASP A 1 173 ? -3.242 -5.992 2.029 1 98.62 173 ASP A C 1
ATOM 1334 O O . ASP A 1 173 ? -4.289 -6.555 2.352 1 98.62 173 ASP A O 1
ATOM 1338 N N . ALA A 1 174 ? -2.855 -5.836 0.79 1 98.69 174 ALA A N 1
ATOM 1339 C CA . ALA A 1 174 ? -3.648 -6.391 -0.304 1 98.69 174 ALA A CA 1
ATOM 1340 C C . ALA A 1 174 ? -3.736 -7.91 -0.201 1 98.69 174 ALA A C 1
ATOM 1342 O O . ALA A 1 174 ? -4.809 -8.492 -0.389 1 98.69 174 ALA A O 1
ATOM 1343 N N . TYR A 1 175 ? -2.639 -8.547 0.081 1 98.88 175 TYR A N 1
ATOM 1344 C CA . TYR A 1 175 ? -2.57 -10 0.229 1 98.88 175 TYR A CA 1
ATOM 1345 C C . TYR A 1 175 ? -3.404 -10.469 1.416 1 98.88 175 TYR A C 1
ATOM 1347 O O . TYR A 1 175 ? -4.223 -11.383 1.287 1 98.88 175 TYR A O 1
ATOM 1355 N N . PHE A 1 176 ? -3.229 -9.82 2.562 1 98.69 176 PHE A N 1
ATOM 1356 C CA . PHE A 1 176 ? -3.914 -10.25 3.775 1 98.69 176 PHE A CA 1
ATOM 1357 C C . PHE A 1 176 ? -5.426 -10.117 3.621 1 98.69 176 PHE A C 1
ATOM 1359 O O . PHE A 1 176 ? -6.176 -11.008 4.016 1 98.69 176 PHE A O 1
ATOM 1366 N N . ARG A 1 177 ? -5.801 -9 3.047 1 98.19 177 ARG A N 1
ATOM 1367 C CA . ARG A 1 177 ? -7.23 -8.805 2.82 1 98.19 177 ARG A CA 1
ATOM 1368 C C . ARG A 1 177 ? -7.781 -9.867 1.871 1 98.19 177 ARG A C 1
ATOM 1370 O O . ARG A 1 177 ? -8.859 -10.414 2.104 1 98.19 177 ARG A O 1
ATOM 1377 N N . PHE A 1 178 ? -7.07 -10.156 0.818 1 98.62 178 PHE A N 1
ATOM 1378 C CA . PHE A 1 178 ? -7.477 -11.148 -0.17 1 98.62 178 PHE A CA 1
ATOM 1379 C C . PHE A 1 178 ? -7.672 -12.508 0.481 1 98.62 178 PHE A C 1
ATOM 1381 O O . PHE A 1 178 ? -8.688 -13.172 0.26 1 98.62 178 PHE A O 1
ATOM 1388 N N . VAL A 1 179 ? -6.711 -12.953 1.258 1 98.69 179 VAL A N 1
ATOM 1389 C CA . VAL A 1 179 ? -6.754 -14.258 1.907 1 98.69 179 VAL A CA 1
ATOM 1390 C C . VAL A 1 179 ? -7.949 -14.328 2.854 1 98.69 179 VAL A C 1
ATOM 1392 O O . VAL A 1 179 ? -8.68 -15.32 2.873 1 98.69 179 VAL A O 1
ATOM 1395 N N . ASP A 1 180 ? -8.172 -13.227 3.623 1 97.94 180 ASP A N 1
ATOM 1396 C CA . ASP A 1 180 ? -9.305 -13.164 4.535 1 97.94 180 ASP A CA 1
ATOM 1397 C C . ASP A 1 180 ? -10.625 -13.297 3.779 1 97.94 180 ASP A C 1
ATOM 1399 O O . ASP A 1 180 ? -11.516 -14.047 4.191 1 97.94 180 ASP A O 1
ATOM 1403 N N . ASP A 1 181 ? -10.734 -12.586 2.721 1 97.75 181 ASP A N 1
ATOM 1404 C CA . ASP A 1 181 ? -11.961 -12.594 1.933 1 97.75 181 ASP A CA 1
ATOM 1405 C C . ASP A 1 181 ? -12.188 -13.953 1.267 1 97.75 181 ASP A C 1
ATOM 1407 O O . ASP A 1 181 ? -13.32 -14.43 1.182 1 97.75 181 ASP A O 1
ATOM 1411 N N . ALA A 1 182 ? -11.141 -14.508 0.744 1 98.38 182 ALA A N 1
ATOM 1412 C CA . ALA A 1 182 ? -11.234 -15.836 0.127 1 98.38 182 ALA A CA 1
ATOM 1413 C C . ALA A 1 182 ? -11.672 -16.875 1.143 1 98.38 182 ALA A C 1
ATOM 1415 O O . ALA A 1 182 ? -12.461 -17.781 0.82 1 98.38 182 ALA A O 1
ATOM 1416 N N . ALA A 1 183 ? -11.164 -16.797 2.344 1 98.38 183 ALA A N 1
ATOM 1417 C CA . ALA A 1 183 ? -11.523 -17.734 3.406 1 98.38 183 ALA A CA 1
ATOM 1418 C C . ALA A 1 183 ? -13.023 -17.688 3.688 1 98.38 183 ALA A C 1
ATOM 1420 O O . ALA A 1 183 ? -13.641 -18.734 3.953 1 98.38 183 ALA A O 1
ATOM 1421 N N . LYS A 1 184 ? -13.586 -16.516 3.609 1 97.69 184 LYS A N 1
ATOM 1422 C CA . LYS A 1 184 ? -15.023 -16.359 3.842 1 97.69 184 LYS A CA 1
ATOM 1423 C C . LYS A 1 184 ? -15.836 -17.094 2.775 1 97.69 184 LYS A C 1
ATOM 1425 O O . LYS A 1 184 ? -17.016 -17.391 2.984 1 97.69 184 LYS A O 1
ATOM 1430 N N . LEU A 1 185 ? -15.234 -17.328 1.647 1 98.06 185 LEU A N 1
ATOM 1431 C CA . LEU A 1 185 ? -15.906 -18.031 0.558 1 98.06 185 LEU A CA 1
ATOM 1432 C C . LEU A 1 185 ? -15.625 -19.516 0.618 1 98.06 185 LEU A C 1
ATOM 1434 O O . LEU A 1 185 ? -15.984 -20.266 -0.299 1 98.06 185 LEU A O 1
ATOM 1438 N N . GLY A 1 186 ? -14.891 -19.922 1.635 1 97.56 186 GLY A N 1
ATOM 1439 C CA . GLY A 1 186 ? -14.664 -21.344 1.857 1 97.56 186 GLY A CA 1
ATOM 1440 C C . GLY A 1 186 ? -13.328 -21.828 1.325 1 97.56 186 GLY A C 1
ATOM 1441 O O . GLY A 1 186 ? -13.086 -23.031 1.256 1 97.56 186 GLY A O 1
ATOM 1442 N N . VAL A 1 187 ? -12.5 -20.922 0.916 1 97.88 187 VAL A N 1
ATOM 1443 C CA . VAL A 1 187 ? -11.172 -21.312 0.465 1 97.88 187 VAL A CA 1
ATOM 1444 C C . VAL A 1 187 ? -10.328 -21.75 1.66 1 97.88 187 VAL A C 1
ATOM 1446 O O . VAL A 1 187 ? -10.133 -20.969 2.605 1 97.88 187 VAL A O 1
ATOM 1449 N N . ASP A 1 188 ? -9.719 -22.906 1.576 1 96.44 188 ASP A N 1
ATOM 1450 C CA . ASP A 1 188 ? -8.961 -23.438 2.707 1 96.44 188 ASP A CA 1
ATOM 1451 C C . ASP A 1 188 ? -7.594 -23.953 2.262 1 96.44 188 ASP A C 1
ATOM 1453 O O . ASP A 1 188 ? -6.863 -24.547 3.051 1 96.44 188 ASP A O 1
ATOM 1457 N N . VAL A 1 189 ? -7.254 -23.766 1.071 1 98.56 189 VAL A N 1
ATOM 1458 C CA . VAL A 1 189 ? -5.953 -24.203 0.569 1 98.56 189 VAL A CA 1
ATOM 1459 C C . VAL A 1 189 ? -4.918 -23.094 0.812 1 98.56 189 VAL A C 1
ATOM 1461 O O . VAL A 1 189 ? -5.27 -21.922 0.94 1 98.56 189 VAL A O 1
ATOM 1464 N N . PRO A 1 190 ? -3.617 -23.469 0.88 1 98.62 190 PRO A N 1
ATOM 1465 C CA . PRO A 1 190 ? -2.582 -22.453 1.027 1 98.62 190 PRO A CA 1
ATOM 1466 C C . PRO A 1 190 ? -2.535 -21.484 -0.156 1 98.62 190 PRO A C 1
ATOM 1468 O O . PRO A 1 190 ? -2.619 -21.906 -1.311 1 98.62 190 PRO A O 1
ATOM 1471 N N . VAL A 1 191 ? -2.486 -20.219 0.161 1 98.88 191 VAL A N 1
ATOM 1472 C CA . VAL A 1 191 ? -2.246 -19.172 -0.827 1 98.88 191 VAL A CA 1
ATOM 1473 C C . VAL A 1 191 ? -0.847 -18.594 -0.637 1 98.88 191 VAL A C 1
ATOM 1475 O O . VAL A 1 191 ? -0.61 -17.812 0.293 1 98.88 191 VAL A O 1
ATOM 1478 N N . VAL A 1 192 ? 0.051 -18.938 -1.49 1 98.88 192 VAL A N 1
ATOM 1479 C CA . VAL A 1 192 ? 1.458 -18.562 -1.366 1 98.88 192 VAL A CA 1
ATOM 1480 C C . VAL A 1 192 ? 1.706 -17.234 -2.061 1 98.88 192 VAL A C 1
ATOM 1482 O O . VAL A 1 192 ? 1.389 -17.062 -3.242 1 98.88 192 VAL A O 1
ATOM 1485 N N . PRO A 1 193 ? 2.23 -16.234 -1.307 1 98.94 193 PRO A N 1
ATOM 1486 C CA . PRO A 1 193 ? 2.492 -14.938 -1.947 1 98.94 193 PRO A CA 1
ATOM 1487 C C . PRO A 1 193 ? 3.582 -15.016 -3.012 1 98.94 193 PRO A C 1
ATOM 1489 O O . PRO A 1 193 ? 4.629 -15.633 -2.787 1 98.94 193 PRO A O 1
ATOM 1492 N N . GLY A 1 194 ? 3.281 -14.445 -4.164 1 98.88 194 GLY A N 1
ATOM 1493 C CA . GLY A 1 194 ? 4.285 -14.242 -5.199 1 98.88 194 GLY A CA 1
ATOM 1494 C C . GLY A 1 194 ? 5.156 -13.023 -4.961 1 98.88 194 GLY A C 1
ATOM 1495 O O . GLY A 1 194 ? 4.648 -11.945 -4.652 1 98.88 194 GLY A O 1
ATOM 1496 N N . ILE A 1 195 ? 6.441 -13.203 -5.113 1 98.94 195 ILE A N 1
ATOM 1497 C CA . ILE A 1 195 ? 7.414 -12.164 -4.801 1 98.94 195 ILE A CA 1
ATOM 1498 C C . ILE A 1 195 ? 8.211 -11.812 -6.055 1 98.94 195 ILE A C 1
ATOM 1500 O O . ILE A 1 195 ? 8.805 -12.688 -6.691 1 98.94 195 ILE A O 1
ATOM 1504 N N . MET A 1 196 ? 8.227 -10.602 -6.41 1 98.62 196 MET A N 1
ATOM 1505 C CA . MET A 1 196 ? 9.039 -10.109 -7.523 1 98.62 196 MET A CA 1
ATOM 1506 C C . MET A 1 196 ? 10.148 -9.188 -7.027 1 98.62 196 MET A C 1
ATOM 1508 O O . MET A 1 196 ? 9.875 -8.094 -6.535 1 98.62 196 MET A O 1
ATOM 1512 N N . PRO A 1 197 ? 11.391 -9.609 -7.086 1 98.5 197 PRO A N 1
ATOM 1513 C CA . PRO A 1 197 ? 12.469 -8.68 -6.777 1 98.5 197 PRO A CA 1
ATOM 1514 C C . PRO A 1 197 ? 12.5 -7.473 -7.715 1 98.5 197 PRO A C 1
ATOM 1516 O O . PRO A 1 197 ? 12.07 -7.574 -8.867 1 98.5 197 PRO A O 1
ATOM 1519 N N . ILE A 1 198 ? 12.961 -6.383 -7.223 1 98.31 198 ILE A N 1
ATOM 1520 C CA . ILE A 1 198 ? 13.055 -5.148 -7.996 1 98.31 198 ILE A CA 1
ATOM 1521 C C . ILE A 1 198 ? 14.5 -4.918 -8.422 1 98.31 198 ILE A C 1
ATOM 1523 O O . ILE A 1 198 ? 15.367 -4.668 -7.586 1 98.31 198 ILE A O 1
ATOM 1527 N N . THR A 1 199 ? 14.75 -4.961 -9.75 1 97.12 199 THR A N 1
ATOM 1528 C CA . THR A 1 199 ? 16.125 -4.801 -10.211 1 97.12 199 THR A CA 1
ATOM 1529 C C . THR A 1 199 ? 16.203 -3.758 -11.328 1 97.12 199 THR A C 1
ATOM 1531 O O . THR A 1 199 ? 17.281 -3.297 -11.672 1 97.12 199 THR A O 1
ATOM 1534 N N . ASN A 1 200 ? 15.07 -3.447 -11.867 1 96.56 200 ASN A N 1
ATOM 1535 C CA . ASN A 1 200 ? 14.961 -2.494 -12.969 1 96.56 200 ASN A CA 1
ATOM 1536 C C . ASN A 1 200 ? 13.625 -1.76 -12.945 1 96.56 200 ASN A C 1
ATOM 1538 O O . ASN A 1 200 ? 12.57 -2.391 -12.961 1 96.56 200 ASN A O 1
ATOM 1542 N N . PHE A 1 201 ? 13.75 -0.447 -12.984 1 97.06 201 PHE A N 1
ATOM 1543 C CA . PHE A 1 201 ? 12.531 0.332 -12.805 1 97.06 201 PHE A CA 1
ATOM 1544 C C . PHE A 1 201 ? 11.641 0.238 -14.039 1 97.06 201 PHE A C 1
ATOM 1546 O O . PHE A 1 201 ? 10.461 -0.095 -13.93 1 97.06 201 PHE A O 1
ATOM 1553 N N . SER A 1 202 ? 12.172 0.538 -15.211 1 96.75 202 SER A N 1
ATOM 1554 C CA . SER A 1 202 ? 11.391 0.567 -16.453 1 96.75 202 SER A CA 1
ATOM 1555 C C . SER A 1 202 ? 10.734 -0.782 -16.719 1 96.75 202 SER A C 1
ATOM 1557 O O . SER A 1 202 ? 9.555 -0.845 -17.078 1 96.75 202 SER A O 1
ATOM 1559 N N . GLN A 1 203 ? 11.469 -1.779 -16.578 1 95 203 GLN A N 1
ATOM 1560 C CA . GLN A 1 203 ? 10.953 -3.129 -16.766 1 95 203 GLN A CA 1
ATOM 1561 C C . GLN A 1 203 ? 9.852 -3.445 -15.766 1 95 203 GLN A C 1
ATOM 1563 O O . GLN A 1 203 ? 8.812 -4.004 -16.125 1 95 203 GLN A O 1
ATOM 1568 N N . LEU A 1 204 ? 10.094 -3.098 -14.531 1 96.88 204 LEU A N 1
ATOM 1569 C CA . LEU A 1 204 ? 9.102 -3.33 -13.484 1 96.88 204 LEU A CA 1
ATOM 1570 C C . LEU A 1 204 ? 7.785 -2.639 -13.812 1 96.88 204 LEU A C 1
ATOM 1572 O O . LEU A 1 204 ? 6.719 -3.246 -13.719 1 96.88 204 LEU A O 1
ATOM 1576 N N . MET A 1 205 ? 7.883 -1.378 -14.188 1 97.12 205 MET A N 1
ATOM 1577 C CA . MET A 1 205 ? 6.68 -0.606 -14.492 1 97.12 205 MET A CA 1
ATOM 1578 C C . MET A 1 205 ? 5.926 -1.216 -15.664 1 97.12 205 MET A C 1
ATOM 1580 O O . MET A 1 205 ? 4.699 -1.331 -15.625 1 97.12 205 MET A O 1
ATOM 1584 N N . ARG A 1 206 ? 6.617 -1.627 -16.656 1 95.38 206 ARG A N 1
ATOM 1585 C CA . ARG A 1 206 ? 6.004 -2.248 -17.828 1 95.38 206 ARG A CA 1
ATOM 1586 C C . ARG A 1 206 ? 5.305 -3.549 -17.453 1 95.38 206 ARG A C 1
ATOM 1588 O O . ARG A 1 206 ? 4.141 -3.76 -17.812 1 95.38 206 ARG A O 1
ATOM 1595 N N . PHE A 1 207 ? 5.973 -4.352 -16.766 1 94.25 207 PHE A N 1
ATOM 1596 C CA . PHE A 1 207 ? 5.43 -5.637 -16.344 1 94.25 207 PHE A CA 1
ATOM 1597 C C . PHE A 1 207 ? 4.207 -5.445 -15.453 1 94.25 207 PHE A C 1
ATOM 1599 O O . PHE A 1 207 ? 3.199 -6.137 -15.617 1 94.25 207 PHE A O 1
ATOM 1606 N N . SER A 1 208 ? 4.348 -4.57 -14.531 1 96.62 208 SER A N 1
ATOM 1607 C CA . SER A 1 208 ? 3.268 -4.32 -13.586 1 96.62 208 SER A CA 1
ATOM 1608 C C . SER A 1 208 ? 2.016 -3.809 -14.289 1 96.62 208 SER A C 1
ATOM 1610 O O . SER A 1 208 ? 0.899 -4.203 -13.945 1 96.62 208 SER A O 1
ATOM 1612 N N . GLU A 1 209 ? 2.213 -2.941 -15.188 1 93.88 209 GLU A N 1
ATOM 1613 C CA . GLU A 1 209 ? 1.09 -2.441 -15.977 1 93.88 209 GLU A CA 1
ATOM 1614 C C . GLU A 1 209 ? 0.399 -3.57 -16.734 1 93.88 209 GLU A C 1
ATOM 1616 O O . GLU A 1 209 ? -0.831 -3.648 -16.766 1 93.88 209 GLU A O 1
ATOM 1621 N N . MET A 1 210 ? 1.093 -4.434 -17.297 1 90.81 210 MET A N 1
ATOM 1622 C CA . MET A 1 210 ? 0.583 -5.527 -18.109 1 90.81 210 MET A CA 1
ATOM 1623 C C . MET A 1 210 ? -0.207 -6.52 -17.266 1 90.81 210 MET A C 1
ATOM 1625 O O . MET A 1 210 ? -1.259 -7.004 -17.688 1 90.81 210 MET A O 1
ATOM 1629 N N . CYS A 1 211 ? 0.281 -6.766 -16.141 1 92.25 211 CYS A N 1
ATOM 1630 C CA . CYS A 1 211 ? -0.358 -7.809 -15.359 1 92.25 211 CYS A CA 1
ATOM 1631 C C . CYS A 1 211 ? -1.292 -7.211 -14.312 1 92.25 211 CYS A C 1
ATOM 1633 O O . CYS A 1 211 ? -1.981 -7.941 -13.594 1 92.25 211 CYS A O 1
ATOM 1635 N N . GLY A 1 212 ? -1.271 -5.898 -14.18 1 93.75 212 GLY A N 1
ATOM 1636 C CA . GLY A 1 212 ? -2.193 -5.223 -13.281 1 93.75 212 GLY A CA 1
ATOM 1637 C C . GLY A 1 212 ? -1.717 -5.199 -11.836 1 93.75 212 GLY A C 1
ATOM 1638 O O . GLY A 1 212 ? -2.525 -5.109 -10.914 1 93.75 212 GLY A O 1
ATOM 1639 N N . ALA A 1 213 ? -0.461 -5.449 -11.555 1 97 213 ALA A N 1
ATOM 1640 C CA . ALA A 1 213 ? 0.121 -5.34 -10.219 1 97 213 ALA A CA 1
ATOM 1641 C C . ALA A 1 213 ? 0.511 -3.895 -9.906 1 97 213 ALA A C 1
ATOM 1643 O O . ALA A 1 213 ? 1.21 -3.254 -10.695 1 97 213 ALA A O 1
ATOM 1644 N N . GLU A 1 214 ? 0.145 -3.422 -8.82 1 98 214 GLU A N 1
ATOM 1645 C CA . GLU A 1 214 ? 0.43 -2.035 -8.461 1 98 214 GLU A CA 1
ATOM 1646 C C . GLU A 1 214 ? 1.847 -1.887 -7.914 1 98 214 GLU A C 1
ATOM 1648 O O . GLU A 1 214 ? 2.301 -2.713 -7.121 1 98 214 GLU A O 1
ATOM 1653 N N . VAL A 1 215 ? 2.514 -0.904 -8.375 1 98.56 215 VAL A N 1
ATOM 1654 C CA . VAL A 1 215 ? 3.701 -0.405 -7.688 1 98.56 215 VAL A CA 1
ATOM 1655 C C . VAL A 1 215 ? 3.342 0.833 -6.867 1 98.56 215 VAL A C 1
ATOM 1657 O O . VAL A 1 215 ? 3.055 1.894 -7.426 1 98.56 215 VAL A O 1
ATOM 1660 N N . PRO A 1 216 ? 3.359 0.702 -5.535 1 98.56 216 PRO A N 1
ATOM 1661 C CA . PRO A 1 216 ? 2.957 1.838 -4.703 1 98.56 216 PRO A CA 1
ATOM 1662 C C . PRO A 1 216 ? 3.717 3.117 -5.047 1 98.56 216 PRO A C 1
ATOM 1664 O O . PRO A 1 216 ? 4.902 3.064 -5.383 1 98.56 216 PRO A O 1
ATOM 1667 N N . ARG A 1 217 ? 3.051 4.238 -4.906 1 97.69 217 ARG A N 1
ATOM 1668 C CA . ARG A 1 217 ? 3.576 5.543 -5.301 1 97.69 217 ARG A CA 1
ATOM 1669 C C . ARG A 1 217 ? 4.93 5.809 -4.648 1 97.69 217 ARG A C 1
ATOM 1671 O O . ARG A 1 217 ? 5.867 6.254 -5.312 1 97.69 217 ARG A O 1
ATOM 1678 N N . TRP A 1 218 ? 5.078 5.566 -3.35 1 98.19 218 TRP A N 1
ATOM 1679 C CA . TRP A 1 218 ? 6.312 5.875 -2.639 1 98.19 218 TRP A CA 1
ATOM 1680 C C . TRP A 1 218 ? 7.477 5.055 -3.186 1 98.19 218 TRP A C 1
ATOM 1682 O O . TRP A 1 218 ? 8.617 5.527 -3.217 1 98.19 218 TRP A O 1
ATOM 1692 N N . ILE A 1 219 ? 7.195 3.82 -3.652 1 98.69 219 ILE A N 1
ATOM 1693 C CA . ILE A 1 219 ? 8.219 2.98 -4.266 1 98.69 219 ILE A CA 1
ATOM 1694 C C . ILE A 1 219 ? 8.531 3.494 -5.668 1 98.69 219 ILE A C 1
ATOM 1696 O O . ILE A 1 219 ? 9.703 3.691 -6.016 1 98.69 219 ILE A O 1
ATOM 1700 N N . ALA A 1 220 ? 7.492 3.703 -6.445 1 98.19 220 ALA A N 1
ATOM 1701 C CA . ALA A 1 220 ? 7.656 4.129 -7.832 1 98.19 220 ALA A CA 1
ATOM 1702 C C . ALA A 1 220 ? 8.445 5.434 -7.918 1 98.19 220 ALA A C 1
ATOM 1704 O O . ALA A 1 220 ? 9.367 5.555 -8.727 1 98.19 220 ALA A O 1
ATOM 1705 N N . ARG A 1 221 ? 8.086 6.422 -7.113 1 97.75 221 ARG A N 1
ATOM 1706 C CA . ARG A 1 221 ? 8.75 7.723 -7.133 1 97.75 221 ARG A CA 1
ATOM 1707 C C . ARG A 1 221 ? 10.227 7.586 -6.773 1 97.75 221 ARG A C 1
ATOM 1709 O O . ARG A 1 221 ? 11.086 8.219 -7.395 1 97.75 221 ARG A O 1
ATOM 1716 N N . ARG A 1 222 ? 10.523 6.801 -5.773 1 98.06 222 ARG A N 1
ATOM 1717 C CA . ARG A 1 222 ? 11.914 6.59 -5.371 1 98.06 222 ARG A CA 1
ATOM 1718 C C . ARG A 1 222 ? 12.711 5.922 -6.48 1 98.06 222 ARG A C 1
ATOM 1720 O O . ARG A 1 222 ? 13.812 6.367 -6.82 1 98.06 222 ARG A O 1
ATOM 1727 N N . LEU A 1 223 ? 12.141 4.879 -7.035 1 98.38 223 LEU A N 1
ATOM 1728 C CA . LEU A 1 223 ? 12.828 4.16 -8.109 1 98.38 223 LEU A CA 1
ATOM 1729 C C . LEU A 1 223 ? 13.078 5.074 -9.297 1 98.38 223 LEU A C 1
ATOM 1731 O O . LEU A 1 223 ? 14.172 5.07 -9.867 1 98.38 223 LEU A O 1
ATOM 1735 N N . GLU A 1 224 ? 12.086 5.793 -9.641 1 96.81 224 GLU A N 1
ATOM 1736 C CA . GLU A 1 224 ? 12.203 6.738 -10.75 1 96.81 224 GLU A CA 1
ATOM 1737 C C . GLU A 1 224 ? 13.328 7.738 -10.5 1 96.81 224 GLU A C 1
ATOM 1739 O O . GLU A 1 224 ? 14.078 8.07 -11.422 1 96.81 224 GLU A O 1
ATOM 1744 N N . SER A 1 225 ? 13.516 8.164 -9.312 1 97.06 225 SER A N 1
ATOM 1745 C CA . SER A 1 225 ? 14.469 9.219 -8.953 1 97.06 225 SER A CA 1
ATOM 1746 C C . SER A 1 225 ? 15.906 8.727 -9.094 1 97.06 225 SER A C 1
ATOM 1748 O O . SER A 1 225 ? 16.844 9.531 -9.141 1 97.06 225 SER A O 1
ATOM 1750 N N . PHE A 1 226 ? 16.078 7.406 -9.148 1 97.25 226 PHE A N 1
ATOM 1751 C CA . PHE A 1 226 ? 17.422 6.863 -9.266 1 97.25 226 PHE A CA 1
ATOM 1752 C C . PHE A 1 226 ? 17.906 6.906 -10.711 1 97.25 226 PHE A C 1
ATOM 1754 O O . PHE A 1 226 ? 19.094 6.742 -10.984 1 97.25 226 PHE A O 1
ATOM 1761 N N . GLY A 1 227 ? 16.984 7.117 -11.68 1 95.25 227 GLY A N 1
ATOM 1762 C CA . GLY A 1 227 ? 17.359 7.145 -13.086 1 95.25 227 GLY A CA 1
ATOM 1763 C C . GLY A 1 227 ? 18.047 5.871 -13.547 1 95.25 227 GLY A C 1
ATOM 1764 O O . GLY A 1 227 ? 17.516 4.773 -13.367 1 95.25 227 GLY A O 1
ATOM 1765 N N . ASP A 1 228 ? 19.281 5.988 -13.938 1 94.19 228 ASP A N 1
ATOM 1766 C CA . ASP A 1 228 ? 20 4.848 -14.5 1 94.19 228 ASP A CA 1
ATOM 1767 C C . ASP A 1 228 ? 20.969 4.25 -13.484 1 94.19 228 ASP A C 1
ATOM 1769 O O . ASP A 1 228 ? 21.812 3.42 -13.836 1 94.19 228 ASP A O 1
ATOM 1773 N N . ASP A 1 229 ? 20.828 4.734 -12.312 1 97.25 229 ASP A N 1
ATOM 1774 C CA . ASP A 1 229 ? 21.688 4.203 -11.258 1 97.25 229 ASP A CA 1
ATOM 1775 C C . ASP A 1 229 ? 21.234 2.812 -10.828 1 97.25 229 ASP A C 1
ATOM 1777 O O . ASP A 1 229 ? 20.547 2.668 -9.812 1 97.25 229 ASP A O 1
ATOM 1781 N N . LYS A 1 230 ? 21.734 1.783 -11.461 1 96.62 230 LYS A N 1
ATOM 1782 C CA . LYS A 1 230 ? 21.312 0.402 -11.266 1 96.62 230 LYS A CA 1
ATOM 1783 C C . LYS A 1 230 ? 21.609 -0.067 -9.844 1 96.62 230 LYS A C 1
ATOM 1785 O O . LYS A 1 230 ? 20.828 -0.821 -9.258 1 96.62 230 LYS A O 1
ATOM 1790 N N . ASP A 1 231 ? 22.703 0.344 -9.312 1 97.81 231 ASP A N 1
ATOM 1791 C CA . ASP A 1 231 ? 23.078 -0.081 -7.969 1 97.81 231 ASP A CA 1
ATOM 1792 C C . ASP A 1 231 ? 22.094 0.426 -6.926 1 97.81 231 ASP A C 1
ATOM 1794 O O . ASP A 1 231 ? 21.672 -0.325 -6.047 1 97.81 231 ASP A O 1
ATOM 1798 N N . SER A 1 232 ? 21.703 1.69 -7.031 1 97.88 232 SER A N 1
ATOM 1799 C CA . SER A 1 232 ? 20.734 2.268 -6.105 1 97.88 232 SER A CA 1
ATOM 1800 C C . SER A 1 232 ? 19.375 1.611 -6.254 1 97.88 232 SER A C 1
ATOM 1802 O O . SER A 1 232 ? 18.688 1.366 -5.262 1 97.88 232 SER A O 1
ATOM 1804 N N . ILE A 1 233 ? 19.016 1.366 -7.492 1 98.12 233 ILE A N 1
ATOM 1805 C CA . ILE A 1 233 ? 17.75 0.704 -7.762 1 98.12 233 ILE A CA 1
ATOM 1806 C C . ILE A 1 233 ? 17.719 -0.669 -7.094 1 98.12 233 ILE A C 1
ATOM 1808 O O . ILE A 1 233 ? 16.781 -1.012 -6.387 1 98.12 233 ILE A O 1
ATOM 1812 N N . ARG A 1 234 ? 18.766 -1.432 -7.254 1 97.94 234 ARG A N 1
ATOM 1813 C CA . ARG A 1 234 ? 18.844 -2.783 -6.711 1 97.94 234 ARG A CA 1
ATOM 1814 C C . ARG A 1 234 ? 18.891 -2.756 -5.184 1 97.94 234 ARG A C 1
ATOM 1816 O O . ARG A 1 234 ? 18.234 -3.58 -4.531 1 97.94 234 ARG A O 1
ATOM 1823 N N . ALA A 1 235 ? 19.656 -1.812 -4.629 1 98.12 235 ALA A N 1
ATOM 1824 C CA . ALA A 1 235 ? 19.734 -1.699 -3.174 1 98.12 235 ALA A CA 1
ATOM 1825 C C . ALA A 1 235 ? 18.375 -1.35 -2.57 1 98.12 235 ALA A C 1
ATOM 1827 O O . ALA A 1 235 ? 17.938 -1.996 -1.619 1 98.12 235 ALA A O 1
ATOM 1828 N N . PHE A 1 236 ? 17.75 -0.363 -3.145 1 98.19 236 PHE A N 1
ATOM 1829 C CA . PHE A 1 236 ? 16.438 0.041 -2.67 1 98.19 236 PHE A CA 1
ATOM 1830 C C . PHE A 1 236 ? 15.422 -1.076 -2.877 1 98.19 236 PHE A C 1
ATOM 1832 O O . PHE A 1 236 ? 14.617 -1.363 -1.987 1 98.19 236 PHE A O 1
ATOM 1839 N N . GLY A 1 237 ? 15.461 -1.686 -4.059 1 98.62 237 GLY A N 1
ATOM 1840 C CA . GLY A 1 237 ? 14.586 -2.812 -4.336 1 98.62 237 GLY A CA 1
ATOM 1841 C C . GLY A 1 237 ? 14.727 -3.939 -3.328 1 98.62 237 GLY A C 1
ATOM 1842 O O . GLY A 1 237 ? 13.727 -4.492 -2.863 1 98.62 237 GLY A O 1
ATOM 1843 N N . ALA A 1 238 ? 15.93 -4.27 -3.016 1 98.69 238 ALA A N 1
ATOM 1844 C CA . ALA A 1 238 ? 16.188 -5.309 -2.021 1 98.69 238 ALA A CA 1
ATOM 1845 C C . ALA A 1 238 ? 15.602 -4.926 -0.664 1 98.69 238 ALA A C 1
ATOM 1847 O O . ALA A 1 238 ? 15.047 -5.77 0.042 1 98.69 238 ALA A O 1
ATOM 1848 N N . ASP A 1 239 ? 15.734 -3.639 -0.3 1 98.5 239 ASP A N 1
ATOM 1849 C CA . ASP A 1 239 ? 15.172 -3.154 0.956 1 98.5 239 ASP A CA 1
ATOM 1850 C C . ASP A 1 239 ? 13.656 -3.346 0.984 1 98.5 239 ASP A C 1
ATOM 1852 O O . ASP A 1 239 ? 13.109 -3.887 1.948 1 98.5 239 ASP A O 1
ATOM 1856 N N . VAL A 1 240 ? 13.039 -2.912 -0.053 1 98.69 240 VAL A N 1
ATOM 1857 C CA . VAL A 1 240 ? 11.586 -2.941 -0.143 1 98.69 240 VAL A CA 1
ATOM 1858 C C . VAL A 1 240 ? 11.086 -4.387 -0.09 1 98.69 240 VAL A C 1
ATOM 1860 O O . VAL A 1 240 ? 10.203 -4.719 0.704 1 98.69 240 VAL A O 1
ATOM 1863 N N . VAL A 1 241 ? 11.664 -5.238 -0.874 1 98.88 241 VAL A N 1
ATOM 1864 C CA . VAL A 1 241 ? 11.188 -6.609 -1.019 1 98.88 241 VAL A CA 1
ATOM 1865 C C . VAL A 1 241 ? 11.508 -7.406 0.244 1 98.88 241 VAL A C 1
ATOM 1867 O O . VAL A 1 241 ? 10.711 -8.242 0.679 1 98.88 241 VAL A O 1
ATOM 1870 N N . THR A 1 242 ? 12.656 -7.16 0.825 1 98.81 242 THR A N 1
ATOM 1871 C CA . THR A 1 242 ? 12.984 -7.809 2.092 1 98.81 242 THR A CA 1
ATOM 1872 C C . THR A 1 242 ? 11.969 -7.434 3.168 1 98.81 242 THR A C 1
ATOM 1874 O O . THR A 1 242 ? 11.492 -8.297 3.908 1 98.81 242 THR A O 1
ATOM 1877 N N . GLY A 1 243 ? 11.688 -6.121 3.275 1 98.56 243 GLY A N 1
ATOM 1878 C CA . GLY A 1 243 ? 10.688 -5.684 4.234 1 98.56 243 GLY A CA 1
ATOM 1879 C C . GLY A 1 243 ? 9.328 -6.324 4.012 1 98.56 243 GLY A C 1
ATOM 1880 O O . GLY A 1 243 ? 8.672 -6.746 4.965 1 98.56 243 GLY A O 1
ATOM 1881 N N . LEU A 1 244 ? 8.906 -6.406 2.77 1 98.81 244 LEU A N 1
ATOM 1882 C CA . LEU A 1 244 ? 7.656 -7.07 2.418 1 98.81 244 LEU A CA 1
ATOM 1883 C C . LEU A 1 244 ? 7.664 -8.523 2.875 1 98.81 244 LEU A C 1
ATOM 1885 O O . LEU A 1 244 ? 6.738 -8.977 3.549 1 98.81 244 LEU A O 1
ATOM 1889 N N . CYS A 1 245 ? 8.68 -9.266 2.531 1 98.81 245 CYS A N 1
ATOM 1890 C CA . CYS A 1 245 ? 8.789 -10.68 2.857 1 98.81 245 CYS A CA 1
ATOM 1891 C C . CYS A 1 245 ? 8.82 -10.891 4.367 1 98.81 245 CYS A C 1
ATOM 1893 O O . CYS A 1 245 ? 8.203 -11.836 4.879 1 98.81 245 CYS A O 1
ATOM 1895 N N . ARG A 1 246 ? 9.539 -10.047 5.07 1 98.31 246 ARG A N 1
ATOM 1896 C CA . ARG A 1 246 ? 9.586 -10.156 6.523 1 98.31 246 ARG A CA 1
ATOM 1897 C C . ARG A 1 246 ? 8.188 -10.047 7.125 1 98.31 246 ARG A C 1
ATOM 1899 O O . ARG A 1 246 ? 7.82 -10.828 8 1 98.31 246 ARG A O 1
ATOM 1906 N N . ARG A 1 247 ? 7.48 -9.094 6.707 1 98.12 247 ARG A N 1
ATOM 1907 C CA . ARG A 1 247 ? 6.121 -8.914 7.207 1 98.12 247 ARG A CA 1
ATOM 1908 C C . ARG A 1 247 ? 5.258 -10.133 6.902 1 98.12 247 ARG A C 1
ATOM 1910 O O . ARG A 1 247 ? 4.477 -10.57 7.746 1 98.12 247 ARG A O 1
ATOM 1917 N N . LEU A 1 248 ? 5.371 -10.633 5.715 1 98.69 248 LEU A N 1
ATOM 1918 C CA . LEU A 1 248 ? 4.629 -11.828 5.32 1 98.69 248 LEU A CA 1
ATOM 1919 C C . LEU A 1 248 ? 5.012 -13.016 6.191 1 98.69 248 LEU A C 1
ATOM 1921 O O . LEU A 1 248 ? 4.141 -13.727 6.695 1 98.69 248 LEU A O 1
ATOM 1925 N N . ILE A 1 249 ? 6.293 -13.227 6.375 1 98.5 249 ILE A N 1
ATOM 1926 C CA . ILE A 1 249 ? 6.793 -14.336 7.184 1 98.5 249 ILE A CA 1
ATOM 1927 C C . ILE A 1 249 ? 6.285 -14.203 8.617 1 98.5 249 ILE A C 1
ATOM 1929 O O . ILE A 1 249 ? 5.801 -15.18 9.203 1 98.5 249 ILE A O 1
ATOM 1933 N N . ASP A 1 250 ? 6.375 -12.977 9.148 1 97.25 250 ASP A N 1
ATOM 1934 C CA . ASP A 1 250 ? 5.922 -12.727 10.516 1 97.25 250 ASP A CA 1
ATOM 1935 C C . ASP A 1 250 ? 4.434 -13.016 10.664 1 97.25 250 ASP A C 1
ATOM 1937 O O . ASP A 1 250 ? 3.973 -13.391 11.75 1 97.25 250 ASP A O 1
ATOM 1941 N N . ALA A 1 251 ? 3.75 -12.914 9.609 1 97.44 251 ALA A N 1
ATOM 1942 C CA . ALA A 1 251 ? 2.309 -13.148 9.641 1 97.44 251 ALA A CA 1
ATOM 1943 C C . ALA A 1 251 ? 1.988 -14.625 9.43 1 97.44 251 ALA A C 1
ATOM 1945 O O . ALA A 1 251 ? 0.823 -15.031 9.477 1 97.44 251 ALA A O 1
ATOM 1946 N N . GLY A 1 252 ? 2.936 -15.453 9.086 1 97.62 252 GLY A N 1
ATOM 1947 C CA . GLY A 1 252 ? 2.762 -16.891 9.023 1 97.62 252 GLY A CA 1
ATOM 1948 C C . GLY A 1 252 ? 2.27 -17.375 7.672 1 97.62 252 GLY A C 1
ATOM 1949 O O . GLY A 1 252 ? 1.494 -18.344 7.594 1 97.62 252 GLY A O 1
ATOM 1950 N N . VAL A 1 253 ? 2.705 -16.75 6.645 1 98.31 253 VAL A N 1
ATOM 1951 C CA . VAL A 1 253 ? 2.289 -17.188 5.316 1 98.31 253 VAL A CA 1
ATOM 19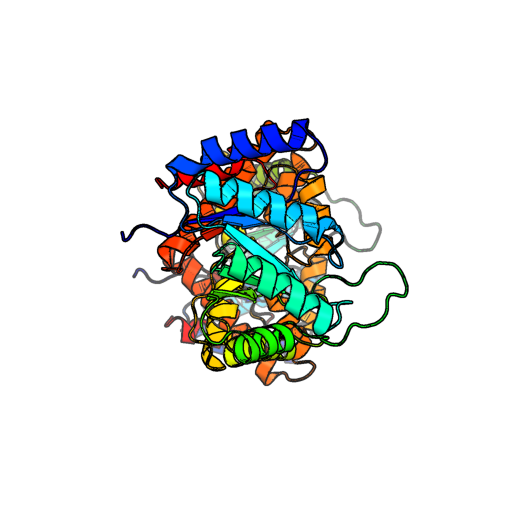52 C C . VAL A 1 253 ? 2.832 -18.578 5.035 1 98.31 253 VAL A C 1
ATOM 1954 O O . VAL A 1 253 ? 3.801 -19.016 5.664 1 98.31 253 VAL A O 1
ATOM 1957 N N . PRO A 1 254 ? 2.221 -19.297 4.117 1 98 254 PRO A N 1
ATOM 1958 C CA . PRO A 1 254 ? 2.584 -20.703 3.898 1 98 254 PRO A CA 1
ATOM 1959 C C . PRO A 1 254 ? 3.924 -20.859 3.182 1 98 254 PRO A C 1
ATOM 1961 O O . PRO A 1 254 ? 4.512 -21.953 3.197 1 98 254 PRO A O 1
ATOM 1964 N N . GLY A 1 255 ? 4.422 -19.891 2.549 1 98.5 255 GLY A N 1
ATOM 1965 C CA . GLY A 1 255 ? 5.652 -19.875 1.778 1 98.5 255 GLY A CA 1
ATOM 1966 C C . GLY A 1 255 ? 5.863 -18.594 1.007 1 98.5 255 GLY A C 1
ATOM 1967 O O . GLY A 1 255 ? 5.066 -17.656 1.123 1 98.5 255 GLY A O 1
ATOM 1968 N N . LEU A 1 256 ? 6.945 -18.5 0.306 1 98.88 256 LEU A N 1
ATOM 1969 C CA . LEU A 1 256 ? 7.238 -17.422 -0.633 1 98.88 256 LEU A CA 1
ATOM 1970 C C . LEU A 1 256 ? 7.602 -17.984 -2.004 1 98.88 256 LEU A C 1
ATOM 1972 O O . LEU A 1 256 ? 8.453 -18.875 -2.113 1 98.88 256 LEU A O 1
ATOM 1976 N N . HIS A 1 257 ? 6.914 -17.594 -3.016 1 98.94 257 HIS A N 1
ATOM 1977 C CA . HIS A 1 257 ? 7.223 -17.953 -4.395 1 98.94 257 HIS A CA 1
ATOM 1978 C C . HIS A 1 257 ? 7.891 -16.812 -5.133 1 98.94 257 HIS A C 1
ATOM 1980 O O . HIS A 1 257 ? 7.258 -15.781 -5.391 1 98.94 257 HIS A O 1
ATOM 1986 N N . PHE A 1 258 ? 9.141 -16.953 -5.543 1 98.94 258 PHE A N 1
ATOM 1987 C CA . PHE A 1 258 ? 9.891 -15.875 -6.168 1 98.94 258 PHE A CA 1
ATOM 1988 C C . PHE A 1 258 ? 9.828 -15.984 -7.688 1 98.94 258 PHE A C 1
ATOM 1990 O O . PHE A 1 258 ? 10.102 -17.047 -8.25 1 98.94 258 PHE A O 1
ATOM 1997 N N . TYR A 1 259 ? 9.477 -14.945 -8.32 1 98.44 259 TYR A N 1
ATOM 1998 C CA . TYR A 1 259 ? 9.664 -14.773 -9.758 1 98.44 259 TYR A CA 1
ATOM 1999 C C . TYR A 1 259 ? 11.094 -14.359 -10.078 1 98.44 259 TYR A C 1
ATOM 2001 O O . TYR A 1 259 ? 11.422 -13.164 -10.047 1 98.44 259 TYR A O 1
ATOM 2009 N N . THR A 1 260 ? 11.922 -15.266 -10.539 1 98.12 260 THR A N 1
ATOM 2010 C CA . THR A 1 260 ? 13.367 -15.039 -10.594 1 98.12 260 THR A CA 1
ATOM 2011 C C . THR A 1 260 ? 13.75 -14.336 -11.891 1 98.12 260 THR A C 1
ATOM 2013 O O . THR A 1 260 ? 14.867 -13.812 -12.008 1 98.12 260 THR A O 1
ATOM 2016 N N . LEU A 1 261 ? 12.906 -14.445 -12.867 1 95.94 261 LEU A N 1
ATOM 2017 C CA . LEU A 1 261 ? 13.211 -13.969 -14.211 1 95.94 261 LEU A CA 1
ATOM 2018 C C . LEU A 1 261 ? 14.516 -14.578 -14.719 1 95.94 261 LEU A C 1
ATOM 2020 O O . LEU A 1 261 ? 15.305 -13.898 -15.375 1 95.94 261 LEU A O 1
ATOM 2024 N N . ASN A 1 262 ? 14.781 -15.758 -14.344 1 97.5 262 ASN A N 1
ATOM 2025 C CA . ASN A 1 262 ? 15.945 -16.547 -14.711 1 97.5 262 ASN A CA 1
ATOM 2026 C C . ASN A 1 262 ? 17.234 -15.938 -14.188 1 97.5 262 ASN A C 1
ATOM 2028 O O . ASN A 1 262 ? 18.312 -16.188 -14.727 1 97.5 262 ASN A O 1
ATOM 2032 N N . GLY A 1 263 ? 17.125 -15.07 -13.164 1 97.56 263 GLY A N 1
ATOM 2033 C CA . GLY A 1 263 ? 18.266 -14.547 -12.438 1 97.56 263 GLY A CA 1
ATOM 2034 C C . GLY A 1 263 ? 18.281 -14.93 -10.969 1 97.56 263 GLY A C 1
ATOM 2035 O O . GLY A 1 263 ? 17.219 -14.969 -10.336 1 97.56 263 GLY A O 1
ATOM 2036 N N . ALA A 1 264 ? 19.5 -15.086 -10.438 1 98.31 264 ALA A N 1
ATOM 2037 C CA . ALA A 1 264 ? 19.594 -15.594 -9.07 1 98.31 264 ALA A CA 1
ATOM 2038 C C . ALA A 1 264 ? 19.906 -14.469 -8.086 1 98.31 264 ALA A C 1
ATOM 2040 O O . ALA A 1 264 ? 19.516 -14.531 -6.914 1 98.31 264 ALA A O 1
ATOM 2041 N N . ALA A 1 265 ? 20.578 -13.469 -8.5 1 97.88 265 ALA A N 1
ATOM 2042 C CA . ALA A 1 265 ? 21.25 -12.516 -7.613 1 97.88 265 ALA A CA 1
ATOM 2043 C C . ALA A 1 265 ? 20.25 -11.797 -6.719 1 97.88 265 ALA A C 1
ATOM 2045 O O . ALA A 1 265 ? 20.422 -11.734 -5.5 1 97.88 265 ALA A O 1
ATOM 2046 N N . ALA A 1 266 ? 19.234 -11.266 -7.277 1 98.12 266 ALA A N 1
ATOM 2047 C CA . ALA A 1 266 ? 18.266 -10.469 -6.516 1 98.12 266 ALA A CA 1
ATOM 2048 C C . ALA A 1 266 ? 17.516 -11.336 -5.508 1 98.12 266 ALA A C 1
ATOM 2050 O O . ALA A 1 266 ? 17.344 -10.938 -4.355 1 98.12 266 ALA A O 1
ATOM 2051 N N . THR A 1 267 ? 17.062 -12.508 -5.945 1 98.62 267 THR A N 1
ATOM 2052 C CA . THR A 1 267 ? 16.375 -13.445 -5.062 1 98.62 267 THR A CA 1
ATOM 2053 C C . THR A 1 267 ? 17.281 -13.883 -3.92 1 98.62 267 THR A C 1
ATOM 2055 O O . THR A 1 267 ? 16.875 -13.883 -2.758 1 98.62 267 THR A O 1
ATOM 2058 N N . LYS A 1 268 ? 18.5 -14.211 -4.227 1 98.19 268 LYS A N 1
ATOM 2059 C CA . LYS A 1 268 ? 19.453 -14.625 -3.215 1 98.19 268 LYS A CA 1
ATOM 2060 C C . LYS A 1 268 ? 19.703 -13.516 -2.195 1 98.19 268 LYS A C 1
ATOM 2062 O O . LYS A 1 268 ? 19.781 -13.773 -0.994 1 98.19 268 LYS A O 1
ATOM 2067 N N . ALA A 1 269 ? 19.828 -12.312 -2.654 1 98.06 269 ALA A N 1
ATOM 2068 C CA . ALA A 1 269 ? 20.078 -11.18 -1.767 1 98.06 269 ALA A CA 1
ATOM 2069 C C . ALA A 1 269 ? 18.938 -11.023 -0.753 1 98.06 269 ALA A C 1
ATOM 2071 O O . ALA A 1 269 ? 19.188 -10.836 0.439 1 98.06 269 ALA A O 1
ATOM 2072 N N . VAL A 1 270 ? 17.719 -11.102 -1.216 1 98.56 270 VAL A N 1
ATOM 2073 C CA . VAL A 1 270 ? 16.562 -10.984 -0.337 1 98.56 270 VAL A CA 1
ATOM 2074 C C . VAL A 1 270 ? 16.562 -12.125 0.679 1 98.56 270 VAL A C 1
ATOM 2076 O O . VAL A 1 270 ? 16.375 -11.898 1.877 1 98.56 270 VAL A O 1
ATOM 2079 N N . CYS A 1 271 ? 16.781 -13.359 0.207 1 98.25 271 CYS A N 1
ATOM 2080 C CA . CYS A 1 271 ? 16.781 -14.523 1.085 1 98.25 271 CYS A CA 1
ATOM 2081 C C . CYS A 1 271 ? 17.891 -14.43 2.129 1 98.25 271 CYS A C 1
ATOM 2083 O O . CYS A 1 271 ? 17.672 -14.766 3.295 1 98.25 271 CYS A O 1
ATOM 2085 N N . GLU A 1 272 ? 19.031 -14 1.681 1 97.56 272 GLU A N 1
ATOM 2086 C CA . GLU A 1 272 ? 20.141 -13.805 2.611 1 97.56 272 GLU A CA 1
ATOM 2087 C C . GLU A 1 272 ? 19.781 -12.805 3.703 1 97.56 272 GLU A C 1
ATOM 2089 O O . GLU A 1 272 ? 20.031 -13.047 4.883 1 97.56 272 GLU A O 1
ATOM 2094 N N . ARG A 1 273 ? 19.188 -11.703 3.35 1 97.69 273 ARG A N 1
ATOM 2095 C CA . ARG A 1 273 ? 18.797 -10.664 4.297 1 97.69 273 ARG A CA 1
ATOM 2096 C C . ARG A 1 273 ? 17.75 -11.188 5.285 1 97.69 273 ARG A C 1
ATOM 2098 O O . ARG A 1 273 ? 17.672 -10.711 6.414 1 97.69 273 ARG A O 1
ATOM 2105 N N . LEU A 1 274 ? 16.984 -12.125 4.863 1 97.75 274 LEU A N 1
ATOM 2106 C CA . LEU A 1 274 ? 15.938 -12.695 5.699 1 97.75 274 LEU A CA 1
ATOM 2107 C C . LEU A 1 274 ? 16.484 -13.828 6.562 1 97.75 274 LEU A C 1
ATOM 2109 O O . LEU A 1 274 ? 15.773 -14.375 7.41 1 97.75 274 LEU A O 1
ATOM 2113 N N . GLY A 1 275 ? 17.703 -14.234 6.312 1 96.56 275 GLY A N 1
ATOM 2114 C CA . GLY A 1 275 ? 18.328 -15.312 7.055 1 96.56 275 GLY A CA 1
ATOM 2115 C C . GLY A 1 275 ? 17.828 -16.688 6.641 1 96.56 275 GLY A C 1
ATOM 2116 O O . GLY A 1 275 ? 17.688 -17.578 7.48 1 96.56 275 GLY A O 1
ATOM 2117 N N . LEU A 1 276 ? 17.453 -16.75 5.496 1 94.75 276 LEU A N 1
ATOM 2118 C CA . LEU A 1 276 ? 16.953 -18.016 4.988 1 94.75 276 LEU A CA 1
ATOM 2119 C C . LEU A 1 276 ? 18.078 -18.844 4.367 1 94.75 276 LEU A C 1
ATOM 2121 O O . LEU A 1 276 ? 19.078 -18.281 3.902 1 94.75 276 LEU A O 1
ATOM 2125 N N . MET B 1 1 ? -0.732 -0.631 27.234 1 45.12 1 MET B N 1
ATOM 2126 C CA . MET B 1 1 ? -0.217 0.121 26.094 1 45.12 1 MET B CA 1
ATOM 2127 C C . MET B 1 1 ? -0.418 1.619 26.297 1 45.12 1 MET B C 1
ATOM 2129 O O . MET B 1 1 ? -1.444 2.047 26.828 1 45.12 1 MET B O 1
ATOM 2133 N N . ASN B 1 2 ? 0.54 2.5 26.328 1 54.91 2 ASN B N 1
ATOM 2134 C CA . ASN B 1 2 ? 0.401 3.936 26.547 1 54.91 2 ASN B CA 1
ATOM 2135 C C . ASN B 1 2 ? -0.675 4.539 25.656 1 54.91 2 ASN B C 1
ATOM 2137 O O . ASN B 1 2 ? -0.812 4.145 24.484 1 54.91 2 ASN B O 1
ATOM 2141 N N . PRO B 1 3 ? -1.555 5.25 26.203 1 84.56 3 PRO B N 1
ATOM 2142 C CA . PRO B 1 3 ? -2.645 5.836 25.422 1 84.56 3 PRO B CA 1
ATOM 2143 C C . PRO B 1 3 ? -2.143 6.66 24.234 1 84.56 3 PRO B C 1
ATOM 2145 O O . PRO B 1 3 ? -1.101 7.312 24.328 1 84.56 3 PRO B O 1
ATOM 2148 N N . ILE B 1 4 ? -2.578 6.379 23.016 1 93.94 4 ILE B N 1
ATOM 2149 C CA . ILE B 1 4 ? -2.195 7.082 21.797 1 93.94 4 ILE B CA 1
ATOM 2150 C C . ILE B 1 4 ? -2.844 8.461 21.766 1 93.94 4 ILE B C 1
ATOM 2152 O O . ILE B 1 4 ? -4.012 8.617 22.141 1 93.94 4 ILE B O 1
ATOM 2156 N N . GLU B 1 5 ? -2.059 9.523 21.516 1 97.5 5 GLU B N 1
ATOM 2157 C CA . GLU B 1 5 ? -2.594 10.875 21.406 1 97.5 5 GLU B CA 1
ATOM 2158 C C . GLU B 1 5 ? -3.416 11.039 20.125 1 97.5 5 GLU B C 1
ATOM 2160 O O . GLU B 1 5 ? -2.998 10.609 19.047 1 97.5 5 GLU B O 1
ATOM 2165 N N . LEU B 1 6 ? -4.559 11.633 20.297 1 98.62 6 LEU B N 1
ATOM 2166 C CA . LEU B 1 6 ? -5.426 11.922 19.156 1 98.62 6 LEU B CA 1
ATOM 2167 C C . LEU B 1 6 ? -5.512 13.422 18.906 1 98.62 6 LEU B C 1
ATOM 2169 O O . LEU B 1 6 ? -5.426 14.219 19.844 1 98.62 6 LEU B O 1
ATOM 2173 N N . SER B 1 7 ? -5.664 13.812 17.703 1 98.81 7 SER B N 1
ATOM 2174 C CA . SER B 1 7 ? -6 15.172 17.297 1 98.81 7 SER B CA 1
ATOM 2175 C C . SER B 1 7 ? -6.906 15.188 16.078 1 98.81 7 SER B C 1
ATOM 2177 O O . SER B 1 7 ? -6.957 14.211 15.328 1 98.81 7 SER B O 1
ATOM 2179 N N . PHE B 1 8 ? -7.684 16.234 15.922 1 98.81 8 PHE B N 1
ATOM 2180 C CA . PHE B 1 8 ? -8.703 16.312 14.883 1 98.81 8 PHE B CA 1
ATOM 2181 C C . PHE B 1 8 ? -8.586 17.609 14.086 1 98.81 8 PHE B C 1
ATOM 2183 O O . PHE B 1 8 ? -8.312 18.656 14.656 1 98.81 8 PHE B O 1
ATOM 2190 N N . GLU B 1 9 ? -8.805 17.516 12.852 1 98.75 9 GLU B N 1
ATOM 2191 C CA . GLU B 1 9 ? -8.828 18.688 11.992 1 98.75 9 GLU B CA 1
ATOM 2192 C C . GLU B 1 9 ? -10.258 19.047 11.578 1 98.75 9 GLU B C 1
ATOM 2194 O O . GLU B 1 9 ? -11.047 18.156 11.25 1 98.75 9 GLU B O 1
ATOM 2199 N N . PHE B 1 10 ? -10.547 20.297 11.578 1 98.19 10 PHE B N 1
ATOM 2200 C CA . PHE B 1 10 ? -11.805 20.859 11.117 1 98.19 10 PHE B CA 1
ATOM 2201 C C . PHE B 1 10 ? -11.562 21.969 10.102 1 98.19 10 PHE B C 1
ATOM 2203 O O . PHE B 1 10 ? -10.414 22.359 9.867 1 98.19 10 PHE B O 1
ATOM 2210 N N . PHE B 1 11 ? -12.617 22.391 9.461 1 97 11 PHE B N 1
ATOM 2211 C CA . PHE B 1 11 ? -12.531 23.578 8.625 1 97 11 PHE B CA 1
ATOM 2212 C C . PHE B 1 11 ? -13.648 24.562 8.969 1 97 11 PHE B C 1
ATOM 2214 O O . PHE B 1 11 ? -14.695 24.156 9.484 1 97 11 PHE B O 1
ATOM 2221 N N . PRO B 1 12 ? -13.391 25.828 8.672 1 96.62 12 PRO B N 1
ATOM 2222 C CA . PRO B 1 12 ? -14.391 26.828 9.031 1 96.62 12 PRO B CA 1
ATOM 2223 C C . PRO B 1 12 ? -15.695 26.672 8.258 1 96.62 12 PRO B C 1
ATOM 2225 O O . PRO B 1 12 ? -15.672 26.594 7.023 1 96.62 12 PRO B O 1
ATOM 2228 N N . PRO B 1 13 ? -16.781 26.656 9.031 1 95.06 13 PRO B N 1
ATOM 2229 C CA . PRO B 1 13 ? -18.078 26.609 8.344 1 95.06 13 PRO B CA 1
ATOM 2230 C C . PRO B 1 13 ? -18.391 27.906 7.598 1 95.06 13 PRO B C 1
ATOM 2232 O O . PRO B 1 13 ? -17.906 28.969 7.977 1 95.06 13 PRO B O 1
ATOM 2235 N N . LYS B 1 14 ? -19.266 27.812 6.617 1 90.88 14 LYS B N 1
ATOM 2236 C CA . LYS B 1 14 ? -19.578 28.953 5.77 1 90.88 14 LYS B CA 1
ATOM 2237 C C . LYS B 1 14 ? -20.969 29.516 6.086 1 90.88 14 LYS B C 1
ATOM 2239 O O . LYS B 1 14 ? -21.328 30.594 5.602 1 90.88 14 LYS B O 1
ATOM 2244 N N . THR B 1 15 ? -21.75 28.828 6.809 1 93.88 15 THR B N 1
ATOM 2245 C CA . THR B 1 15 ? -23.109 29.234 7.137 1 93.88 15 THR B CA 1
ATOM 2246 C C . THR B 1 15 ? -23.375 29.078 8.633 1 93.88 15 THR B C 1
ATOM 2248 O O . THR B 1 15 ? -22.609 28.422 9.336 1 93.88 15 THR B O 1
ATOM 2251 N N . ALA B 1 16 ? -24.406 29.719 9.039 1 93.69 16 ALA B N 1
ATOM 2252 C CA . ALA B 1 16 ? -24.812 29.594 10.438 1 93.69 16 ALA B CA 1
ATOM 2253 C C . ALA B 1 16 ? -25.141 28.156 10.781 1 93.69 16 ALA B C 1
ATOM 2255 O O . ALA B 1 16 ? -24.797 27.672 11.867 1 93.69 16 ALA B O 1
ATOM 2256 N N . GLU B 1 17 ? -25.828 27.547 9.898 1 95.69 17 GLU B N 1
ATOM 2257 C CA . GLU B 1 17 ? -26.141 26.125 10.086 1 95.69 17 GLU B CA 1
ATOM 2258 C C . GLU B 1 17 ? -24.875 25.297 10.188 1 95.69 17 GLU B C 1
ATOM 2260 O O . GLU B 1 17 ? -24.797 24.344 10.977 1 95.69 17 GLU B O 1
ATOM 2265 N N . GLY B 1 18 ? -23.906 25.641 9.445 1 96.25 18 GLY B N 1
ATOM 2266 C CA . GLY B 1 18 ? -22.625 24.969 9.492 1 96.25 18 GLY B CA 1
ATOM 2267 C C . GLY B 1 18 ? -21.922 25.109 10.828 1 96.25 18 GLY B C 1
ATOM 2268 O O . GLY B 1 18 ? -21.281 24.172 11.305 1 96.25 18 GLY B O 1
ATOM 2269 N N . VAL B 1 19 ? -22.047 26.312 11.367 1 96.06 19 VAL B N 1
ATOM 2270 C CA . VAL B 1 19 ? -21.438 26.562 12.672 1 96.06 19 VAL B CA 1
ATOM 2271 C C . VAL B 1 19 ? -22.062 25.641 13.719 1 96.06 19 VAL B C 1
ATOM 2273 O O . VAL B 1 19 ? -21.344 25.016 14.516 1 96.06 19 VAL B O 1
ATOM 2276 N N . ASP B 1 20 ? -23.328 25.5 13.688 1 96.81 20 ASP B N 1
ATOM 2277 C CA . ASP B 1 20 ? -24.031 24.625 14.625 1 96.81 20 ASP B CA 1
ATOM 2278 C C . ASP B 1 20 ? -23.625 23.172 14.414 1 96.81 20 ASP B C 1
ATOM 2280 O O . ASP B 1 20 ? -23.422 22.438 15.383 1 96.81 20 ASP B O 1
ATOM 2284 N N . LYS B 1 21 ? -23.547 22.781 13.227 1 97 21 LYS B N 1
ATOM 2285 C CA . LYS B 1 21 ? -23.156 21.422 12.906 1 97 21 LYS B CA 1
ATOM 2286 C C . LYS B 1 21 ? -21.75 21.125 13.391 1 97 21 LYS B C 1
ATOM 2288 O O . LYS B 1 21 ? -21.469 20.047 13.914 1 97 21 LYS B O 1
ATOM 2293 N N . LEU B 1 22 ? -20.859 22.062 13.18 1 97.88 22 LEU B N 1
ATOM 2294 C CA . LEU B 1 22 ? -19.484 21.891 13.625 1 97.88 22 LEU B CA 1
ATOM 2295 C C . LEU B 1 22 ? -19.422 21.75 15.148 1 97.88 22 LEU B C 1
ATOM 2297 O O . LEU B 1 22 ? -18.672 20.922 15.664 1 97.88 22 LEU B O 1
ATOM 2301 N N . ARG B 1 23 ? -20.203 22.562 15.844 1 97.19 23 ARG B N 1
ATOM 2302 C CA . ARG B 1 23 ? -20.25 22.469 17.297 1 97.19 23 ARG B CA 1
ATOM 2303 C C . ARG B 1 23 ? -20.75 21.109 17.75 1 97.19 23 ARG B C 1
ATOM 2305 O O . ARG B 1 23 ? -20.219 20.531 18.703 1 97.19 23 ARG B O 1
ATOM 2312 N N . ALA B 1 24 ? -21.734 20.609 17.047 1 97.62 24 ALA B N 1
ATOM 2313 C CA . ALA B 1 24 ? -22.25 19.281 17.344 1 97.62 24 ALA B CA 1
ATOM 2314 C C . ALA B 1 24 ? -21.188 18.219 17.109 1 97.62 24 ALA B C 1
ATOM 2316 O O . ALA B 1 24 ? -21.047 17.297 17.922 1 97.62 24 ALA B O 1
ATOM 2317 N N . THR B 1 25 ? -20.484 18.312 16.047 1 98.12 25 THR B N 1
ATOM 2318 C CA . THR B 1 25 ? -19.406 17.391 15.719 1 98.12 25 THR B CA 1
ATOM 2319 C C . THR B 1 25 ? -18.328 17.406 16.797 1 98.12 25 THR B C 1
ATOM 2321 O O . THR B 1 25 ? -17.891 16.359 17.281 1 98.12 25 THR B O 1
ATOM 2324 N N . ARG B 1 26 ? -17.953 18.562 17.156 1 97.19 26 ARG B N 1
ATOM 2325 C CA . ARG B 1 26 ? -16.938 18.734 18.188 1 97.19 26 ARG B CA 1
ATOM 2326 C C . ARG B 1 26 ? -17.375 18.078 19.484 1 97.19 26 ARG B C 1
ATOM 2328 O O . ARG B 1 26 ? -16.578 17.391 20.141 1 97.19 26 ARG B O 1
ATOM 2335 N N . ALA B 1 27 ? -18.609 18.312 19.844 1 96.5 27 ALA B N 1
ATOM 2336 C CA . ALA B 1 27 ? -19.141 17.734 21.062 1 96.5 27 ALA B CA 1
ATOM 2337 C C . ALA B 1 27 ? -19.109 16.203 21.016 1 96.5 27 ALA B C 1
ATOM 2339 O O . ALA B 1 27 ? -18.844 15.555 22.031 1 96.5 27 ALA B O 1
ATOM 2340 N N . GLN B 1 28 ? -19.359 15.656 19.891 1 97.44 28 GLN B N 1
ATOM 2341 C CA . GLN B 1 28 ? -19.359 14.211 19.703 1 97.44 28 GLN B CA 1
ATOM 2342 C C . GLN B 1 28 ? -17.938 13.648 19.812 1 97.44 28 GLN B C 1
ATOM 2344 O O . GLN B 1 28 ? -17.75 12.523 20.281 1 97.44 28 GLN B O 1
ATOM 2349 N N . LEU B 1 29 ? -16.953 14.422 19.453 1 97.88 29 LEU B N 1
ATOM 2350 C CA . LEU B 1 29 ? -15.57 13.938 19.422 1 97.88 29 LEU B CA 1
ATOM 2351 C C . LEU B 1 29 ? -14.852 14.266 20.734 1 97.88 29 LEU B C 1
ATOM 2353 O O . LEU B 1 29 ? -13.805 13.688 21.031 1 97.88 29 LEU B O 1
ATOM 2357 N N . ALA B 1 30 ? -15.383 15.148 21.578 1 95.44 30 ALA B N 1
ATOM 2358 C CA . ALA B 1 30 ? -14.766 15.664 22.797 1 95.44 30 ALA B CA 1
ATOM 2359 C C . ALA B 1 30 ? -14.445 14.531 23.766 1 95.44 30 ALA B C 1
ATOM 2361 O O . ALA B 1 30 ? -13.398 14.531 24.406 1 95.44 30 ALA B O 1
ATOM 2362 N N . PRO B 1 31 ? -15.305 13.5 23.844 1 95.56 31 PRO B N 1
ATOM 2363 C CA . PRO B 1 31 ? -15.031 12.414 24.781 1 95.56 31 PRO B CA 1
ATOM 2364 C C . PRO B 1 31 ? -13.758 11.648 24.453 1 95.56 31 PRO B C 1
ATOM 2366 O O . PRO B 1 31 ? -13.219 10.93 25.297 1 95.56 31 PRO B O 1
ATOM 2369 N N . LEU B 1 32 ? -13.25 11.773 23.266 1 97 32 LEU B N 1
ATOM 2370 C CA . LEU B 1 32 ? -12.016 11.102 22.875 1 97 32 LEU B CA 1
ATOM 2371 C C . LEU B 1 32 ? -10.797 11.852 23.391 1 97 32 LEU B C 1
ATOM 2373 O O . LEU B 1 32 ? -9.664 11.398 23.203 1 97 32 LEU B O 1
ATOM 2377 N N . LYS B 1 33 ? -11.016 12.984 24.016 1 96.56 33 LYS B N 1
ATOM 2378 C CA . LYS B 1 33 ? -10 13.781 24.688 1 96.56 33 LYS B CA 1
ATOM 2379 C C . LYS B 1 33 ? -8.828 14.086 23.75 1 96.56 33 LYS B C 1
ATOM 2381 O O . LYS B 1 33 ? -7.68 13.773 24.078 1 96.56 33 LYS B O 1
ATOM 2386 N N . PRO B 1 34 ? -9.156 14.734 22.625 1 97.94 34 PRO B N 1
ATOM 2387 C CA . PRO B 1 34 ? -8.055 15.086 21.734 1 97.94 34 PRO B CA 1
ATOM 2388 C C . PRO B 1 34 ? -7.02 16 22.375 1 97.94 34 PRO B C 1
ATOM 2390 O O . PRO B 1 34 ? -7.375 16.875 23.172 1 97.94 34 PRO B O 1
ATOM 2393 N N . LYS B 1 35 ? -5.754 15.75 22.031 1 98.06 35 LYS B N 1
ATOM 2394 C CA . LYS B 1 35 ? -4.676 16.609 22.5 1 98.06 35 LYS B CA 1
ATOM 2395 C C . LYS B 1 35 ? -4.855 18.047 22 1 98.06 35 LYS B C 1
ATOM 2397 O O . LYS B 1 35 ? -4.574 19 22.719 1 98.06 35 LYS B O 1
ATOM 2402 N N . PHE B 1 36 ? -5.293 18.156 20.812 1 98.56 36 PHE B N 1
ATOM 2403 C CA . PHE B 1 36 ? -5.641 19.438 20.219 1 98.56 36 PHE B CA 1
ATOM 2404 C C . PHE B 1 36 ? -6.512 19.234 18.984 1 98.56 36 PHE B C 1
ATOM 2406 O O . PHE B 1 36 ? -6.699 18.109 18.531 1 98.56 36 PHE B O 1
ATOM 2413 N N . VAL B 1 37 ? -7.066 20.297 18.5 1 98.62 37 VAL B N 1
ATOM 2414 C CA . VAL B 1 37 ? -7.766 20.328 17.219 1 98.62 37 VAL B CA 1
ATOM 2415 C C . VAL B 1 37 ? -7.148 21.391 16.312 1 98.62 37 VAL B C 1
ATOM 2417 O O . VAL B 1 37 ? -6.629 22.391 16.797 1 98.62 37 VAL B O 1
ATOM 2420 N N . SER B 1 38 ? -7.145 21.125 15.039 1 98.69 38 SER B N 1
ATOM 2421 C CA . SER B 1 38 ? -6.664 22.125 14.094 1 98.69 38 SER B CA 1
ATOM 2422 C C . SER B 1 38 ? -7.789 22.609 13.188 1 98.69 38 SER B C 1
ATOM 2424 O O . SER B 1 38 ? -8.797 21.922 13.016 1 98.69 38 SER B O 1
ATOM 2426 N N . VAL B 1 39 ? -7.641 23.828 12.68 1 98.25 39 VAL B N 1
ATOM 2427 C CA . VAL B 1 39 ? -8.625 24.422 11.789 1 98.25 39 VAL B CA 1
ATOM 2428 C C . VAL B 1 39 ? -7.938 24.938 10.523 1 98.25 39 VAL B C 1
ATOM 2430 O O . VAL B 1 39 ? -6.98 25.703 10.594 1 98.25 39 VAL B O 1
ATOM 2433 N N . THR B 1 40 ? -8.43 24.5 9.43 1 96.19 40 THR B N 1
ATOM 2434 C CA . THR B 1 40 ? -7.785 24.812 8.156 1 96.19 40 THR B CA 1
ATOM 2435 C C . THR B 1 40 ? -7.871 26.312 7.863 1 96.19 40 THR B C 1
ATOM 2437 O O . THR B 1 40 ? -8.602 27.047 8.539 1 96.19 40 THR B O 1
ATOM 2440 N N . PHE B 1 41 ? -7.062 26.734 6.906 1 86.69 41 PHE B N 1
ATOM 2441 C CA . PHE B 1 41 ? -6.84 28.094 6.434 1 86.69 41 PHE B CA 1
ATOM 2442 C C . PHE B 1 41 ? -7.07 28.188 4.93 1 86.69 41 PHE B C 1
ATOM 2444 O O . PHE B 1 41 ? -6.215 27.766 4.137 1 86.69 41 PHE B O 1
ATOM 2451 N N . GLY B 1 42 ? -8.242 28.469 4.535 1 77.56 42 GLY B N 1
ATOM 2452 C CA . GLY B 1 42 ? -8.578 28.484 3.121 1 77.56 42 GLY B CA 1
ATOM 2453 C C . GLY B 1 42 ? -7.43 28.922 2.238 1 77.56 42 GLY B C 1
ATOM 2454 O O . GLY B 1 42 ? -6.547 29.656 2.688 1 77.56 42 GLY B O 1
ATOM 2455 N N . ALA B 1 43 ? -7.504 28.516 0.984 1 68.94 43 ALA B N 1
ATOM 2456 C CA . ALA B 1 43 ? -6.477 28.859 0.005 1 68.94 43 ALA B CA 1
ATOM 2457 C C . ALA B 1 43 ? -6.191 30.359 0.015 1 68.94 43 ALA B C 1
ATOM 2459 O O . ALA B 1 43 ? -7.113 31.172 0.002 1 68.94 43 ALA B O 1
ATOM 2460 N N . GLY B 1 44 ? -4.898 30.641 0.114 1 66.94 44 GLY B N 1
ATOM 2461 C CA . GLY B 1 44 ? -4.484 32.031 0.084 1 66.94 44 GLY B CA 1
ATOM 2462 C C . GLY B 1 44 ? -5.062 32.844 1.22 1 66.94 44 GLY B C 1
ATOM 2463 O O . GLY B 1 44 ? -5.246 34.062 1.087 1 66.94 44 GLY B O 1
ATOM 2464 N N . GLY B 1 45 ? -5.617 32.219 2.17 1 71.19 45 GLY B N 1
ATOM 2465 C CA . GLY B 1 45 ? -6.172 32.906 3.322 1 71.19 45 GLY B CA 1
ATOM 2466 C C . GLY B 1 45 ? -7.613 33.344 3.123 1 71.19 45 GLY B C 1
ATOM 2467 O O . GLY B 1 45 ? -8.125 34.188 3.85 1 71.19 45 GLY B O 1
ATOM 2468 N N . SER B 1 46 ? -8.336 32.812 2.188 1 72.88 46 SER B N 1
ATOM 2469 C CA . SER B 1 46 ? -9.695 33.219 1.812 1 72.88 46 SER B CA 1
ATOM 2470 C C . SER B 1 46 ? -10.656 33.062 2.986 1 72.88 46 SER B C 1
ATOM 2472 O O . SER B 1 46 ? -11.695 33.719 3.027 1 72.88 46 SER B O 1
ATOM 2474 N N . THR B 1 47 ? -10.242 32.344 3.906 1 75.75 47 THR B N 1
ATOM 2475 C CA . THR B 1 47 ? -11.125 32.156 5.055 1 75.75 47 THR B CA 1
ATOM 2476 C C . THR B 1 47 ? -10.406 32.531 6.352 1 75.75 47 THR B C 1
ATOM 2478 O O . THR B 1 47 ? -10.648 31.906 7.395 1 75.75 47 THR B O 1
ATOM 2481 N N . GLN B 1 48 ? -9.508 33.406 6.281 1 85.5 48 GLN B N 1
ATOM 2482 C CA . GLN B 1 48 ? -8.68 33.781 7.43 1 85.5 48 GLN B CA 1
ATOM 2483 C C . GLN B 1 48 ? -9.539 34.125 8.641 1 85.5 48 GLN B C 1
ATOM 2485 O O . GLN B 1 48 ? -9.328 33.562 9.734 1 85.5 48 GLN B O 1
ATOM 2490 N N . GLN B 1 49 ? -10.516 35 8.453 1 91.12 49 GLN B N 1
ATOM 2491 C CA . GLN B 1 49 ? -11.375 35.375 9.57 1 91.12 49 GLN B CA 1
ATOM 2492 C C . GLN B 1 49 ? -12.18 34.188 10.086 1 91.12 49 GLN B C 1
ATOM 2494 O O . GLN B 1 49 ? -12.352 34.031 11.297 1 91.12 49 GLN B O 1
ATOM 2499 N N . GLY B 1 50 ? -12.68 33.344 9.188 1 94.19 50 GLY B N 1
ATOM 2500 C CA . GLY B 1 50 ? -13.391 32.125 9.586 1 94.19 50 GLY B CA 1
ATOM 2501 C C . GLY B 1 50 ? -12.547 31.188 10.422 1 94.19 50 GLY B C 1
ATOM 2502 O O . GLY B 1 50 ? -13.047 30.578 11.367 1 94.19 50 GLY B O 1
ATOM 2503 N N . THR B 1 51 ? -11.297 31.062 10.039 1 96.62 51 THR B N 1
ATOM 2504 C CA . THR B 1 51 ? -10.367 30.234 10.797 1 96.62 51 THR B CA 1
ATOM 2505 C C . THR B 1 51 ? -10.227 30.734 12.227 1 96.62 51 THR B C 1
ATOM 2507 O O . THR B 1 51 ? -10.367 29.969 13.18 1 96.62 51 THR B O 1
ATOM 2510 N N . LEU B 1 52 ? -9.984 32.094 12.352 1 96.44 52 LEU B N 1
ATOM 2511 C CA . LEU B 1 52 ? -9.828 32.656 13.68 1 96.44 52 LEU B CA 1
ATOM 2512 C C . LEU B 1 52 ? -11.109 32.5 14.5 1 96.44 52 LEU B C 1
ATOM 2514 O O . LEU B 1 52 ? -11.055 32.062 15.656 1 96.44 52 LEU B O 1
ATOM 2518 N N . ASP B 1 53 ? -12.25 32.75 13.898 1 96.5 53 ASP B N 1
ATOM 2519 C CA . ASP B 1 53 ? -13.523 32.656 14.602 1 96.5 53 ASP B CA 1
ATOM 2520 C C . ASP B 1 53 ? -13.742 31.219 15.109 1 96.5 53 ASP B C 1
ATOM 2522 O O . ASP B 1 53 ? -14.188 31.031 16.25 1 96.5 53 ASP B O 1
ATOM 2526 N N . THR B 1 54 ? -13.445 30.266 14.281 1 97.44 54 THR B N 1
ATOM 2527 C CA . THR B 1 54 ? -13.633 28.859 14.633 1 97.44 54 THR B CA 1
ATOM 2528 C C . THR B 1 54 ? -12.68 28.453 15.75 1 97.44 54 THR B C 1
ATOM 2530 O O . THR B 1 54 ? -13.086 27.781 16.703 1 97.44 54 THR B O 1
ATOM 2533 N N . VAL B 1 55 ? -11.453 28.875 15.688 1 97.88 55 VAL B N 1
ATOM 2534 C CA . VAL B 1 55 ? -10.445 28.562 16.703 1 97.88 55 VAL B CA 1
ATOM 2535 C C . VAL B 1 55 ? -10.875 29.141 18.047 1 97.88 55 VAL B C 1
ATOM 2537 O O . VAL B 1 55 ? -10.805 28.453 19.078 1 97.88 55 VAL B O 1
ATOM 2540 N N . LEU B 1 56 ? -11.328 30.406 18.016 1 97.62 56 LEU B N 1
ATOM 2541 C CA . LEU B 1 56 ? -11.75 31.047 19.25 1 97.62 56 LEU B CA 1
ATOM 2542 C C . LEU B 1 56 ? -12.969 30.344 19.844 1 97.62 56 LEU B C 1
ATOM 2544 O O . LEU B 1 56 ? -13.062 30.188 21.062 1 97.62 56 LEU B O 1
ATOM 2548 N N . ASP B 1 57 ? -13.875 29.938 18.984 1 96.81 57 ASP B N 1
ATOM 2549 C CA . ASP B 1 57 ? -15.031 29.172 19.438 1 96.81 57 ASP B CA 1
ATOM 2550 C C . ASP B 1 57 ? -14.609 27.859 20.094 1 96.81 57 ASP B C 1
ATOM 2552 O O . ASP B 1 57 ? -15.156 27.469 21.125 1 96.81 57 ASP B O 1
ATOM 2556 N N . MET B 1 58 ? -13.633 27.188 19.562 1 97.12 58 MET B N 1
ATOM 2557 C CA . MET B 1 58 ? -13.125 25.922 20.094 1 97.12 58 MET B CA 1
ATOM 2558 C C . MET B 1 58 ? -12.406 26.156 21.422 1 97.12 58 MET B C 1
ATOM 2560 O O . MET B 1 58 ? -12.539 25.359 22.344 1 97.12 58 MET B O 1
ATOM 2564 N N . GLN B 1 59 ? -11.703 27.25 21.484 1 96.88 59 GLN B N 1
ATOM 2565 C CA . GLN B 1 59 ? -11.039 27.594 22.734 1 96.88 59 GLN B CA 1
ATOM 2566 C C . GLN B 1 59 ? -12.047 27.797 23.859 1 96.88 59 GLN B C 1
ATOM 2568 O O . GLN B 1 59 ? -11.828 27.359 24.984 1 96.88 59 GLN B O 1
ATOM 2573 N N . LYS B 1 60 ? -13.117 28.453 23.5 1 96 60 LYS B N 1
ATOM 2574 C CA . LYS B 1 60 ? -14.164 28.703 24.484 1 96 60 LYS B CA 1
ATOM 2575 C C . LYS B 1 60 ? -14.742 27.391 25.016 1 96 60 LYS B C 1
ATOM 2577 O O . LYS B 1 60 ? -15.188 27.312 26.156 1 96 60 LYS B O 1
ATOM 2582 N N . ALA B 1 61 ? -14.695 26.375 24.203 1 95.44 61 ALA B N 1
ATOM 2583 C CA . ALA B 1 61 ? -15.211 25.062 24.578 1 95.44 61 ALA B CA 1
ATOM 2584 C C . ALA B 1 61 ? -14.156 24.266 25.344 1 95.44 61 ALA B C 1
ATOM 2586 O O . ALA B 1 61 ? -14.359 23.078 25.641 1 95.44 61 ALA B O 1
ATOM 2587 N N . GLY B 1 62 ? -12.953 24.844 25.562 1 95.31 62 GLY B N 1
ATOM 2588 C CA . GLY B 1 62 ? -11.93 24.203 26.375 1 95.31 62 GLY B CA 1
ATOM 2589 C C . GLY B 1 62 ? -10.945 23.391 25.562 1 95.31 62 GLY B C 1
ATOM 2590 O O . GLY B 1 62 ? -10.172 22.609 26.125 1 95.31 62 GLY B O 1
ATOM 2591 N N . LEU B 1 63 ? -10.969 23.516 24.266 1 96.81 63 LEU B N 1
ATOM 2592 C CA . LEU B 1 63 ? -10.062 22.766 23.422 1 96.81 63 LEU B CA 1
ATOM 2593 C C . LEU B 1 63 ? -8.828 23.578 23.062 1 96.81 63 LEU B C 1
ATOM 2595 O O . LEU B 1 63 ? -8.914 24.797 22.891 1 96.81 63 LEU B O 1
ATOM 2599 N N . GLU B 1 64 ? -7.672 22.953 23.078 1 97.56 64 GLU B N 1
ATOM 2600 C CA . GLU B 1 64 ? -6.531 23.578 22.406 1 97.56 64 GLU B CA 1
ATOM 2601 C C . GLU B 1 64 ? -6.719 23.562 20.891 1 97.56 64 GLU B C 1
ATOM 2603 O O . GLU B 1 64 ? -6.852 22.5 20.281 1 97.56 64 GLU B O 1
ATOM 2608 N N . ALA B 1 65 ? -6.797 24.703 20.281 1 97.94 65 ALA B N 1
ATOM 2609 C CA . ALA B 1 65 ? -7.078 24.812 18.859 1 97.94 65 ALA B CA 1
ATOM 2610 C C . ALA B 1 65 ? -5.91 25.469 18.125 1 97.94 65 ALA B C 1
ATOM 2612 O O . ALA B 1 65 ? -5.402 26.516 18.547 1 97.94 65 ALA B O 1
ATOM 2613 N N . ALA B 1 66 ? -5.484 24.828 17.094 1 98.62 66 ALA B N 1
ATOM 2614 C CA . ALA B 1 66 ? -4.359 25.297 16.281 1 98.62 66 ALA B CA 1
ATOM 2615 C C . ALA B 1 66 ? -4.82 25.75 14.906 1 98.62 66 ALA B C 1
ATOM 2617 O O . ALA B 1 66 ? -5.211 24.938 14.07 1 98.62 66 ALA B O 1
ATOM 2618 N N . PRO B 1 67 ? -4.777 27.062 14.648 1 98.25 67 PRO B N 1
ATOM 2619 C CA . PRO B 1 67 ? -5.074 27.5 13.281 1 98.25 67 PRO B CA 1
ATOM 2620 C C . PRO B 1 67 ? -3.98 27.125 12.289 1 98.25 67 PRO B C 1
ATOM 2622 O O . PRO B 1 67 ? -2.795 27.156 12.633 1 98.25 67 PRO B O 1
ATOM 2625 N N . HIS B 1 68 ? -4.422 26.703 11.133 1 97.88 68 HIS B N 1
ATOM 2626 C CA . HIS B 1 68 ? -3.477 26.672 10.023 1 97.88 68 HIS B CA 1
ATOM 2627 C C . HIS B 1 68 ? -3.057 28.094 9.625 1 97.88 68 HIS B C 1
ATOM 2629 O O . HIS B 1 68 ? -3.842 29.031 9.742 1 97.88 68 HIS B O 1
ATOM 2635 N N . LEU B 1 69 ? -1.894 28.25 9.219 1 96.25 69 LEU B N 1
ATOM 2636 C CA . LEU B 1 69 ? -1.362 29.5 8.688 1 96.25 69 LEU B CA 1
ATOM 2637 C C . LEU B 1 69 ? -0.523 29.25 7.438 1 96.25 69 LEU B C 1
ATOM 2639 O O . LEU B 1 69 ? 0.481 28.531 7.496 1 96.25 69 LEU B O 1
ATOM 2643 N N . SER B 1 70 ? -0.945 29.781 6.363 1 93.62 70 SER B N 1
ATOM 2644 C CA . SER B 1 70 ? -0.215 29.625 5.109 1 93.62 70 SER B CA 1
ATOM 2645 C C . SER B 1 70 ? 0.537 30.906 4.75 1 93.62 70 SER B C 1
ATOM 2647 O O . SER B 1 70 ? 0.107 32 5.098 1 93.62 70 SER B O 1
ATOM 2649 N N . CYS B 1 71 ? 1.586 30.781 4.008 1 91.75 71 CYS B N 1
ATOM 2650 C CA . CYS B 1 71 ? 2.393 31.969 3.764 1 91.75 71 CYS B CA 1
ATOM 2651 C C . CYS B 1 71 ? 2.27 32.438 2.314 1 91.75 71 CYS B C 1
ATOM 2653 O O . CYS B 1 71 ? 2.623 33.562 1.984 1 91.75 71 CYS B O 1
ATOM 2655 N N . ILE B 1 72 ? 1.796 31.547 1.509 1 87.81 72 ILE B N 1
ATOM 2656 C CA . ILE B 1 72 ? 1.779 31.891 0.094 1 87.81 72 ILE B CA 1
ATOM 2657 C C . ILE B 1 72 ? 0.846 33.094 -0.131 1 87.81 72 ILE B C 1
ATOM 2659 O O . ILE B 1 72 ? -0.222 33.156 0.48 1 87.81 72 ILE B O 1
ATOM 2663 N N . GLY B 1 73 ? 1.389 34.125 -0.863 1 83.94 73 GLY B N 1
ATOM 2664 C CA . GLY B 1 73 ? 0.58 35.281 -1.223 1 83.94 73 GLY B CA 1
ATOM 2665 C C . GLY B 1 73 ? 0.508 36.312 -0.125 1 83.94 73 GLY B C 1
ATOM 2666 O O . GLY B 1 73 ? -0.067 37.406 -0.318 1 83.94 73 GLY B O 1
ATOM 2667 N N . SER B 1 74 ? 1.074 36.062 1.001 1 87.38 74 SER B N 1
ATOM 2668 C CA . SER B 1 74 ? 0.999 36.969 2.135 1 87.38 74 SER B CA 1
ATOM 2669 C C . SER B 1 74 ? 2.281 37.781 2.275 1 87.38 74 SER B C 1
ATOM 2671 O O . SER B 1 74 ? 3.367 37.312 1.955 1 87.38 74 SER B O 1
ATOM 2673 N N . SER B 1 75 ? 2.135 39 2.689 1 92 75 SER B N 1
ATOM 2674 C CA . SER B 1 75 ? 3.289 39.812 3.074 1 92 75 SER B CA 1
ATOM 2675 C C . SER B 1 75 ? 3.717 39.531 4.508 1 92 75 SER B C 1
ATOM 2677 O O . SER B 1 75 ? 2.918 39.031 5.312 1 92 75 SER B O 1
ATOM 2679 N N . LYS B 1 76 ? 4.969 39.844 4.844 1 95.5 76 LYS B N 1
ATOM 2680 C CA . LYS B 1 76 ? 5.445 39.688 6.215 1 95.5 76 LYS B CA 1
ATOM 2681 C C . LYS B 1 76 ? 4.617 40.531 7.184 1 95.5 76 LYS B C 1
ATOM 2683 O O . LYS B 1 76 ? 4.359 40.125 8.312 1 95.5 76 LYS B O 1
ATOM 2688 N N . ASP B 1 77 ? 4.211 41.656 6.699 1 96.19 77 ASP B N 1
ATOM 2689 C CA . ASP B 1 77 ? 3.391 42.531 7.539 1 96.19 77 ASP B CA 1
ATOM 2690 C C . ASP B 1 77 ? 2.049 41.875 7.859 1 96.19 77 ASP B C 1
ATOM 2692 O O . ASP B 1 77 ? 1.594 41.906 9.008 1 96.19 77 ASP B O 1
ATOM 2696 N N . SER B 1 78 ? 1.433 41.312 6.852 1 93.31 78 SER B N 1
ATOM 2697 C CA . SER B 1 78 ? 0.158 40.656 7.051 1 93.31 78 SER B CA 1
ATOM 2698 C C . SER B 1 78 ? 0.315 39.438 7.969 1 93.31 78 SER B C 1
ATOM 2700 O O . SER B 1 78 ? -0.528 39.188 8.836 1 93.31 78 SER B O 1
ATOM 2702 N N . LEU B 1 79 ? 1.361 38.719 7.777 1 95.5 79 LEU B N 1
ATOM 2703 C CA . LEU B 1 79 ? 1.635 37.531 8.617 1 95.5 79 LEU B CA 1
ATOM 2704 C C . LEU B 1 79 ? 1.878 37.969 10.062 1 95.5 79 LEU B C 1
ATOM 2706 O O . LEU B 1 79 ? 1.38 37.312 10.992 1 95.5 79 LEU B O 1
ATOM 2710 N N . ARG B 1 80 ? 2.637 39.031 10.219 1 97.12 80 ARG B N 1
ATOM 2711 C CA . ARG B 1 80 ? 2.887 39.562 11.555 1 97.12 80 ARG B CA 1
ATOM 2712 C C . ARG B 1 80 ? 1.581 39.938 12.25 1 97.12 80 ARG B C 1
ATOM 2714 O O . ARG B 1 80 ? 1.383 39.625 13.422 1 97.12 80 ARG B O 1
ATOM 2721 N N . ALA B 1 81 ? 0.783 40.562 11.516 1 96.31 81 ALA B N 1
ATOM 2722 C CA . ALA B 1 81 ? -0.499 40.969 12.07 1 96.31 81 ALA B CA 1
ATOM 2723 C C . ALA B 1 81 ? -1.328 39.781 12.516 1 96.31 81 ALA B C 1
ATOM 2725 O O . ALA B 1 81 ? -1.928 39.781 13.594 1 96.31 81 ALA B O 1
ATOM 2726 N N . ILE B 1 82 ? -1.424 38.75 11.703 1 95.94 82 ILE B N 1
ATOM 2727 C CA . ILE B 1 82 ? -2.18 37.531 12.016 1 95.94 82 ILE B CA 1
ATOM 2728 C C . ILE B 1 82 ? -1.582 36.844 13.25 1 95.94 82 ILE B C 1
ATOM 2730 O O . ILE B 1 82 ? -2.309 36.469 14.172 1 95.94 82 ILE B O 1
ATOM 2734 N N . LEU B 1 83 ? -0.263 36.719 13.32 1 97.75 83 LEU B N 1
ATOM 2735 C CA . LEU B 1 83 ? 0.428 36.062 14.43 1 97.75 83 LEU B CA 1
ATOM 2736 C C . LEU B 1 83 ? 0.219 36.844 15.727 1 97.75 83 LEU B C 1
ATOM 2738 O O . LEU B 1 83 ? 0.011 36.25 16.781 1 97.75 83 LEU B O 1
ATOM 2742 N N . ASP B 1 84 ? 0.303 38.188 15.586 1 98.12 84 ASP B N 1
ATOM 2743 C CA . ASP B 1 84 ? 0.047 39.031 16.75 1 98.12 84 ASP B CA 1
ATOM 2744 C C . ASP B 1 84 ? -1.381 38.844 17.25 1 98.12 84 ASP B C 1
ATOM 2746 O O . ASP B 1 84 ? -1.616 38.812 18.469 1 98.12 84 ASP B O 1
ATOM 2750 N N . GLN B 1 85 ? -2.254 38.719 16.344 1 97.06 85 GLN B N 1
ATOM 2751 C CA . GLN B 1 85 ? -3.645 38.469 16.719 1 97.06 85 GLN B CA 1
ATOM 2752 C C . GLN B 1 85 ? -3.797 37.125 17.406 1 97.06 85 GLN B C 1
ATOM 2754 O O . GLN B 1 85 ? -4.473 37.031 18.438 1 97.06 85 GLN B O 1
ATOM 2759 N N . TYR B 1 86 ? -3.215 36.062 16.828 1 97.94 86 TYR B N 1
ATOM 2760 C CA . TYR B 1 86 ? -3.246 34.75 17.469 1 97.94 86 TYR B CA 1
ATOM 2761 C C . TYR B 1 86 ? -2.686 34.812 18.875 1 97.94 86 TYR B C 1
ATOM 2763 O O . TYR B 1 86 ? -3.305 34.312 19.828 1 97.94 86 TYR B O 1
ATOM 2771 N N . ARG B 1 87 ? -1.559 35.5 19.031 1 97.81 87 ARG B N 1
ATOM 2772 C CA . ARG B 1 87 ? -0.91 35.594 20.328 1 97.81 87 ARG B CA 1
ATOM 2773 C C . ARG B 1 87 ? -1.782 36.375 21.312 1 97.81 87 ARG B C 1
ATOM 2775 O O . ARG B 1 87 ? -1.885 36 22.484 1 97.81 87 ARG B O 1
ATOM 2782 N N . SER B 1 88 ? -2.393 37.438 20.859 1 98.06 88 SER B N 1
ATOM 2783 C CA . SER B 1 88 ? -3.229 38.25 21.719 1 98.06 88 SER B CA 1
ATOM 2784 C C . SER B 1 88 ? -4.43 37.469 22.234 1 98.06 88 SER B C 1
ATOM 2786 O O . SER B 1 88 ? -4.984 37.812 23.297 1 98.06 88 SER B O 1
ATOM 2788 N N . HIS B 1 89 ? -4.836 36.438 21.531 1 97.88 89 HIS B N 1
ATOM 2789 C CA . HIS B 1 89 ? -5.945 35.594 21.953 1 97.88 89 HIS B CA 1
ATOM 2790 C C . HIS B 1 89 ? -5.449 34.375 22.75 1 97.88 89 HIS B C 1
ATOM 2792 O O . HIS B 1 89 ? -6.23 33.469 23.062 1 97.88 89 HIS B O 1
ATOM 2798 N N . GLY B 1 90 ? -4.141 34.312 22.938 1 97.88 90 GLY B N 1
ATOM 2799 C CA . GLY B 1 90 ? -3.574 33.25 23.766 1 97.88 90 GLY B CA 1
ATOM 2800 C C . GLY B 1 90 ? -3.357 31.953 23 1 97.88 90 GLY B C 1
ATOM 2801 O O . GLY B 1 90 ? -3.164 30.891 23.594 1 97.88 90 GLY B O 1
ATOM 2802 N N . ILE B 1 91 ? -3.457 32 21.688 1 98.12 91 ILE B N 1
ATOM 2803 C CA . ILE B 1 91 ? -3.188 30.828 20.859 1 98.12 91 ILE B CA 1
ATOM 2804 C C . ILE B 1 91 ? -1.702 30.484 20.922 1 98.12 91 ILE B C 1
ATOM 2806 O O . ILE B 1 91 ? -0.848 31.344 20.734 1 98.12 91 ILE B O 1
ATOM 2810 N N . ARG B 1 92 ? -1.406 29.219 21.156 1 98.31 92 ARG B N 1
ATOM 2811 C CA . ARG B 1 92 ? -0.025 28.812 21.391 1 98.31 92 ARG B CA 1
ATOM 2812 C C . ARG B 1 92 ? 0.408 27.75 20.375 1 98.31 92 ARG B C 1
ATOM 2814 O O . ARG B 1 92 ? 1.544 27.266 20.422 1 98.31 92 ARG B O 1
ATOM 2821 N N . HIS B 1 93 ? -0.458 27.312 19.547 1 98.62 93 HIS B N 1
ATOM 2822 C CA . HIS B 1 93 ? -0.244 26.203 18.609 1 98.62 93 HIS B CA 1
ATOM 2823 C C . HIS B 1 93 ? -0.643 26.594 17.188 1 98.62 93 HIS B C 1
ATOM 2825 O O . HIS B 1 93 ? -1.708 27.188 16.984 1 98.62 93 HIS B O 1
ATOM 2831 N N . ILE B 1 94 ? 0.254 26.375 16.234 1 98.31 94 ILE B N 1
ATOM 2832 C CA . ILE B 1 94 ? -0.044 26.719 14.852 1 98.31 94 ILE B CA 1
ATOM 2833 C C . ILE B 1 94 ? 0.386 25.578 13.93 1 98.31 94 ILE B C 1
ATOM 2835 O O . ILE B 1 94 ? 1.329 24.859 14.234 1 98.31 94 ILE B O 1
ATOM 2839 N N . VAL B 1 95 ? -0.348 25.344 12.938 1 98.56 95 VAL B N 1
ATOM 2840 C CA . VAL B 1 95 ? 0.085 24.516 11.82 1 98.56 95 VAL B CA 1
ATOM 2841 C C . VAL B 1 95 ? 0.561 25.391 10.664 1 98.56 95 VAL B C 1
ATOM 2843 O O . VAL B 1 95 ? -0.244 26.062 10.016 1 98.56 95 VAL B O 1
ATOM 2846 N N . ALA B 1 96 ? 1.853 25.406 10.398 1 98.12 96 ALA B N 1
ATOM 2847 C CA . ALA B 1 96 ? 2.475 26.281 9.406 1 98.12 96 ALA B CA 1
ATOM 2848 C C . ALA B 1 96 ? 2.619 25.578 8.062 1 98.12 96 ALA B C 1
ATOM 2850 O O . ALA B 1 96 ? 3.242 24.516 7.984 1 98.12 96 ALA B O 1
ATOM 2851 N N . LEU B 1 97 ? 2.115 26.219 7.082 1 96.88 97 LEU B N 1
ATOM 2852 C CA . LEU B 1 97 ? 2.061 25.594 5.762 1 96.88 97 LEU B CA 1
ATOM 2853 C C . LEU B 1 97 ? 2.48 26.578 4.68 1 96.88 97 LEU B C 1
ATOM 2855 O O . LEU B 1 97 ? 2.439 27.797 4.895 1 96.88 97 LEU B O 1
ATOM 2859 N N . ARG B 1 98 ? 2.906 26.031 3.547 1 93.38 98 ARG B N 1
ATOM 2860 C CA . ARG B 1 98 ? 3.104 26.891 2.389 1 93.38 98 ARG B CA 1
ATOM 2861 C C . ARG B 1 98 ? 1.771 27.422 1.867 1 93.38 98 ARG B C 1
ATOM 2863 O O . ARG B 1 98 ? 1.595 28.625 1.715 1 93.38 98 ARG B O 1
ATOM 2870 N N . GLY B 1 99 ? 0.851 26.547 1.681 1 87.62 99 GLY B N 1
ATOM 2871 C CA . GLY B 1 99 ? -0.445 26.844 1.087 1 87.62 99 GLY B CA 1
ATOM 2872 C C . GLY B 1 99 ? -0.49 26.578 -0.406 1 87.62 99 GLY B C 1
ATOM 2873 O O . GLY B 1 99 ? 0.544 26.328 -1.029 1 87.62 99 GLY B O 1
ATOM 2874 N N . ASP B 1 100 ? -1.718 26.438 -0.959 1 77.88 100 ASP B N 1
ATOM 2875 C CA . ASP B 1 100 ? -1.92 26.219 -2.389 1 77.88 100 ASP B CA 1
ATOM 2876 C C . ASP B 1 100 ? -1.982 27.547 -3.141 1 77.88 100 ASP B C 1
ATOM 2878 O O . ASP B 1 100 ? -2.414 28.562 -2.586 1 77.88 100 ASP B O 1
ATOM 2882 N N . LEU B 1 101 ? -1.402 27.484 -4.418 1 68.69 101 LEU B N 1
ATOM 2883 C CA . LEU B 1 101 ? -1.467 28.703 -5.234 1 68.69 101 LEU B CA 1
ATOM 2884 C C . LEU B 1 101 ? -2.912 29.047 -5.574 1 68.69 101 LEU B C 1
ATOM 2886 O O . LEU B 1 101 ? -3.676 28.188 -6.012 1 68.69 101 LEU B O 1
ATOM 2890 N N . PRO B 1 102 ? -3.279 30.234 -5.406 1 60.47 102 PRO B N 1
ATOM 2891 C CA . PRO B 1 102 ? -4.625 30.625 -5.828 1 60.47 102 PRO B CA 1
ATOM 2892 C C . PRO B 1 102 ? -4.805 30.578 -7.344 1 60.47 102 PRO B C 1
ATOM 2894 O O . PRO B 1 102 ? -3.834 30.719 -8.086 1 60.47 102 PRO B O 1
ATOM 2897 N N . SER B 1 103 ? -5.742 29.703 -8.125 1 53.5 103 SER B N 1
ATOM 2898 C CA . SER B 1 103 ? -5.969 29.562 -9.562 1 53.5 103 SER B CA 1
ATOM 2899 C C . SER B 1 103 ? -5.598 30.828 -10.312 1 53.5 103 SER B C 1
ATOM 2901 O O . SER B 1 103 ? -5.129 30.766 -11.453 1 53.5 103 SER B O 1
ATOM 2903 N N . GLY B 1 104 ? -5.715 32.094 -9.773 1 48.69 104 GLY B N 1
ATOM 2904 C CA . GLY B 1 104 ? -5.414 33.344 -10.414 1 48.69 104 GLY B CA 1
ATOM 2905 C C . GLY B 1 104 ? -4.047 33.906 -10.039 1 48.69 104 GLY B C 1
ATOM 2906 O O . GLY B 1 104 ? -3.385 33.375 -9.141 1 48.69 104 GLY B O 1
ATOM 2907 N N . MET B 1 105 ? -3.389 34.969 -11.023 1 49.09 105 MET B N 1
ATOM 2908 C CA . MET B 1 105 ? -2.086 35.625 -10.969 1 49.09 105 MET B CA 1
ATOM 2909 C C . MET B 1 105 ? -1.765 36.062 -9.547 1 49.09 105 MET B C 1
ATOM 2911 O O . MET B 1 105 ? -2.164 37.156 -9.125 1 49.09 105 MET B O 1
ATOM 2915 N N . GLY B 1 106 ? -1.971 35.375 -8.625 1 50.22 106 GLY B N 1
ATOM 2916 C CA . GLY B 1 106 ? -1.724 36.25 -7.496 1 50.22 106 GLY B CA 1
ATOM 2917 C C . GLY B 1 106 ? -0.25 36.406 -7.172 1 50.22 106 GLY B C 1
ATOM 2918 O O . GLY B 1 106 ? 0.59 35.688 -7.715 1 50.22 106 GLY B O 1
ATOM 2919 N N . GLU B 1 107 ? 0.247 37.531 -6.719 1 56.19 107 GLU B N 1
ATOM 2920 C CA . GLU B 1 107 ? 1.579 37.938 -6.289 1 56.19 107 GLU B CA 1
ATOM 2921 C C . GLU B 1 107 ? 2.227 36.875 -5.398 1 56.19 107 GLU B C 1
ATOM 2923 O O . GLU B 1 107 ? 1.572 36.312 -4.516 1 56.19 107 GLU B O 1
ATOM 2928 N N . VAL B 1 108 ? 3.207 36.281 -5.98 1 62.38 108 VAL B N 1
ATOM 2929 C CA . VAL B 1 108 ? 4.062 35.406 -5.184 1 62.38 108 VAL B CA 1
ATOM 2930 C C . VAL B 1 108 ? 4.5 36.125 -3.912 1 62.38 108 VAL B C 1
ATOM 2932 O O . VAL B 1 108 ? 5.168 37.156 -3.982 1 62.38 108 VAL B O 1
ATOM 2935 N N . GLY B 1 109 ? 3.711 36.125 -2.766 1 77.81 109 GLY B N 1
ATOM 2936 C CA . GLY B 1 109 ? 4.012 36.656 -1.446 1 77.81 109 GLY B CA 1
ATOM 2937 C C . GLY B 1 109 ? 5.5 36.75 -1.17 1 77.81 109 GLY B C 1
ATOM 2938 O O . GLY B 1 109 ? 6.316 36.656 -2.086 1 77.81 109 GLY B O 1
ATOM 2939 N N . GLU B 1 110 ? 5.859 37.156 0.072 1 88.5 110 GLU B N 1
ATOM 2940 C CA . GLU B 1 110 ? 7.254 37.375 0.437 1 88.5 110 GLU B CA 1
ATOM 2941 C C . GLU B 1 110 ? 7.926 36.094 0.886 1 88.5 110 GLU B C 1
ATOM 2943 O O . GLU B 1 110 ? 9.156 35.969 0.851 1 88.5 110 GLU B O 1
ATOM 2948 N N . LEU B 1 111 ? 7.07 35.156 1.403 1 91.62 111 LEU B N 1
ATOM 2949 C CA . LEU B 1 111 ? 7.57 33.812 1.784 1 91.62 111 LEU B CA 1
ATOM 2950 C C . LEU B 1 111 ? 7.109 32.75 0.793 1 91.62 111 LEU B C 1
ATOM 2952 O O . LEU B 1 111 ? 5.945 32.75 0.39 1 91.62 111 LEU B O 1
ATOM 2956 N N . ARG B 1 112 ? 7.965 31.953 0.387 1 90.12 112 ARG B N 1
ATOM 2957 C CA . ARG B 1 112 ? 7.676 31 -0.687 1 90.12 112 ARG B CA 1
ATOM 2958 C C . ARG B 1 112 ? 7.535 29.594 -0.144 1 90.12 112 ARG B C 1
ATOM 2960 O O . ARG B 1 112 ? 6.91 28.734 -0.777 1 90.12 112 ARG B O 1
ATOM 2967 N N . TYR B 1 113 ? 8.164 29.406 1.035 1 94.19 113 TYR B N 1
ATOM 2968 C CA . TYR B 1 113 ? 8.227 28.062 1.6 1 94.19 113 TYR B CA 1
ATOM 2969 C C . TYR B 1 113 ? 7.773 28.062 3.055 1 94.19 113 TYR B C 1
ATOM 2971 O O . TYR B 1 113 ? 7.996 29.031 3.781 1 94.19 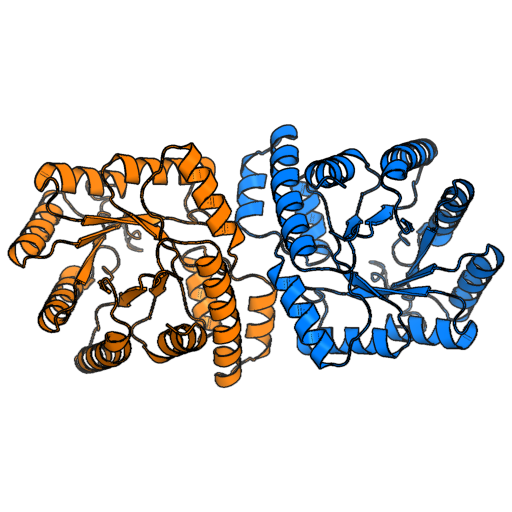113 TYR B O 1
ATOM 2979 N N . ALA B 1 114 ? 7.262 26.875 3.416 1 96.69 114 ALA B N 1
ATOM 2980 C CA . ALA B 1 114 ? 6.828 26.734 4.805 1 96.69 114 ALA B CA 1
ATOM 2981 C C . ALA B 1 114 ? 8 26.891 5.766 1 96.69 114 ALA B C 1
ATOM 2983 O O . ALA B 1 114 ? 7.84 27.391 6.875 1 96.69 114 ALA B O 1
ATOM 2984 N N . SER B 1 115 ? 9.227 26.5 5.383 1 98.19 115 SER B N 1
ATOM 2985 C CA . SER B 1 115 ? 10.414 26.672 6.223 1 98.19 115 SER B CA 1
ATOM 2986 C C . SER B 1 115 ? 10.664 28.141 6.547 1 98.19 115 SER B C 1
ATOM 2988 O O . SER B 1 115 ? 11.055 28.469 7.664 1 98.19 115 SER B O 1
ATOM 2990 N N . GLU B 1 116 ? 10.43 29 5.609 1 97.94 116 GLU B N 1
ATOM 2991 C CA . GLU B 1 116 ? 10.586 30.438 5.824 1 97.94 116 GLU B CA 1
ATOM 2992 C C . GLU B 1 116 ? 9.531 30.969 6.797 1 97.94 116 GLU B C 1
ATOM 2994 O O . GLU B 1 116 ? 9.82 31.859 7.605 1 97.94 116 GLU B O 1
ATOM 2999 N N . LEU B 1 117 ? 8.352 30.422 6.609 1 97.88 117 LEU B N 1
ATOM 3000 C CA . LEU B 1 117 ? 7.301 30.797 7.543 1 97.88 117 LEU B CA 1
ATOM 3001 C C . LEU B 1 117 ? 7.672 30.391 8.969 1 97.88 117 LEU B C 1
ATOM 3003 O O . LEU B 1 117 ? 7.52 31.188 9.898 1 97.88 117 LEU B O 1
ATOM 3007 N N . VAL B 1 118 ? 8.172 29.219 9.156 1 98.75 118 VAL B N 1
ATOM 3008 C CA . VAL B 1 118 ? 8.586 28.734 10.469 1 98.75 118 VAL B CA 1
ATOM 3009 C C . VAL B 1 118 ? 9.672 29.641 11.039 1 98.75 118 VAL B C 1
ATOM 3011 O O . VAL B 1 118 ? 9.586 30.094 12.18 1 98.75 118 VAL B O 1
ATOM 3014 N N . SER B 1 119 ? 10.672 29.953 10.203 1 98.62 119 SER B N 1
ATOM 3015 C CA . SER B 1 119 ? 11.758 30.828 10.625 1 98.62 119 SER B CA 1
ATOM 3016 C C . SER B 1 119 ? 11.227 32.219 11.023 1 98.62 119 SER B C 1
ATOM 3018 O O . SER B 1 119 ? 11.695 32.781 12.008 1 98.62 119 SER B O 1
ATOM 3020 N N . PHE B 1 120 ? 10.344 32.688 10.234 1 98.44 120 PHE B N 1
ATOM 3021 C CA . PHE B 1 120 ? 9.742 34 10.492 1 98.44 120 PHE B CA 1
ATOM 3022 C C . PHE B 1 120 ? 9.031 34 11.844 1 98.44 120 PHE B C 1
ATOM 3024 O O . PHE B 1 120 ? 9.203 34.938 12.633 1 98.44 120 PHE B O 1
ATOM 3031 N N . ILE B 1 121 ? 8.242 32.938 12.141 1 98.69 121 ILE B N 1
ATOM 3032 C CA . ILE B 1 121 ? 7.508 32.844 13.398 1 98.69 121 ILE B CA 1
ATOM 3033 C C . ILE B 1 121 ? 8.492 32.781 14.562 1 98.69 121 ILE B C 1
ATOM 3035 O O . ILE B 1 121 ? 8.297 33.469 15.57 1 98.69 121 ILE B O 1
ATOM 3039 N N . ARG B 1 122 ? 9.578 32.031 14.438 1 98.69 122 ARG B N 1
ATOM 3040 C CA . ARG B 1 122 ? 10.586 31.922 15.492 1 98.69 122 ARG B CA 1
ATOM 3041 C C . ARG B 1 122 ? 11.281 33.25 15.719 1 98.69 122 ARG B C 1
ATOM 3043 O O . ARG B 1 122 ? 11.539 33.656 16.859 1 98.69 122 ARG B O 1
ATOM 3050 N N . ALA B 1 123 ? 11.594 33.938 14.688 1 98.31 123 ALA B N 1
ATOM 3051 C CA . ALA B 1 123 ? 12.273 35.219 14.797 1 98.31 123 ALA B CA 1
ATOM 3052 C C . ALA B 1 123 ? 11.414 36.25 15.539 1 98.31 123 ALA B C 1
ATOM 3054 O O . ALA B 1 123 ? 11.922 37 16.359 1 98.31 123 ALA B O 1
ATOM 3055 N N . GLU B 1 124 ? 10.195 36.188 15.25 1 97.69 124 GLU B N 1
ATOM 3056 C CA . GLU B 1 124 ? 9.312 37.219 15.75 1 97.69 124 GLU B CA 1
ATOM 3057 C C . GLU B 1 124 ? 8.758 36.875 17.125 1 97.69 124 GLU B C 1
ATOM 3059 O O . GLU B 1 124 ? 8.523 37.75 17.953 1 97.69 124 GLU B O 1
ATOM 3064 N N . HIS B 1 125 ? 8.531 35.594 17.344 1 98.06 125 HIS B N 1
ATOM 3065 C CA . HIS B 1 125 ? 7.758 35.25 18.531 1 98.06 125 HIS B CA 1
ATOM 3066 C C . HIS B 1 125 ? 8.492 34.219 19.375 1 98.06 125 HIS B C 1
ATOM 3068 O O . HIS B 1 125 ? 7.949 33.719 20.359 1 98.06 125 HIS B O 1
ATOM 3074 N N . GLY B 1 126 ? 9.742 33.844 19.016 1 97.75 126 GLY B N 1
ATOM 3075 C CA . GLY B 1 126 ? 10.5 32.844 19.75 1 97.75 126 GLY B CA 1
ATOM 3076 C C . GLY B 1 126 ? 9.773 31.5 19.875 1 97.75 126 GLY B C 1
ATOM 3077 O O . GLY B 1 126 ? 9.305 30.953 18.875 1 97.75 126 GLY B O 1
ATOM 3078 N N . ASP B 1 127 ? 9.633 31.109 21.188 1 98 127 ASP B N 1
ATOM 3079 C CA . ASP B 1 127 ? 9.07 29.781 21.422 1 98 127 ASP B CA 1
ATOM 3080 C C . ASP B 1 127 ? 7.613 29.875 21.859 1 98 127 ASP B C 1
ATOM 3082 O O . ASP B 1 127 ? 7.074 28.922 22.438 1 98 127 ASP B O 1
ATOM 3086 N N . TRP B 1 128 ? 7.02 30.984 21.625 1 98.38 128 TRP B N 1
ATOM 3087 C CA . TRP B 1 128 ? 5.633 31.141 22.062 1 98.38 128 TRP B CA 1
ATOM 3088 C C . TRP B 1 128 ? 4.75 30.078 21.422 1 98.38 128 TRP B C 1
ATOM 3090 O O . TRP B 1 128 ? 3.941 29.438 22.109 1 98.38 128 TRP B O 1
ATOM 3100 N N . PHE B 1 129 ? 4.941 29.859 20.156 1 98.75 129 PHE B N 1
ATOM 3101 C CA . PHE B 1 129 ? 4.082 28.938 19.422 1 98.75 129 PHE B CA 1
ATOM 3102 C C . PHE B 1 129 ? 4.715 27.562 19.328 1 98.75 129 PHE B C 1
ATOM 3104 O O . PHE B 1 129 ? 5.902 27.438 19.016 1 98.75 129 PHE B O 1
ATOM 3111 N N . ARG B 1 130 ? 3.955 26.547 19.641 1 98.75 130 ARG B N 1
ATOM 3112 C CA . ARG B 1 130 ? 4.242 25.219 19.094 1 98.75 130 ARG B CA 1
ATOM 3113 C C . ARG B 1 130 ? 3.889 25.156 17.609 1 98.75 130 ARG B C 1
ATOM 3115 O O . ARG B 1 130 ? 2.773 25.5 17.219 1 98.75 130 ARG B O 1
ATOM 3122 N N . ILE B 1 131 ? 4.844 24.703 16.797 1 98.81 131 ILE B N 1
ATOM 3123 C CA . ILE B 1 131 ? 4.641 24.766 15.359 1 98.81 131 ILE B CA 1
ATOM 3124 C C . ILE B 1 131 ? 4.617 23.359 14.781 1 98.81 131 ILE B C 1
ATOM 3126 O O . ILE B 1 131 ? 5.582 22.594 14.93 1 98.81 131 ILE B O 1
ATOM 3130 N N . GLU B 1 132 ? 3.49 22.969 14.172 1 98.69 132 GLU B N 1
ATOM 3131 C CA . GLU B 1 132 ? 3.393 21.781 13.336 1 98.69 132 GLU B CA 1
ATOM 3132 C C . GLU B 1 132 ? 3.645 22.109 11.867 1 98.69 132 GLU B C 1
ATOM 3134 O O . GLU B 1 132 ? 3.201 23.156 11.383 1 98.69 132 GLU B O 1
ATOM 3139 N N . VAL B 1 133 ? 4.312 21.234 11.172 1 98.75 133 VAL B N 1
ATOM 3140 C CA . VAL B 1 133 ? 4.477 21.391 9.727 1 98.75 133 VAL B CA 1
ATOM 3141 C C . VAL B 1 133 ? 3.961 20.141 9.008 1 98.75 133 VAL B C 1
ATOM 3143 O O . VAL B 1 133 ? 3.672 19.125 9.648 1 98.75 133 VAL B O 1
ATOM 3146 N N . ALA B 1 134 ? 3.812 20.25 7.738 1 98.19 134 ALA B N 1
ATOM 3147 C CA . ALA B 1 134 ? 3.285 19.156 6.93 1 98.19 134 ALA B CA 1
ATOM 3148 C C . ALA B 1 134 ? 4.402 18.219 6.477 1 98.19 134 ALA B C 1
ATOM 3150 O O . ALA B 1 134 ? 5.531 18.656 6.238 1 98.19 134 ALA B O 1
ATOM 3151 N N . ALA B 1 135 ? 4.102 17.016 6.414 1 98.5 135 ALA B N 1
ATOM 3152 C CA . ALA B 1 135 ? 4.961 15.977 5.844 1 98.5 135 ALA B CA 1
ATOM 3153 C C . ALA B 1 135 ? 4.195 15.117 4.844 1 98.5 135 ALA B C 1
ATOM 3155 O O . ALA B 1 135 ? 2.975 14.969 4.949 1 98.5 135 ALA B O 1
ATOM 3156 N N . TYR B 1 136 ? 4.898 14.539 3.891 1 98.25 136 TYR B N 1
ATOM 3157 C CA . TYR B 1 136 ? 4.27 13.781 2.814 1 98.25 136 TYR B CA 1
ATOM 3158 C C . TYR B 1 136 ? 4.914 12.414 2.664 1 98.25 136 TYR B C 1
ATOM 3160 O O . TYR B 1 136 ? 5.863 12.25 1.894 1 98.25 136 TYR B O 1
ATOM 3168 N N . PRO B 1 137 ? 4.285 11.375 3.27 1 98.44 137 PRO B N 1
ATOM 3169 C CA . PRO B 1 137 ? 4.852 10.031 3.221 1 98.44 137 PRO B CA 1
ATOM 3170 C C . PRO B 1 137 ? 5.051 9.523 1.792 1 98.44 137 PRO B C 1
ATOM 3172 O O . PRO B 1 137 ? 5.926 8.695 1.545 1 98.44 137 PRO B O 1
ATOM 3175 N N . GLU B 1 138 ? 4.285 9.977 0.845 1 98.5 138 GLU B N 1
ATOM 3176 C CA . GLU B 1 138 ? 4.359 9.555 -0.55 1 98.5 138 GLU B CA 1
ATOM 3177 C C . GLU B 1 138 ? 4.938 10.656 -1.432 1 98.5 138 GLU B C 1
ATOM 3179 O O . GLU B 1 138 ? 4.77 10.641 -2.652 1 98.5 138 GLU B O 1
ATOM 3184 N N . TYR B 1 139 ? 5.551 11.648 -0.775 1 97.62 139 TYR B N 1
ATOM 3185 C CA . TYR B 1 139 ? 6.219 12.781 -1.404 1 97.62 139 TYR B CA 1
ATOM 3186 C C . TYR B 1 139 ? 5.203 13.758 -1.989 1 97.62 139 TYR B C 1
ATOM 3188 O O . TYR B 1 139 ? 4.18 13.344 -2.541 1 97.62 139 TYR B O 1
ATOM 3196 N N . HIS B 1 140 ? 5.504 14.992 -1.834 1 95.94 140 HIS B N 1
ATOM 3197 C CA . HIS B 1 140 ? 4.625 16.047 -2.334 1 95.94 140 HIS B CA 1
ATOM 3198 C C . HIS B 1 140 ? 4.512 15.992 -3.854 1 95.94 140 HIS B C 1
ATOM 3200 O O . HIS B 1 140 ? 5.504 15.773 -4.547 1 95.94 140 HIS B O 1
ATOM 3206 N N . PRO B 1 141 ? 3.312 16.219 -4.418 1 92.75 141 PRO B N 1
ATOM 3207 C CA . PRO B 1 141 ? 3.115 16.094 -5.863 1 92.75 141 PRO B CA 1
ATOM 3208 C C . PRO B 1 141 ? 3.957 17.078 -6.664 1 92.75 141 PRO B C 1
ATOM 3210 O O . PRO B 1 141 ? 4.309 16.812 -7.816 1 92.75 141 PRO B O 1
ATOM 3213 N N . GLN B 1 142 ? 4.34 18.188 -6.086 1 91.38 142 GLN B N 1
ATOM 3214 C CA . GLN B 1 142 ? 5.098 19.219 -6.777 1 91.38 142 GLN B CA 1
ATOM 3215 C C . GLN B 1 142 ? 6.59 19.109 -6.484 1 91.38 142 GLN B C 1
ATOM 3217 O O . GLN B 1 142 ? 7.383 19.953 -6.91 1 91.38 142 GLN B O 1
ATOM 3222 N N . ALA B 1 143 ? 6.949 18.125 -5.688 1 94.5 143 ALA B N 1
ATOM 3223 C CA . ALA B 1 143 ? 8.367 17.953 -5.375 1 94.5 143 ALA B CA 1
ATOM 3224 C C . ALA B 1 143 ? 9.164 17.562 -6.617 1 94.5 143 ALA B C 1
ATOM 3226 O O . ALA B 1 143 ? 8.703 16.75 -7.426 1 94.5 143 ALA B O 1
ATOM 3227 N N . ARG B 1 144 ? 10.352 18.078 -6.781 1 94.69 144 ARG B N 1
ATOM 3228 C CA . ARG B 1 144 ? 11.227 17.781 -7.902 1 94.69 144 ARG B CA 1
ATOM 3229 C C . ARG B 1 144 ? 11.672 16.312 -7.871 1 94.69 144 ARG B C 1
ATOM 3231 O O . ARG B 1 144 ? 11.852 15.695 -8.914 1 94.69 144 ARG B O 1
ATOM 3238 N N . SER B 1 145 ? 11.914 15.844 -6.676 1 97 145 SER B N 1
ATOM 3239 C CA . SER B 1 145 ? 12.328 14.469 -6.418 1 97 145 SER B CA 1
ATOM 3240 C C . SER B 1 145 ? 12.016 14.055 -4.98 1 97 145 SER B C 1
ATOM 3242 O O . SER B 1 145 ? 11.805 14.906 -4.117 1 97 145 SER B O 1
ATOM 3244 N N . PRO B 1 146 ? 12.016 12.766 -4.777 1 97.69 146 PRO B N 1
ATOM 3245 C CA . PRO B 1 146 ? 11.852 12.297 -3.398 1 97.69 146 PRO B CA 1
ATOM 3246 C C . PRO B 1 146 ? 12.922 12.852 -2.459 1 97.69 146 PRO B C 1
ATOM 3248 O O . PRO B 1 146 ? 12.602 13.281 -1.344 1 97.69 146 PRO B O 1
ATOM 3251 N N . LYS B 1 147 ? 14.102 12.82 -2.891 1 97.31 147 LYS B N 1
ATOM 3252 C CA . LYS B 1 147 ? 15.195 13.359 -2.084 1 97.31 147 LYS B CA 1
ATOM 3253 C C . LYS B 1 147 ? 14.961 14.828 -1.745 1 97.31 147 LYS B C 1
ATOM 3255 O O . LYS B 1 147 ? 15.109 15.234 -0.59 1 97.31 147 LYS B O 1
ATOM 3260 N N . ALA B 1 148 ? 14.578 15.586 -2.76 1 97.88 148 ALA B N 1
ATOM 3261 C CA . ALA B 1 148 ? 14.328 17.016 -2.551 1 97.88 148 ALA B CA 1
ATOM 3262 C C . ALA B 1 148 ? 13.188 17.219 -1.554 1 97.88 148 ALA B C 1
ATOM 3264 O O . ALA B 1 148 ? 13.25 18.125 -0.72 1 97.88 148 ALA B O 1
ATOM 3265 N N . ASP B 1 149 ? 12.203 16.438 -1.697 1 98.12 149 ASP B N 1
ATOM 3266 C CA . ASP B 1 149 ? 11.07 16.547 -0.784 1 98.12 149 ASP B CA 1
ATOM 3267 C C . ASP B 1 149 ? 11.5 16.281 0.658 1 98.12 149 ASP B C 1
ATOM 3269 O O . ASP B 1 149 ? 11.125 17.031 1.568 1 98.12 149 ASP B O 1
ATOM 3273 N N . LEU B 1 150 ? 12.258 15.258 0.869 1 98.5 150 LEU B N 1
ATOM 3274 C CA . LEU B 1 150 ? 12.758 14.898 2.195 1 98.5 150 LEU B CA 1
ATOM 3275 C C . LEU B 1 150 ? 13.648 16 2.758 1 98.5 150 LEU B C 1
ATOM 3277 O O . LEU B 1 150 ? 13.547 16.344 3.939 1 98.5 150 LEU B O 1
ATOM 3281 N N . GLU B 1 151 ? 14.438 16.5 1.934 1 98.5 151 GLU B N 1
ATOM 3282 C CA . GLU B 1 151 ? 15.32 17.594 2.361 1 98.5 151 GLU B CA 1
ATOM 3283 C C . GLU B 1 151 ? 14.523 18.828 2.748 1 98.5 151 GLU B C 1
ATOM 3285 O O . GLU B 1 151 ? 14.859 19.516 3.713 1 98.5 151 GLU B O 1
ATOM 3290 N N . ASN B 1 152 ? 13.547 19.109 1.943 1 98.12 152 ASN B N 1
ATOM 3291 C CA . ASN B 1 152 ? 12.688 20.234 2.273 1 98.12 152 ASN B CA 1
ATOM 3292 C C . ASN B 1 152 ? 11.969 20.016 3.604 1 98.12 152 ASN B C 1
ATOM 3294 O O . ASN B 1 152 ? 11.805 20.969 4.383 1 98.12 152 ASN B O 1
ATOM 3298 N N . PHE B 1 153 ? 11.562 18.844 3.861 1 98.69 153 PHE B N 1
ATOM 3299 C CA . PHE B 1 153 ? 10.961 18.531 5.152 1 98.69 153 PHE B CA 1
ATOM 3300 C C . PHE B 1 153 ? 11.945 18.766 6.285 1 98.69 153 PHE B C 1
ATOM 3302 O O . PHE B 1 153 ? 11.617 19.406 7.285 1 98.69 153 PHE B O 1
ATOM 3309 N N . ALA B 1 154 ? 13.117 18.25 6.113 1 98.75 154 ALA B N 1
ATOM 3310 C CA . ALA B 1 154 ? 14.156 18.453 7.121 1 98.75 154 ALA B CA 1
ATOM 3311 C C . ALA B 1 154 ? 14.422 19.938 7.344 1 98.75 154 ALA B C 1
ATOM 3313 O O . ALA B 1 154 ? 14.672 20.375 8.477 1 98.75 154 ALA B O 1
ATOM 3314 N N . ARG B 1 155 ? 14.398 20.703 6.297 1 98.38 155 ARG B N 1
ATOM 3315 C CA . ARG B 1 155 ? 14.609 22.141 6.391 1 98.38 155 ARG B CA 1
ATOM 3316 C C . ARG B 1 155 ? 13.539 22.797 7.262 1 98.38 155 ARG B C 1
ATOM 3318 O O . ARG B 1 155 ? 13.836 23.703 8.047 1 98.38 155 ARG B O 1
ATOM 3325 N N . LYS B 1 156 ? 12.312 22.375 7.086 1 98.56 156 LYS B N 1
ATOM 3326 C CA . LYS B 1 156 ? 11.234 22.891 7.926 1 98.56 156 LYS B CA 1
ATOM 3327 C C . LYS B 1 156 ? 11.508 22.609 9.398 1 98.56 156 LYS B C 1
ATOM 3329 O O . LYS B 1 156 ? 11.305 23.484 10.25 1 98.56 156 LYS B O 1
ATOM 3334 N N . VAL B 1 157 ? 11.898 21.422 9.633 1 98.69 157 VAL B N 1
ATOM 3335 C CA . VAL B 1 157 ? 12.156 21.016 11.008 1 98.69 157 VAL B CA 1
ATOM 3336 C C . VAL B 1 157 ? 13.328 21.812 11.578 1 98.69 157 VAL B C 1
ATOM 3338 O O . VAL B 1 157 ? 13.242 22.344 12.695 1 98.69 157 VAL B O 1
ATOM 3341 N N . LYS B 1 158 ? 14.375 21.969 10.828 1 98.25 158 LYS B N 1
ATOM 3342 C CA . LYS B 1 158 ? 15.555 22.719 11.258 1 98.25 158 LYS B CA 1
ATOM 3343 C C . LYS B 1 158 ? 15.211 24.188 11.492 1 98.25 158 LYS B C 1
ATOM 3345 O O . LYS B 1 158 ? 15.82 24.844 12.344 1 98.25 158 LYS B O 1
ATOM 3350 N N . ALA B 1 159 ? 14.25 24.656 10.773 1 98.44 159 ALA B N 1
ATOM 3351 C CA . ALA B 1 159 ? 13.828 26.047 10.898 1 98.44 159 ALA B CA 1
ATOM 3352 C C . ALA B 1 159 ? 13.156 26.312 12.242 1 98.44 159 ALA B C 1
ATOM 3354 O O . ALA B 1 159 ? 12.984 27.453 12.648 1 98.44 159 ALA B O 1
ATOM 3355 N N . GLY B 1 160 ? 12.695 25.203 12.906 1 98.62 160 GLY B N 1
ATOM 3356 C CA . GLY B 1 160 ? 12.18 25.406 14.25 1 98.62 160 GLY B CA 1
ATOM 3357 C C . GLY B 1 160 ? 10.836 24.75 14.484 1 98.62 160 GLY B C 1
ATOM 3358 O O . GLY B 1 160 ? 10.156 25.031 15.469 1 98.62 160 GLY B O 1
ATOM 3359 N N . ALA B 1 161 ? 10.398 23.859 13.57 1 98.81 161 ALA B N 1
ATOM 3360 C CA . ALA B 1 161 ? 9.156 23.125 13.789 1 98.81 161 ALA B CA 1
ATOM 3361 C C . ALA B 1 161 ? 9.281 22.172 14.977 1 98.81 161 ALA B C 1
ATOM 3363 O O . ALA B 1 161 ? 10.352 21.625 15.242 1 98.81 161 ALA B O 1
ATOM 3364 N N . ASN B 1 162 ? 8.188 22 15.719 1 98.75 162 ASN B N 1
ATOM 3365 C CA . ASN B 1 162 ? 8.172 21.141 16.891 1 98.75 162 ASN B CA 1
ATOM 3366 C C . ASN B 1 162 ? 7.684 19.734 16.547 1 98.75 162 ASN B C 1
ATOM 3368 O O . ASN B 1 162 ? 7.984 18.781 17.266 1 98.75 162 ASN B O 1
ATOM 3372 N N . ALA B 1 163 ? 6.859 19.562 15.555 1 98.75 163 ALA B N 1
ATOM 3373 C CA . ALA B 1 163 ? 6.277 18.312 15.102 1 98.75 163 ALA B CA 1
ATOM 3374 C C . ALA B 1 163 ? 5.766 18.422 13.664 1 98.75 163 ALA B C 1
ATOM 3376 O O . ALA B 1 163 ? 5.793 19.5 13.078 1 98.75 163 ALA B O 1
ATOM 3377 N N . ALA B 1 164 ? 5.414 17.328 13.133 1 98.88 164 ALA B N 1
ATOM 3378 C CA . ALA B 1 164 ? 4.824 17.312 11.797 1 98.88 164 ALA B CA 1
ATOM 3379 C C . ALA B 1 164 ? 3.562 16.438 11.773 1 98.88 164 ALA B C 1
ATOM 3381 O O . ALA B 1 164 ? 3.418 15.523 12.578 1 98.88 164 ALA B O 1
ATOM 3382 N N . ILE B 1 165 ? 2.65 16.781 10.953 1 98.88 165 ILE B N 1
ATOM 3383 C CA . ILE B 1 165 ? 1.485 15.984 10.594 1 98.88 165 ILE B CA 1
ATOM 3384 C C . ILE B 1 165 ? 1.563 15.594 9.117 1 98.88 165 ILE B C 1
ATOM 3386 O O . ILE B 1 165 ? 1.806 16.438 8.258 1 98.88 165 ILE B O 1
ATOM 3390 N N . THR B 1 166 ? 1.343 14.375 8.883 1 98.88 166 THR B N 1
ATOM 3391 C CA . THR B 1 166 ? 1.483 13.953 7.492 1 98.88 166 THR B CA 1
ATOM 3392 C C . THR B 1 166 ? 0.185 14.18 6.727 1 98.88 166 THR B C 1
ATOM 3394 O O . THR B 1 166 ? -0.894 14.234 7.32 1 98.88 166 THR B O 1
ATOM 3397 N N . GLN B 1 167 ? 0.337 14.398 5.375 1 98.12 167 GLN B N 1
ATOM 3398 C CA . GLN B 1 167 ? -0.783 14.062 4.504 1 98.12 167 GLN B CA 1
ATOM 3399 C C . GLN B 1 167 ? -1.29 12.648 4.77 1 98.12 167 GLN B C 1
ATOM 3401 O O . GLN B 1 167 ? -0.53 11.789 5.211 1 98.12 167 GLN B O 1
ATOM 3406 N N . TYR B 1 168 ? -2.598 12.406 4.559 1 98.69 168 TYR B N 1
ATOM 3407 C CA . TYR B 1 168 ? -3.119 11.07 4.812 1 98.69 168 TYR B CA 1
ATOM 3408 C C . TYR B 1 168 ? -2.586 10.078 3.789 1 98.69 168 TYR B C 1
ATOM 3410 O O . TYR B 1 168 ? -2.117 10.469 2.719 1 98.69 168 TYR B O 1
ATOM 3418 N N . PHE B 1 169 ? -2.604 8.836 4.125 1 98.81 169 PHE B N 1
ATOM 3419 C CA . PHE B 1 169 ? -2.15 7.699 3.338 1 98.81 169 PHE B CA 1
ATOM 3420 C C . PHE B 1 169 ? -2.906 6.434 3.729 1 98.81 169 PHE B C 1
ATOM 3422 O O . PHE B 1 169 ? -3.557 6.391 4.777 1 98.81 169 PHE B O 1
ATOM 3429 N N . TYR B 1 170 ? -2.773 5.379 2.883 1 98.81 170 TYR B N 1
ATOM 3430 C CA . TYR B 1 170 ? -3.469 4.133 3.184 1 98.81 170 TYR B CA 1
ATOM 3431 C C . TYR B 1 170 ? -2.51 2.947 3.145 1 98.81 170 TYR B C 1
ATOM 3433 O O . TYR B 1 170 ? -2.932 1.795 3.26 1 98.81 170 TYR B O 1
ATOM 3441 N N . ASN B 1 171 ? -1.283 3.166 2.898 1 98.56 171 ASN B N 1
ATOM 3442 C CA . ASN B 1 171 ? -0.184 2.209 2.971 1 98.56 171 ASN B CA 1
ATOM 3443 C C . ASN B 1 171 ? 0.831 2.6 4.039 1 98.56 171 ASN B C 1
ATOM 3445 O O . ASN B 1 171 ? 1.642 3.506 3.832 1 98.56 171 ASN B O 1
ATOM 3449 N N . ALA B 1 172 ? 0.824 1.892 5.16 1 98.75 172 ALA B N 1
ATOM 3450 C CA . ALA B 1 172 ? 1.646 2.256 6.312 1 98.75 172 ALA B CA 1
ATOM 3451 C C . ALA B 1 172 ? 3.131 2.172 5.973 1 98.75 172 ALA B C 1
ATOM 3453 O O . ALA B 1 172 ? 3.953 2.848 6.594 1 98.75 172 ALA B O 1
ATOM 3454 N N . ASP B 1 173 ? 3.475 1.34 4.988 1 98.62 173 ASP B N 1
ATOM 3455 C CA . ASP B 1 173 ? 4.879 1.209 4.609 1 98.62 173 ASP B CA 1
ATOM 3456 C C . ASP B 1 173 ? 5.441 2.539 4.113 1 98.62 173 ASP B C 1
ATOM 3458 O O . ASP B 1 173 ? 6.617 2.842 4.324 1 98.62 173 ASP B O 1
ATOM 3462 N N . ALA B 1 174 ? 4.598 3.309 3.465 1 98.75 174 ALA B N 1
ATOM 3463 C CA . ALA B 1 174 ? 5.012 4.625 2.994 1 98.75 174 ALA B CA 1
ATOM 3464 C C . ALA B 1 174 ? 5.406 5.527 4.16 1 98.75 174 ALA B C 1
ATOM 3466 O O . ALA B 1 174 ? 6.418 6.23 4.102 1 98.75 174 ALA B O 1
ATOM 3467 N N . TYR B 1 175 ? 4.621 5.52 5.203 1 98.88 175 TYR B N 1
ATOM 3468 C CA . TYR B 1 175 ? 4.875 6.312 6.398 1 98.88 175 TYR B CA 1
ATOM 3469 C C . TYR B 1 175 ? 6.156 5.867 7.09 1 98.88 175 TYR B C 1
ATOM 3471 O O . TYR B 1 175 ? 7.02 6.691 7.406 1 98.88 175 TYR B O 1
ATOM 3479 N N . PHE B 1 176 ? 6.305 4.562 7.297 1 98.69 176 PHE B N 1
ATOM 3480 C CA . PHE B 1 176 ? 7.457 4.047 8.031 1 98.69 176 PHE B CA 1
ATOM 3481 C C . PHE B 1 176 ? 8.75 4.348 7.285 1 98.69 176 PHE B C 1
ATOM 3483 O O . PHE B 1 176 ? 9.742 4.754 7.895 1 98.69 176 PHE B O 1
ATOM 3490 N N . ARG B 1 177 ? 8.688 4.145 5.988 1 98.25 177 ARG B N 1
ATOM 3491 C CA . ARG B 1 177 ? 9.875 4.449 5.191 1 98.25 177 ARG B CA 1
ATOM 3492 C C . ARG B 1 177 ? 10.211 5.934 5.27 1 98.25 177 ARG B C 1
ATOM 3494 O O . ARG B 1 177 ? 11.383 6.301 5.41 1 98.25 177 ARG B O 1
ATOM 3501 N N . PHE B 1 178 ? 9.227 6.781 5.176 1 98.62 178 PHE B N 1
ATOM 3502 C CA . PHE B 1 178 ? 9.414 8.227 5.238 1 98.62 178 PHE B CA 1
ATOM 3503 C C . PHE B 1 178 ? 10.078 8.633 6.547 1 98.62 178 PHE B C 1
ATOM 3505 O O . PHE B 1 178 ? 11.039 9.398 6.547 1 98.62 178 PHE B O 1
ATOM 3512 N N . VAL B 1 179 ? 9.562 8.156 7.652 1 98.69 179 VAL B N 1
ATOM 3513 C CA . VAL B 1 179 ? 10.078 8.5 8.977 1 98.69 179 VAL B CA 1
ATOM 3514 C C . VAL B 1 179 ? 11.531 8.047 9.102 1 98.69 179 VAL B C 1
ATOM 3516 O O . VAL B 1 179 ? 12.375 8.797 9.594 1 98.69 179 VAL B O 1
ATOM 3519 N N . ASP B 1 180 ? 11.82 6.809 8.617 1 97.94 180 ASP B N 1
ATOM 3520 C CA . ASP B 1 180 ? 13.18 6.289 8.648 1 97.94 180 ASP B CA 1
ATOM 3521 C C . ASP B 1 180 ? 14.125 7.184 7.844 1 97.94 180 ASP B C 1
ATOM 3523 O O . ASP B 1 180 ? 15.227 7.504 8.305 1 97.94 180 ASP B O 1
ATOM 3527 N N . ASP B 1 181 ? 13.703 7.555 6.695 1 97.75 181 ASP B N 1
ATOM 3528 C CA . ASP B 1 181 ? 14.531 8.375 5.812 1 97.75 181 ASP B CA 1
ATOM 3529 C C . ASP B 1 181 ? 14.734 9.773 6.391 1 97.75 181 ASP B C 1
ATOM 3531 O O . ASP B 1 181 ? 15.82 10.344 6.285 1 97.75 181 ASP B O 1
ATOM 3535 N N . ALA B 1 182 ? 13.688 10.328 6.91 1 98.44 182 ALA B N 1
ATOM 3536 C CA . ALA B 1 182 ? 13.781 11.648 7.535 1 98.44 182 ALA B CA 1
ATOM 3537 C C . ALA B 1 182 ? 14.75 11.633 8.719 1 98.44 182 ALA B C 1
ATOM 3539 O O . ALA B 1 182 ? 15.508 12.578 8.922 1 98.44 182 ALA B O 1
ATOM 3540 N N . ALA B 1 183 ? 14.711 10.586 9.492 1 98.38 183 ALA B N 1
ATOM 3541 C CA . ALA B 1 183 ? 15.594 10.445 10.641 1 98.38 183 ALA B CA 1
ATOM 3542 C C . ALA B 1 183 ? 17.062 10.477 10.211 1 98.38 183 ALA B C 1
ATOM 3544 O O . ALA B 1 183 ? 17.906 11.047 10.914 1 98.38 183 ALA B O 1
ATOM 3545 N N . LYS B 1 184 ? 17.344 9.906 9.094 1 97.75 184 LYS B N 1
ATOM 3546 C CA . LYS B 1 184 ? 18.703 9.891 8.57 1 97.75 184 LYS B CA 1
ATOM 3547 C C . LYS B 1 184 ? 19.172 11.297 8.234 1 97.75 184 LYS B C 1
ATOM 3549 O O . LYS B 1 184 ? 20.391 11.547 8.133 1 97.75 184 LYS B O 1
ATOM 3554 N N . LEU B 1 185 ? 18.266 12.18 8 1 98.06 185 LEU B N 1
ATOM 3555 C CA . LEU B 1 185 ? 18.594 13.57 7.688 1 98.06 185 LEU B CA 1
ATOM 3556 C C . LEU B 1 185 ? 18.625 14.414 8.953 1 98.06 185 LEU B C 1
ATOM 3558 O O . LEU B 1 185 ? 18.75 15.641 8.883 1 98.06 185 LEU B O 1
ATOM 3562 N N . GLY B 1 186 ? 18.406 13.773 10.086 1 97.56 186 GLY B N 1
ATOM 3563 C CA . GLY B 1 186 ? 18.547 14.461 11.359 1 97.56 186 GLY B CA 1
ATOM 3564 C C . GLY B 1 186 ? 17.219 14.922 11.93 1 97.56 186 GLY B C 1
ATOM 3565 O O . GLY B 1 186 ? 17.188 15.695 12.891 1 97.56 186 GLY B O 1
ATOM 3566 N N . VAL B 1 187 ? 16.141 14.516 11.328 1 97.88 187 VAL B N 1
ATOM 3567 C CA . VAL B 1 187 ? 14.836 14.852 11.859 1 97.88 187 VAL B CA 1
ATOM 3568 C C . VAL B 1 187 ? 14.586 14.078 13.156 1 97.88 187 VAL B C 1
ATOM 3570 O O . VAL B 1 187 ? 14.633 12.852 13.172 1 97.88 187 VAL B O 1
ATOM 3573 N N . ASP B 1 188 ? 14.211 14.773 14.203 1 96.44 188 ASP B N 1
ATOM 3574 C CA . ASP B 1 188 ? 14.039 14.125 15.5 1 96.44 188 ASP B CA 1
ATOM 3575 C C . ASP B 1 188 ? 12.719 14.531 16.156 1 96.44 188 ASP B C 1
ATOM 3577 O O . ASP B 1 188 ? 12.453 14.188 17.297 1 96.44 188 ASP B O 1
ATOM 3581 N N . VAL B 1 189 ? 11.938 15.25 15.5 1 98.56 189 VAL B N 1
ATOM 3582 C CA . VAL B 1 189 ? 10.641 15.656 16.031 1 98.56 189 VAL B CA 1
ATOM 3583 C C . VAL B 1 189 ? 9.594 14.594 15.711 1 98.56 189 VAL B C 1
ATOM 3585 O O . VAL B 1 189 ? 9.75 13.82 14.766 1 98.56 189 VAL B O 1
ATOM 3588 N N . PRO B 1 190 ? 8.492 14.547 16.516 1 98.62 190 PRO B N 1
ATOM 3589 C CA . PRO B 1 190 ? 7.418 13.594 16.203 1 98.62 190 PRO B CA 1
ATOM 3590 C C . PRO B 1 190 ? 6.766 13.867 14.844 1 98.62 190 PRO B C 1
ATOM 3592 O O . PRO B 1 190 ? 6.492 15.023 14.508 1 98.62 190 PRO B O 1
ATOM 3595 N N . VAL B 1 191 ? 6.621 12.82 14.07 1 98.88 191 VAL B N 1
ATOM 3596 C CA . VAL B 1 191 ? 5.848 12.852 12.836 1 98.88 191 VAL B CA 1
ATOM 3597 C C . VAL B 1 191 ? 4.539 12.086 13.023 1 98.88 191 VAL B C 1
ATOM 3599 O O . VAL B 1 191 ? 4.527 10.859 13.031 1 98.88 191 VAL B O 1
ATOM 3602 N N . VAL B 1 192 ? 3.473 12.789 13.148 1 98.88 192 VAL B N 1
ATOM 3603 C CA . VAL B 1 192 ? 2.172 12.211 13.461 1 98.88 192 VAL B CA 1
ATOM 3604 C C . VAL B 1 192 ? 1.445 11.844 12.172 1 98.88 192 VAL B C 1
ATOM 3606 O O . VAL B 1 192 ? 1.269 12.688 11.289 1 98.88 192 VAL B O 1
ATOM 3609 N N . PRO B 1 193 ? 1.06 10.539 12.016 1 98.94 193 PRO B N 1
ATOM 3610 C CA . PRO B 1 193 ? 0.351 10.156 10.789 1 98.94 193 PRO B CA 1
ATOM 3611 C C . PRO B 1 193 ? -1.022 10.812 10.68 1 98.94 193 PRO B C 1
ATOM 3613 O O . PRO B 1 193 ? -1.781 10.844 11.648 1 98.94 193 PRO B O 1
ATOM 3616 N N . GLY B 1 194 ? -1.271 11.383 9.5 1 98.88 194 GLY B N 1
ATOM 3617 C CA . GLY B 1 194 ? -2.604 11.852 9.156 1 98.88 194 GLY B CA 1
ATOM 3618 C C . GLY B 1 194 ? -3.527 10.742 8.695 1 98.88 194 GLY B C 1
ATOM 3619 O O . GLY B 1 194 ? -3.145 9.914 7.863 1 98.88 194 GLY B O 1
ATOM 3620 N N . ILE B 1 195 ? -4.734 10.742 9.227 1 98.94 195 ILE B N 1
ATOM 3621 C CA . ILE B 1 195 ? -5.695 9.672 8.977 1 98.94 195 ILE B CA 1
ATOM 3622 C C . ILE B 1 195 ? -6.945 10.25 8.32 1 98.94 195 ILE B C 1
ATOM 3624 O O . ILE B 1 195 ? -7.559 11.18 8.852 1 98.94 195 ILE B O 1
ATOM 3628 N N . MET B 1 196 ? -7.316 9.742 7.219 1 98.62 196 MET B N 1
ATOM 3629 C CA . MET B 1 196 ? -8.555 10.133 6.543 1 98.62 196 MET B CA 1
ATOM 3630 C C . MET B 1 196 ? -9.547 8.977 6.523 1 98.62 196 MET B C 1
ATOM 3632 O O . MET B 1 196 ? -9.312 7.961 5.859 1 98.62 196 MET B O 1
ATOM 3636 N N . PRO B 1 197 ? -10.625 9.062 7.27 1 98.5 197 PRO B N 1
ATOM 3637 C CA . PRO B 1 197 ? -11.664 8.039 7.133 1 98.5 197 PRO B CA 1
ATOM 3638 C C . PRO B 1 197 ? -12.258 7.98 5.727 1 98.5 197 PRO B C 1
ATOM 3640 O O . PRO B 1 197 ? -12.273 8.992 5.016 1 98.5 197 PRO B O 1
ATOM 3643 N N . ILE B 1 198 ? -12.688 6.832 5.348 1 98.31 198 ILE B N 1
ATOM 3644 C CA . ILE B 1 198 ? -13.281 6.617 4.031 1 98.31 198 ILE B CA 1
ATOM 3645 C C . ILE B 1 198 ? -14.805 6.535 4.156 1 98.31 198 ILE B C 1
ATOM 3647 O O . ILE B 1 198 ? -15.336 5.59 4.746 1 98.31 198 ILE B O 1
ATOM 3651 N N . THR B 1 199 ? -15.508 7.516 3.561 1 97.12 199 THR B N 1
ATOM 3652 C CA . THR B 1 199 ? -16.953 7.52 3.695 1 97.12 199 THR B CA 1
ATOM 3653 C C . THR B 1 199 ? -17.625 7.68 2.332 1 97.12 199 THR B C 1
ATOM 3655 O O . THR B 1 199 ? -18.828 7.457 2.195 1 97.12 199 THR B O 1
ATOM 3658 N N . ASN B 1 200 ? -16.859 8.094 1.389 1 96.62 200 ASN B N 1
ATOM 3659 C CA . ASN B 1 200 ? -17.344 8.336 0.032 1 96.62 200 ASN B CA 1
ATOM 3660 C C . ASN B 1 200 ? -16.25 8.094 -1.002 1 96.62 200 ASN B C 1
ATOM 3662 O O . ASN B 1 200 ? -15.18 8.695 -0.934 1 96.62 200 ASN B O 1
ATOM 3666 N N . PHE B 1 201 ? -16.625 7.266 -1.966 1 97.12 201 PHE B N 1
ATOM 3667 C CA . PHE B 1 201 ? -15.578 6.852 -2.902 1 97.12 201 PHE B CA 1
ATOM 3668 C C . PHE B 1 201 ? -15.203 7.996 -3.836 1 97.12 201 PHE B C 1
ATOM 3670 O O . PHE B 1 201 ? -14.031 8.336 -3.965 1 97.12 201 PHE B O 1
ATOM 3677 N N . SER B 1 202 ? -16.172 8.594 -4.512 1 96.81 202 SER B N 1
ATOM 3678 C CA . SER B 1 202 ? -15.922 9.641 -5.5 1 96.81 202 SER B CA 1
ATOM 3679 C C . SER B 1 202 ? -15.18 10.812 -4.875 1 96.81 202 SER B C 1
ATOM 3681 O O . SER B 1 202 ? -14.219 11.328 -5.457 1 96.81 202 SER B O 1
ATOM 3683 N N . GLN B 1 203 ? -15.617 11.219 -3.783 1 95 203 GLN B N 1
ATOM 3684 C CA . GLN B 1 203 ? -14.977 12.312 -3.064 1 95 203 GLN B CA 1
ATOM 3685 C C . GLN B 1 203 ? -13.539 11.953 -2.688 1 95 203 GLN B C 1
ATOM 3687 O O . GLN B 1 203 ? -12.633 12.773 -2.852 1 95 203 GLN B O 1
ATOM 3692 N N . LEU B 1 204 ? -13.375 10.766 -2.184 1 96.88 204 LEU B N 1
ATOM 3693 C CA . LEU B 1 204 ? -12.047 10.305 -1.798 1 96.88 204 LEU B CA 1
ATOM 3694 C C . LEU B 1 204 ? -11.094 10.344 -2.984 1 96.88 204 LEU B C 1
ATOM 3696 O O . LEU B 1 204 ? -9.969 10.852 -2.867 1 96.88 204 LEU B O 1
ATOM 3700 N N . MET B 1 205 ? -11.539 9.812 -4.102 1 97.19 205 MET B N 1
ATOM 3701 C CA . MET B 1 205 ? -10.695 9.766 -5.289 1 97.19 205 MET B CA 1
ATOM 3702 C C . MET B 1 205 ? -10.328 11.172 -5.754 1 97.19 205 MET B C 1
ATOM 3704 O O . MET B 1 205 ? -9.172 11.438 -6.094 1 97.19 205 MET B O 1
ATOM 3708 N N . ARG B 1 206 ? -11.242 12.047 -5.734 1 95.38 206 ARG B N 1
ATOM 3709 C CA . ARG B 1 206 ? -11.008 13.43 -6.137 1 95.38 206 ARG B CA 1
ATOM 3710 C C . ARG B 1 206 ? -10 14.102 -5.211 1 95.38 206 ARG B C 1
ATOM 3712 O O . ARG B 1 206 ? -9.039 14.719 -5.676 1 95.38 206 ARG B O 1
ATOM 3719 N N . PHE B 1 207 ? -10.219 13.984 -3.99 1 94.25 207 PHE B N 1
ATOM 3720 C CA . PHE B 1 207 ? -9.352 14.586 -2.99 1 94.25 207 PHE B CA 1
ATOM 3721 C C . PHE B 1 207 ? -7.938 14.016 -3.09 1 94.25 207 PHE B C 1
ATOM 3723 O O . PHE B 1 207 ? -6.957 14.758 -3.031 1 94.25 207 PHE B O 1
ATOM 3730 N N . SER B 1 208 ? -7.879 12.734 -3.186 1 96.62 208 SER B N 1
ATOM 3731 C CA . SER B 1 208 ? -6.586 12.062 -3.244 1 96.62 208 SER B CA 1
ATOM 3732 C C . SER B 1 208 ? -5.793 12.492 -4.477 1 96.62 208 SER B C 1
ATOM 3734 O O . SER B 1 208 ? -4.578 12.68 -4.402 1 96.62 208 SER B O 1
ATOM 3736 N N . GLU B 1 209 ? -6.449 12.586 -5.539 1 93.88 209 GLU B N 1
ATOM 3737 C CA . GLU B 1 209 ? -5.805 13.055 -6.762 1 93.88 209 GLU B CA 1
ATOM 3738 C C . GLU B 1 209 ? -5.254 14.469 -6.582 1 93.88 209 GLU B C 1
ATOM 3740 O O . GLU B 1 209 ? -4.125 14.758 -6.992 1 93.88 209 GLU B O 1
ATOM 3745 N N . MET B 1 210 ? -5.938 15.305 -5.992 1 90.81 210 MET B N 1
ATOM 3746 C CA . MET B 1 210 ? -5.578 16.719 -5.805 1 90.81 210 MET B CA 1
ATOM 3747 C C . MET B 1 210 ? -4.367 16.844 -4.887 1 90.81 210 MET B C 1
ATOM 3749 O O . MET B 1 210 ? -3.479 17.656 -5.137 1 90.81 210 MET B O 1
ATOM 3753 N N . CYS B 1 211 ? -4.367 16.078 -3.906 1 92.19 211 CYS B N 1
ATOM 3754 C CA . CYS B 1 211 ? -3.307 16.25 -2.922 1 92.19 211 CYS B CA 1
ATOM 3755 C C . CYS B 1 211 ? -2.176 15.258 -3.146 1 92.19 211 CYS B C 1
ATOM 3757 O O . CYS B 1 211 ? -1.151 15.312 -2.461 1 92.19 211 CYS B O 1
ATOM 3759 N N . GLY B 1 212 ? -2.371 14.32 -4.051 1 93.69 212 GLY B N 1
ATOM 3760 C CA . GLY B 1 212 ? -1.318 13.383 -4.406 1 93.69 212 GLY B CA 1
ATOM 3761 C C . GLY B 1 212 ? -1.223 12.203 -3.459 1 93.69 212 GLY B C 1
ATOM 3762 O O . GLY B 1 212 ? -0.153 11.617 -3.301 1 93.69 212 GLY B O 1
ATOM 3763 N N . ALA B 1 213 ? -2.221 11.914 -2.664 1 97 213 ALA B N 1
ATOM 3764 C CA . ALA B 1 213 ? -2.279 10.734 -1.807 1 97 213 ALA B CA 1
ATOM 3765 C C . ALA B 1 213 ? -2.779 9.516 -2.58 1 97 213 ALA B C 1
ATOM 3767 O O . ALA B 1 213 ? -3.824 9.578 -3.232 1 97 213 ALA B O 1
ATOM 3768 N N . GLU B 1 214 ? -2.121 8.469 -2.479 1 98 214 GLU B N 1
ATOM 3769 C CA . GLU B 1 214 ? -2.496 7.27 -3.221 1 98 214 GLU B CA 1
ATOM 3770 C C . GLU B 1 214 ? -3.613 6.512 -2.512 1 98 214 GLU B C 1
ATOM 3772 O O . GLU B 1 214 ? -3.588 6.355 -1.289 1 98 214 GLU B O 1
ATOM 3777 N N . VAL B 1 215 ? -4.578 6.113 -3.254 1 98.56 215 VAL B N 1
ATOM 3778 C CA . VAL B 1 215 ? -5.5 5.066 -2.82 1 98.56 215 VAL B CA 1
ATOM 3779 C C . VAL B 1 215 ? -5.098 3.732 -3.441 1 98.56 215 VAL B C 1
ATOM 3781 O O . VAL B 1 215 ? -5.234 3.537 -4.652 1 98.56 215 VAL B O 1
ATOM 3784 N N . PRO B 1 216 ? -4.59 2.814 -2.611 1 98.56 216 PRO B N 1
ATOM 3785 C CA . PRO B 1 216 ? -4.121 1.543 -3.164 1 98.56 216 PRO B CA 1
ATOM 3786 C C . PRO B 1 216 ? -5.172 0.853 -4.031 1 98.56 216 PRO B C 1
ATOM 3788 O O . PRO B 1 216 ? -6.367 0.929 -3.734 1 98.56 216 PRO B O 1
ATOM 3791 N N . ARG B 1 217 ? -4.723 0.153 -5.047 1 97.62 217 ARG B N 1
ATOM 3792 C CA . ARG B 1 217 ? -5.582 -0.472 -6.047 1 97.62 217 ARG B CA 1
ATOM 3793 C C . ARG B 1 217 ? -6.621 -1.374 -5.391 1 97.62 217 ARG B C 1
ATOM 3795 O O . ARG B 1 217 ? -7.805 -1.322 -5.738 1 97.62 217 ARG B O 1
ATOM 3802 N N . TRP B 1 218 ? -6.234 -2.221 -4.449 1 98.12 218 TRP B N 1
ATOM 3803 C CA . TRP B 1 218 ? -7.152 -3.176 -3.84 1 98.12 218 TRP B CA 1
ATOM 3804 C C . TRP B 1 218 ? -8.266 -2.455 -3.092 1 98.12 218 TRP B C 1
ATOM 3806 O O . TRP B 1 218 ? -9.398 -2.938 -3.041 1 98.12 218 TRP B O 1
ATOM 3816 N N . ILE B 1 219 ? -7.957 -1.277 -2.52 1 98.69 219 ILE B N 1
ATOM 3817 C CA . ILE B 1 219 ? -8.961 -0.468 -1.843 1 98.69 219 ILE B CA 1
ATOM 3818 C C . ILE B 1 219 ? -9.867 0.205 -2.877 1 98.69 219 ILE B C 1
ATOM 3820 O O . ILE B 1 219 ? -11.094 0.131 -2.781 1 98.69 219 ILE B O 1
ATOM 3824 N N . ALA B 1 220 ? -9.242 0.847 -3.838 1 98.19 220 ALA B N 1
ATOM 3825 C CA . ALA B 1 220 ? -9.977 1.595 -4.855 1 98.19 220 ALA B CA 1
ATOM 3826 C C . ALA B 1 220 ? -10.961 0.693 -5.594 1 98.19 220 ALA B C 1
ATOM 3828 O O . ALA B 1 220 ? -12.125 1.055 -5.777 1 98.19 220 ALA B O 1
ATOM 3829 N N . ARG B 1 221 ? -10.516 -0.48 -6.031 1 97.75 221 ARG B N 1
ATOM 3830 C CA . ARG B 1 221 ? -11.367 -1.403 -6.777 1 97.75 221 ARG B CA 1
ATOM 3831 C C . ARG B 1 221 ? -12.555 -1.858 -5.934 1 97.75 221 ARG B C 1
ATOM 3833 O O . ARG B 1 221 ? -13.68 -1.942 -6.43 1 97.75 221 ARG B O 1
ATOM 3840 N N . ARG B 1 222 ? -12.312 -2.166 -4.691 1 98 222 ARG B N 1
ATOM 3841 C CA . ARG B 1 222 ? -13.391 -2.588 -3.799 1 98 222 ARG B CA 1
ATOM 3842 C C . ARG B 1 222 ? -14.414 -1.472 -3.605 1 98 222 ARG B C 1
ATOM 3844 O O . ARG B 1 222 ? -15.617 -1.7 -3.717 1 98 222 ARG B O 1
ATOM 3851 N N . LEU B 1 223 ? -13.906 -0.288 -3.332 1 98.38 223 LEU B N 1
ATOM 3852 C CA . LEU B 1 223 ? -14.797 0.848 -3.121 1 98.38 223 LEU B CA 1
ATOM 3853 C C . LEU B 1 223 ? -15.633 1.12 -4.367 1 98.38 223 LEU B C 1
ATOM 3855 O O . LEU B 1 223 ? -16.844 1.354 -4.273 1 98.38 223 LEU B O 1
ATOM 3859 N N . GLU B 1 224 ? -14.984 1.096 -5.461 1 96.88 224 GLU B N 1
ATOM 3860 C CA . GLU B 1 224 ? -15.672 1.305 -6.734 1 96.88 224 GLU B CA 1
ATOM 3861 C C . GLU B 1 224 ? -16.797 0.284 -6.934 1 96.88 224 GLU B C 1
ATOM 3863 O O . GLU B 1 224 ? -17.875 0.627 -7.41 1 96.88 224 GLU B O 1
ATOM 3868 N N . SER B 1 225 ? -16.609 -0.912 -6.535 1 97.06 225 SER B N 1
ATOM 3869 C CA . SER B 1 225 ? -17.531 -2.018 -6.773 1 97.06 225 SER B CA 1
ATOM 3870 C C . SER B 1 225 ? -18.797 -1.862 -5.953 1 97.06 225 SER B C 1
ATOM 3872 O O . SER B 1 225 ? -19.812 -2.506 -6.238 1 97.06 225 SER B O 1
ATOM 3874 N N . PHE B 1 226 ? -18.734 -1.013 -4.926 1 97.25 226 PHE B N 1
ATOM 3875 C CA . PHE B 1 226 ? -19.906 -0.827 -4.082 1 97.25 226 PHE B CA 1
ATOM 3876 C C . PHE B 1 226 ? -20.891 0.149 -4.727 1 97.25 226 PHE B C 1
ATOM 3878 O O . PHE B 1 226 ? -22.047 0.242 -4.309 1 97.25 226 PHE B O 1
ATOM 3885 N N . GLY B 1 227 ? -20.453 0.921 -5.754 1 95.19 227 GLY B N 1
ATOM 3886 C CA . GLY B 1 227 ? -21.312 1.889 -6.402 1 95.19 227 GLY B CA 1
ATOM 3887 C C . GLY B 1 227 ? -21.891 2.92 -5.445 1 95.19 227 GLY B C 1
ATOM 3888 O O . GLY B 1 227 ? -21.141 3.578 -4.723 1 95.19 227 GLY B O 1
ATOM 3889 N N . ASP B 1 228 ? -23.188 2.91 -5.281 1 94.25 228 ASP B N 1
ATOM 3890 C CA . ASP B 1 228 ? -23.844 3.932 -4.469 1 94.25 228 ASP B CA 1
ATOM 3891 C C . ASP B 1 228 ? -24.234 3.375 -3.104 1 94.25 228 ASP B C 1
ATOM 3893 O O . ASP B 1 228 ? -24.984 4.016 -2.359 1 94.25 228 ASP B O 1
ATOM 3897 N N . ASP B 1 229 ? -23.766 2.213 -2.877 1 97.25 229 ASP B N 1
ATOM 3898 C CA . ASP B 1 229 ? -24.062 1.603 -1.585 1 97.25 229 ASP B CA 1
ATOM 3899 C C . ASP B 1 229 ? -23.234 2.238 -0.472 1 97.25 229 ASP B C 1
ATOM 3901 O O . ASP B 1 229 ? -22.203 1.692 -0.071 1 97.25 229 ASP B O 1
ATOM 3905 N N . LYS B 1 230 ? -23.734 3.277 0.135 1 96.62 230 LYS B N 1
ATOM 3906 C CA . LYS B 1 230 ? -23.016 4.078 1.121 1 96.62 230 LYS B CA 1
ATOM 3907 C C . LYS B 1 230 ? -22.688 3.254 2.359 1 96.62 230 LYS B C 1
ATOM 3909 O O . LYS B 1 230 ? -21.609 3.432 2.957 1 96.62 230 LYS B O 1
ATOM 3914 N N . ASP B 1 231 ? -23.562 2.395 2.752 1 97.81 231 ASP B N 1
ATOM 3915 C CA . ASP B 1 231 ? -23.344 1.584 3.945 1 97.81 231 ASP B CA 1
ATOM 3916 C C . ASP B 1 231 ? -22.141 0.659 3.762 1 97.81 231 ASP B C 1
ATOM 3918 O O . ASP B 1 231 ? -21.297 0.547 4.652 1 97.81 231 ASP B O 1
ATOM 3922 N N . SER B 1 232 ? -22.047 0.005 2.619 1 97.88 232 SER B N 1
ATOM 3923 C CA . SER B 1 232 ? -20.938 -0.883 2.33 1 97.88 232 SER B CA 1
ATOM 3924 C C . SER B 1 232 ? -19.625 -0.107 2.236 1 97.88 232 SER B C 1
ATOM 3926 O O . SER B 1 232 ? -18.578 -0.576 2.703 1 97.88 232 SER B O 1
ATOM 3928 N N . ILE B 1 233 ? -19.719 1.049 1.605 1 98.19 233 ILE B N 1
ATOM 3929 C CA . ILE B 1 233 ? -18.531 1.898 1.486 1 98.19 233 ILE B CA 1
ATOM 3930 C C . ILE B 1 233 ? -18.016 2.271 2.877 1 98.19 233 ILE B C 1
ATOM 3932 O O . ILE B 1 233 ? -16.828 2.127 3.168 1 98.19 233 ILE B O 1
ATOM 3936 N N . ARG B 1 234 ? -18.891 2.68 3.75 1 98 234 ARG B N 1
ATOM 3937 C CA . ARG B 1 234 ? -18.531 3.109 5.094 1 98 234 ARG B CA 1
ATOM 3938 C C . ARG B 1 234 ? -18 1.939 5.914 1 98 234 ARG B C 1
ATOM 3940 O O . ARG B 1 234 ? -17.016 2.084 6.656 1 98 234 ARG B O 1
ATOM 3947 N N . ALA B 1 235 ? -18.656 0.784 5.797 1 98.12 235 ALA B N 1
ATOM 3948 C CA . ALA B 1 235 ? -18.219 -0.398 6.535 1 98.12 235 ALA B CA 1
ATOM 3949 C C . ALA B 1 235 ? -16.812 -0.831 6.102 1 98.12 235 ALA B C 1
ATOM 3951 O O . ALA B 1 235 ? -15.945 -1.057 6.938 1 98.12 235 ALA B O 1
ATOM 3952 N N . PHE B 1 236 ? -16.641 -0.913 4.809 1 98.12 236 PHE B N 1
ATOM 3953 C CA . PHE B 1 236 ? -15.344 -1.286 4.277 1 98.12 236 PHE B CA 1
ATOM 3954 C C . PHE B 1 236 ? -14.289 -0.239 4.629 1 98.12 236 PHE B C 1
ATOM 3956 O O . PHE B 1 236 ? -13.18 -0.581 5.035 1 98.12 236 PHE B O 1
ATOM 3963 N N . GLY B 1 237 ? -14.648 1.029 4.465 1 98.62 237 GLY B N 1
ATOM 3964 C CA . GLY B 1 237 ? -13.75 2.109 4.836 1 98.62 237 GLY B CA 1
ATOM 3965 C C . GLY B 1 237 ? -13.305 2.041 6.285 1 98.62 237 GLY B C 1
ATOM 3966 O O . GLY B 1 237 ? -12.117 2.223 6.586 1 98.62 237 GLY B O 1
ATOM 3967 N N . ALA B 1 238 ? -14.219 1.795 7.148 1 98.69 238 ALA B N 1
ATOM 3968 C CA . ALA B 1 238 ? -13.898 1.658 8.562 1 98.69 238 ALA B CA 1
ATOM 3969 C C . ALA B 1 238 ? -12.938 0.498 8.805 1 98.69 238 ALA B C 1
ATOM 3971 O O . ALA B 1 238 ? -12.016 0.602 9.617 1 98.69 238 ALA B O 1
ATOM 3972 N N . ASP B 1 239 ? -13.156 -0.612 8.078 1 98.5 239 ASP B N 1
ATOM 3973 C CA . ASP B 1 239 ? -12.266 -1.762 8.188 1 98.5 239 ASP B CA 1
ATOM 3974 C C . ASP B 1 239 ? -10.836 -1.389 7.785 1 98.5 239 ASP B C 1
ATOM 3976 O O . ASP B 1 239 ? -9.891 -1.674 8.516 1 98.5 239 ASP B O 1
ATOM 3980 N N . VAL B 1 240 ? -10.742 -0.769 6.676 1 98.69 240 VAL B N 1
ATOM 3981 C CA . VAL B 1 240 ? -9.438 -0.421 6.105 1 98.69 240 VAL B CA 1
ATOM 3982 C C . VAL B 1 240 ? -8.711 0.542 7.039 1 98.69 240 VAL B C 1
ATOM 3984 O O . VAL B 1 240 ? -7.551 0.312 7.395 1 98.69 240 VAL B O 1
ATOM 3987 N N . VAL B 1 241 ? -9.375 1.566 7.465 1 98.88 241 VAL B N 1
ATOM 3988 C CA . VAL B 1 241 ? -8.742 2.629 8.242 1 98.88 241 VAL B CA 1
ATOM 3989 C C . VAL B 1 241 ? -8.422 2.123 9.641 1 98.88 241 VAL B C 1
ATOM 3991 O O . VAL B 1 241 ? -7.387 2.469 10.211 1 98.88 241 VAL B O 1
ATOM 3994 N N . THR B 1 242 ? -9.297 1.323 10.203 1 98.81 242 THR B N 1
ATOM 3995 C CA . THR B 1 242 ? -9.016 0.719 11.5 1 98.81 242 THR B CA 1
ATOM 3996 C C . THR B 1 242 ? -7.754 -0.144 11.43 1 98.81 242 THR B C 1
ATOM 3998 O O . THR B 1 242 ? -6.895 -0.069 12.305 1 98.81 242 THR B O 1
ATOM 4001 N N . GLY B 1 243 ? -7.699 -1.005 10.398 1 98.56 243 GLY B N 1
ATOM 4002 C CA . GLY B 1 243 ? -6.508 -1.821 10.211 1 98.56 243 GLY B CA 1
ATOM 4003 C C . GLY B 1 243 ? -5.238 -1.003 10.078 1 98.56 243 GLY B C 1
ATOM 4004 O O . GLY B 1 243 ? -4.211 -1.338 10.672 1 98.56 243 GLY B O 1
ATOM 4005 N N . LEU B 1 244 ? -5.297 0.054 9.312 1 98.81 244 LEU B N 1
ATOM 4006 C CA . LEU B 1 244 ? -4.168 0.966 9.156 1 98.81 244 LEU B CA 1
ATOM 4007 C C . LEU B 1 244 ? -3.746 1.54 10.508 1 98.81 244 LEU B C 1
ATOM 4009 O O . LEU B 1 244 ? -2.57 1.482 10.867 1 98.81 244 LEU B O 1
ATOM 4013 N N . CYS B 1 245 ? -4.664 2.084 11.25 1 98.81 245 CYS B N 1
ATOM 4014 C CA . CYS B 1 245 ? -4.383 2.717 12.531 1 98.81 245 CYS B CA 1
ATOM 4015 C C . CYS B 1 245 ? -3.818 1.707 13.523 1 98.81 245 CYS B C 1
ATOM 4017 O O . CYS B 1 245 ? -2.902 2.025 14.289 1 98.81 245 CYS B O 1
ATOM 4019 N N . ARG B 1 246 ? -4.371 0.512 13.539 1 98.25 246 ARG B N 1
ATOM 4020 C CA . ARG B 1 246 ? -3.854 -0.522 14.43 1 98.25 246 ARG B CA 1
ATOM 4021 C C . ARG B 1 246 ? -2.379 -0.795 14.156 1 98.25 246 ARG B C 1
ATOM 4023 O O . ARG B 1 246 ? -1.578 -0.894 15.086 1 98.25 246 ARG B O 1
ATOM 4030 N N . ARG B 1 247 ? -2.057 -0.955 12.953 1 98.12 247 ARG B N 1
ATOM 4031 C CA . ARG B 1 247 ? -0.665 -1.198 12.586 1 98.12 247 ARG B CA 1
ATOM 4032 C C . ARG B 1 247 ? 0.227 -0.041 13.023 1 98.12 247 ARG B C 1
ATOM 4034 O O . ARG B 1 247 ? 1.332 -0.258 13.523 1 98.12 247 ARG B O 1
ATOM 4041 N N . LEU B 1 248 ? -0.222 1.149 12.789 1 98.69 248 LEU B N 1
ATOM 4042 C CA . LEU B 1 248 ? 0.521 2.336 13.203 1 98.69 248 LEU B CA 1
ATOM 4043 C C . LEU B 1 248 ? 0.708 2.365 14.711 1 98.69 248 LEU B C 1
ATOM 4045 O O . LEU B 1 248 ? 1.817 2.594 15.203 1 98.69 248 LEU B O 1
ATOM 4049 N N . ILE B 1 249 ? -0.353 2.127 15.445 1 98.5 249 ILE B N 1
ATOM 4050 C CA . ILE B 1 249 ? -0.312 2.133 16.906 1 98.5 249 ILE B CA 1
ATOM 4051 C C . ILE B 1 249 ? 0.658 1.061 17.391 1 98.5 249 ILE B C 1
ATOM 4053 O O . ILE B 1 249 ? 1.489 1.321 18.266 1 98.5 249 ILE B O 1
ATOM 4057 N N . ASP B 1 250 ? 0.548 -0.138 16.797 1 97.25 250 ASP B N 1
ATOM 4058 C CA . ASP B 1 250 ? 1.42 -1.242 17.188 1 97.25 250 ASP B CA 1
ATOM 4059 C C . ASP B 1 250 ? 2.887 -0.897 16.938 1 97.25 250 ASP B C 1
ATOM 4061 O O . ASP B 1 250 ? 3.773 -1.395 17.641 1 97.25 250 ASP B O 1
ATOM 4065 N N . ALA B 1 251 ? 3.098 -0.045 16.031 1 97.44 251 ALA B N 1
ATOM 4066 C CA . ALA B 1 251 ? 4.465 0.342 15.688 1 97.44 251 ALA B CA 1
ATOM 4067 C C . ALA B 1 251 ? 4.945 1.49 16.562 1 97.44 251 ALA B C 1
ATOM 4069 O O . ALA B 1 251 ? 6.098 1.916 16.469 1 97.44 251 ALA B O 1
ATOM 4070 N N . GLY B 1 252 ? 4.105 2.109 17.359 1 97.62 252 GLY B N 1
ATOM 4071 C CA . GLY B 1 252 ? 4.504 3.1 18.359 1 97.62 252 GLY B CA 1
ATOM 4072 C C . GLY B 1 252 ? 4.543 4.512 17.797 1 97.62 252 GLY B C 1
ATOM 4073 O O . GLY B 1 252 ? 5.391 5.316 18.188 1 97.62 252 GLY B O 1
ATOM 4074 N N . VAL B 1 253 ? 3.658 4.797 16.922 1 98.31 253 VAL B N 1
ATOM 4075 C CA . VAL B 1 253 ? 3.625 6.148 16.375 1 98.31 253 VAL B CA 1
ATOM 4076 C C . VAL B 1 253 ? 3.279 7.148 17.469 1 98.31 253 VAL B C 1
ATOM 4078 O O . VAL B 1 253 ? 2.709 6.777 18.5 1 98.31 253 VAL B O 1
ATOM 4081 N N . PRO B 1 254 ? 3.635 8.406 17.297 1 98 254 PRO B N 1
ATOM 4082 C CA . PRO B 1 254 ? 3.477 9.398 18.359 1 98 254 PRO B CA 1
ATOM 4083 C C . PRO B 1 254 ? 2.02 9.797 18.578 1 98 254 PRO B C 1
ATOM 4085 O O . PRO B 1 254 ? 1.683 10.367 19.625 1 98 254 PRO B O 1
ATOM 4088 N N . GLY B 1 255 ? 1.156 9.57 17.688 1 98.5 255 GLY B N 1
ATOM 4089 C CA . GLY B 1 255 ? -0.254 9.922 17.719 1 98.5 255 GLY B CA 1
ATOM 4090 C C . GLY B 1 255 ? -0.961 9.641 16.406 1 98.5 255 GLY B C 1
ATOM 4091 O O . GLY B 1 255 ? -0.362 9.109 15.469 1 98.5 255 GLY B O 1
ATOM 4092 N N . LEU B 1 256 ? -2.23 9.93 16.359 1 98.88 256 LEU B N 1
ATOM 4093 C CA . LEU B 1 256 ? -3.039 9.898 15.141 1 98.88 256 LEU B CA 1
ATOM 4094 C C . LEU B 1 256 ? -3.775 11.219 14.953 1 98.88 256 LEU B C 1
ATOM 4096 O O . LEU B 1 256 ? -4.434 11.711 15.875 1 98.88 256 LEU B O 1
ATOM 4100 N N . HIS B 1 257 ? -3.588 11.852 13.852 1 98.94 257 HIS B N 1
ATOM 4101 C CA . HIS B 1 257 ? -4.312 13.07 13.492 1 98.94 257 HIS B CA 1
ATOM 4102 C C . HIS B 1 257 ? -5.402 12.773 12.461 1 98.94 257 HIS B C 1
ATOM 4104 O O . HIS B 1 257 ? -5.105 12.438 11.312 1 98.94 257 HIS B O 1
ATOM 4110 N N . PHE B 1 258 ? -6.668 12.953 12.82 1 98.94 258 PHE B N 1
ATOM 4111 C CA . PHE B 1 258 ? -7.781 12.609 11.938 1 98.94 258 PHE B CA 1
ATOM 4112 C C . PHE B 1 258 ? -8.266 13.828 11.172 1 98.94 258 PHE B C 1
ATOM 4114 O O . PHE B 1 258 ? -8.523 14.875 11.758 1 98.94 258 PHE B O 1
ATOM 4121 N N . TYR B 1 259 ? -8.367 13.711 9.914 1 98.5 259 TYR B N 1
ATOM 4122 C CA . TYR B 1 259 ? -9.094 14.648 9.07 1 98.5 259 TYR B CA 1
ATOM 4123 C C . TYR B 1 259 ? -10.594 14.367 9.109 1 98.5 259 TYR B C 1
ATOM 4125 O O . TYR B 1 259 ? -11.094 13.531 8.344 1 98.5 259 TYR B O 1
ATOM 4133 N N . THR B 1 260 ? -11.359 15.133 9.844 1 98.12 260 THR B N 1
ATOM 4134 C CA . THR B 1 260 ? -12.734 14.773 10.172 1 98.12 260 THR B CA 1
ATOM 4135 C C . THR B 1 260 ? -13.695 15.234 9.078 1 98.12 260 THR B C 1
ATOM 4137 O O . THR B 1 260 ? -14.844 14.797 9.031 1 98.12 260 THR B O 1
ATOM 4140 N N . LEU B 1 261 ? -13.266 16.188 8.32 1 95.94 261 LEU B N 1
ATOM 4141 C CA . LEU B 1 261 ? -14.117 16.859 7.344 1 95.94 261 LEU B CA 1
ATOM 4142 C C . LEU B 1 261 ? -15.391 17.391 8.008 1 95.94 261 LEU B C 1
ATOM 4144 O O . LEU B 1 261 ? -16.469 17.312 7.426 1 95.94 261 LEU B O 1
ATOM 4148 N N . ASN B 1 262 ? -15.273 17.812 9.203 1 97.5 262 ASN B N 1
ATOM 4149 C CA . ASN B 1 262 ? -16.328 18.375 10.031 1 97.5 262 ASN B CA 1
ATOM 4150 C C . ASN B 1 262 ? -17.422 17.359 10.32 1 97.5 262 ASN B C 1
ATOM 4152 O O . ASN B 1 262 ? -18.562 17.719 10.609 1 97.5 262 ASN B O 1
ATOM 4156 N N . GLY B 1 263 ? -17.109 16.062 10.18 1 97.62 263 GLY B N 1
ATOM 4157 C CA . GLY B 1 263 ? -17.984 14.977 10.602 1 97.62 263 GLY B CA 1
ATOM 4158 C C . GLY B 1 263 ? -17.375 14.109 11.695 1 97.62 263 GLY B C 1
ATOM 4159 O O . GLY B 1 263 ? -16.172 13.852 11.688 1 97.62 263 GLY B O 1
ATOM 4160 N N . ALA B 1 264 ? -18.25 13.586 12.562 1 98.31 264 ALA B N 1
ATOM 4161 C CA . ALA B 1 264 ? -17.75 12.859 13.727 1 98.31 264 ALA B CA 1
ATOM 4162 C C . ALA B 1 264 ? -17.875 11.352 13.531 1 98.31 264 ALA B C 1
ATOM 4164 O O . ALA B 1 264 ? -17.078 10.578 14.078 1 98.31 264 ALA B O 1
ATOM 4165 N N . ALA B 1 265 ? -18.828 10.906 12.805 1 97.88 265 ALA B N 1
ATOM 4166 C CA . ALA B 1 265 ? -19.281 9.516 12.82 1 97.88 265 ALA B CA 1
ATOM 4167 C C . ALA B 1 265 ? -18.156 8.57 12.398 1 97.88 265 ALA B C 1
ATOM 4169 O O . ALA B 1 265 ? -17.875 7.582 13.078 1 97.88 265 ALA B O 1
ATOM 4170 N N . ALA B 1 266 ? -17.547 8.836 11.312 1 98.12 266 ALA B N 1
ATOM 4171 C CA . ALA B 1 266 ? -16.531 7.934 10.766 1 98.12 266 ALA B CA 1
ATOM 4172 C C . ALA B 1 266 ? -15.32 7.859 11.688 1 98.12 266 ALA B C 1
ATOM 4174 O O . ALA B 1 266 ? -14.805 6.77 11.953 1 98.12 266 ALA B O 1
ATOM 4175 N N . THR B 1 267 ? -14.859 9.016 12.172 1 98.62 267 THR B N 1
ATOM 4176 C CA . THR B 1 267 ? -13.734 9.062 13.094 1 98.62 267 THR B CA 1
ATOM 4177 C C . THR B 1 267 ? -14.055 8.32 14.383 1 98.62 267 THR B C 1
ATOM 4179 O O . THR B 1 2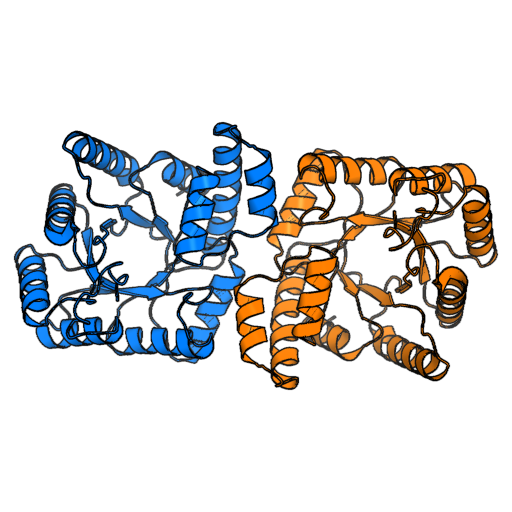67 ? -13.25 7.516 14.867 1 98.62 267 THR B O 1
ATOM 4182 N N . LYS B 1 268 ? -15.211 8.539 14.906 1 98.19 268 LYS B N 1
ATOM 4183 C CA . LYS B 1 268 ? -15.641 7.863 16.125 1 98.19 268 LYS B CA 1
ATOM 4184 C C . LYS B 1 268 ? -15.68 6.348 15.938 1 98.19 268 LYS B C 1
ATOM 4186 O O . LYS B 1 268 ? -15.273 5.594 16.812 1 98.19 268 LYS B O 1
ATOM 4191 N N . ALA B 1 269 ? -16.188 5.91 14.844 1 98.06 269 ALA B N 1
ATOM 4192 C CA . ALA B 1 269 ? -16.297 4.48 14.562 1 98.06 269 ALA B CA 1
ATOM 4193 C C . ALA B 1 269 ? -14.914 3.824 14.57 1 98.06 269 ALA B C 1
ATOM 4195 O O . ALA B 1 269 ? -14.734 2.762 15.172 1 98.06 269 ALA B O 1
ATOM 4196 N N . VAL B 1 270 ? -13.953 4.445 13.93 1 98.56 270 VAL B N 1
ATOM 4197 C CA . VAL B 1 270 ? -12.594 3.914 13.891 1 98.56 270 VAL B CA 1
ATOM 4198 C C . VAL B 1 270 ? -12.016 3.873 15.297 1 98.56 270 VAL B C 1
ATOM 4200 O O . VAL B 1 270 ? -11.438 2.861 15.711 1 98.56 270 VAL B O 1
ATOM 4203 N N . CYS B 1 271 ? -12.164 4.977 16.062 1 98.25 271 CYS B N 1
ATOM 4204 C CA . CYS B 1 271 ? -11.625 5.055 17.406 1 98.25 271 CYS B CA 1
ATOM 4205 C C . CYS B 1 271 ? -12.266 4.008 18.312 1 98.25 271 CYS B C 1
ATOM 4207 O O . CYS B 1 271 ? -11.578 3.381 19.125 1 98.25 271 CYS B O 1
ATOM 4209 N N . GLU B 1 272 ? -13.562 3.865 18.172 1 97.56 272 GLU B N 1
ATOM 4210 C CA . GLU B 1 272 ? -14.258 2.846 18.953 1 97.56 272 GLU B CA 1
ATOM 4211 C C . GLU B 1 272 ? -13.711 1.453 18.656 1 97.56 272 GLU B C 1
ATOM 4213 O O . GLU B 1 272 ? -13.461 0.673 19.578 1 97.56 272 GLU B O 1
ATOM 4218 N N . ARG B 1 273 ? -13.5 1.133 17.422 1 97.69 273 ARG B N 1
ATOM 4219 C CA . ARG B 1 273 ? -12.977 -0.166 17 1 97.69 273 ARG B CA 1
ATOM 4220 C C . ARG B 1 273 ? -11.57 -0.39 17.547 1 97.69 273 ARG B C 1
ATOM 4222 O O . ARG B 1 273 ? -11.164 -1.53 17.781 1 97.69 273 ARG B O 1
ATOM 4229 N N . LEU B 1 274 ? -10.859 0.649 17.75 1 97.75 274 LEU B N 1
ATOM 4230 C CA . LEU B 1 274 ? -9.484 0.571 18.25 1 97.75 274 LEU B CA 1
ATOM 4231 C C . LEU B 1 274 ? -9.469 0.541 19.766 1 97.75 274 LEU B C 1
ATOM 4233 O O . LEU B 1 274 ? -8.406 0.372 20.375 1 97.75 274 LEU B O 1
ATOM 4237 N N . GLY B 1 275 ? -10.602 0.767 20.391 1 96.56 275 GLY B N 1
ATOM 4238 C CA . GLY B 1 275 ? -10.695 0.783 21.828 1 96.56 275 GLY B CA 1
ATOM 4239 C C . GLY B 1 275 ? -10.141 2.053 22.453 1 96.56 275 GLY B C 1
ATOM 4240 O O . GLY B 1 275 ? -9.547 2.014 23.531 1 96.56 275 GLY B O 1
ATOM 4241 N N . LEU B 1 276 ? -10.211 3.021 21.734 1 94.69 276 LEU B N 1
ATOM 4242 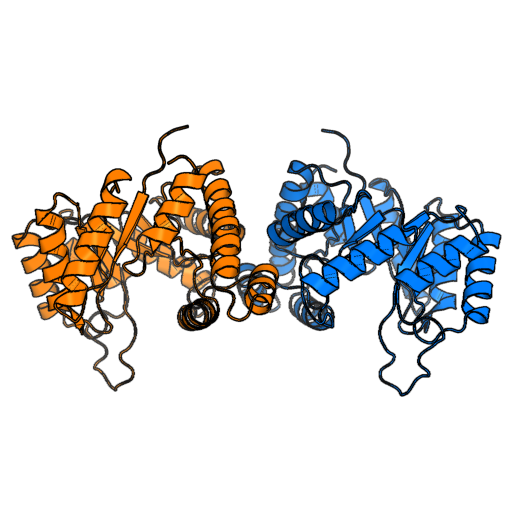C CA . LEU B 1 276 ? -9.711 4.297 22.234 1 94.69 276 LEU B CA 1
ATOM 4243 C C . LEU B 1 276 ? -10.812 5.086 22.938 1 94.69 276 LEU B C 1
ATOM 4245 O O . LEU B 1 276 ? -11.992 4.91 22.641 1 94.69 276 LEU B O 1
#

InterPro domains:
  IPR003171 Methylenetetrahydrofolate reductase-like, catalytic domain [PF02219] (5-275)
  IPR003171 Methylenetetrahydrofolate reductase-like, catalytic domain [cd00537] (6-274)
  IPR004620 5,10-methylenetetrahydrofolate reductase [TIGR00676] (6-274)
  IPR029041 FAD-linked oxidoreductase-like [SSF51730] (5-275)

=== Feature glossary ===
Legend for the data blocks above and below:

— What the protein is —

Sequence gives the chain of amino acids in standard one-letter code (A=alanine, C=cysteine, …, Y=tyrosine), read N→C. It is the only feature that is directly encoded by the gene; all structural features are derived from the folded form of this sequence.

The annotation block draws on four external resources. InterPro: which protein families and domains the sequence belongs to. GO: standardized terms for what the protein does, what process it participates in, and where in the cell it acts. CATH: which structural fold it has in the CATH hierarchy. Organism: the species of origin.

— Where its atoms are —

Atomic coordinates in PDBx/mmCIF format — the same representation the Protein Data Bank distributes. Each line of the _atom_site loop places one backbone atom in Cartesian space (units: ångströms, origin: arbitrary).

Six rendered views show the 3D structure from the faces of a cube — i.e. along ±x, ±y, ±z. Rendering representation is drawn randomly per protein from cartoon (secondary-structure ribbons), sticks (backbone bonds), or molecular surface; coloring is either N→C rainbow (blue at the N-terminus through red at the C-terminus) or one color per chain.

— Local backbone conformation —

DSSP 8-state secondary structure assigns each residue one of H (α-helix), G (3₁₀-helix), I (π-helix), E (extended β-strand), B (isolated β-bridge), T (hydrogen-bonded turn), S (bend), or '-' (coil). The assignment is computed from backbone hydrogen-bond geometry via the Kabsch–Sander algorithm.

P-SEA three-state annotation labels each residue as helix, strand, or coil based purely on the geometry of the Cα trace. It serves as a fallback when the full backbone (and thus DSSP) is unavailable.

φ (phi) and ψ (psi) are the two rotatable backbone dihedrals per residue: φ is the C(i-1)–N–Cα–C torsion, ψ is the N–Cα–C–N(i+1) torsion, both in degrees on (−180°, 180°]. α-helical residues cluster near (−60°, −45°); β-strand residues near (−120°, +130°). A Ramachandran plot is simply a scatter of (φ, ψ) for every residue.

— Global shape and packing —

Radius of gyration (Rg) is the root-mean-square distance of Cα atoms from their centroid — a single number for overall size and compactness. A globular domain of N residues has Rg ≈ 2.2·N^0.38 Å; an extended or disordered chain has a much larger Rg. The Cα contact count is the number of residue pairs whose Cα atoms are within 8 Å and are more than four positions apart in sequence — a standard proxy for tertiary packing density. The bounding box is the smallest axis-aligned box enclosing all Cα atoms.

Accessible surface area quantifies burial. A residue with SASA near zero is packed into the hydrophobic core; one with SASA >100 Å² sits on the surface. Computed here via the Shrake–Rupley numerical algorithm with a 1.4 Å probe.

The contact map is a binary N×N matrix image: pixel (i, j) is dark where Cα_i and Cα_j are within 8 Å and |i−j|>4. Because the |i−j|>4 filter removes local helical contacts, off-diagonal stripes parallel to the main diagonal indicate parallel β-sheets; stripes perpendicular to it indicate antiparallel β-sheets. The Ramachandran plot scatters every residue's (φ, ψ) pair against the sterically allowed regions. The PAE heatmap renders the predicted-aligned-error matrix.

— Structural neighborhood —

A 3Di character summarizes, for each residue, the relative orientation of the Cα frame of its nearest spatial neighbor. Because it encodes fold topology rather than chemistry, 3Di alignments detect remote structural similarity that sequence alignment misses.

Structural nearest neighbors (via Foldseek easy-search vs the PDB). Reported per hit: target PDB id, E-value, and alignment TM-score. A TM-score above ~0.5 is the conventional threshold for 'same fold'.

— Confidence and disorder —

For AlphaFold models, the B-factor field carries pLDDT — the model's own estimate of local accuracy on a 0–100 scale. Regions with pLDDT<50 should be treated as essentially unmodeled; they often correspond to intrinsically disordered segments.

B-factor (Debye–Waller factor) reflects atomic displacement in the crystal lattice. It is an experimental observable (units Å²), not a prediction; low values mean the atom is pinned down, high values mean it moves or is heterogeneous across the crystal.

Predicted Aligned Error (PAE) is an AlphaFold confidence matrix: entry (i, j) is the expected error in the position of residue j, in ångströms, when the prediction is superimposed on the true structure at residue i. Low PAE within a block of residues means that block is internally rigid and well-predicted; high PAE between two blocks means their relative placement is uncertain even if each block individually is confident.